Protein AF-A0A077WX31-F1 (afdb_monomer)

Solvent-accessible surface area (backbone atoms only — not comparable to full-atom values): 21100 Å² total; per-residue (Å²): 138,80,80,83,77,76,52,72,57,57,57,50,43,53,51,52,50,52,52,49,58,56,37,27,80,74,65,34,59,70,54,36,53,53,55,64,67,70,58,85,60,74,87,41,58,93,56,40,62,56,47,55,47,45,54,41,49,52,50,31,25,53,42,31,65,75,31,69,64,37,55,70,61,31,34,66,57,42,53,84,69,44,62,65,78,55,30,61,68,57,47,67,78,37,30,63,62,51,43,57,46,52,54,49,43,43,60,60,45,70,73,39,95,78,61,82,59,74,61,52,34,35,59,53,38,36,52,55,40,90,34,32,46,60,53,51,46,34,40,46,70,72,40,59,84,47,43,70,53,56,51,51,43,52,59,63,41,57,86,39,45,80,47,74,68,54,48,52,42,48,45,50,35,58,47,41,54,33,69,80,41,56,87,47,44,61,60,54,39,51,54,28,59,78,66,73,43,64,47,49,51,44,50,51,47,37,68,76,73,45,91,52,54,48,60,54,45,41,52,39,47,57,74,47,42,70,69,43,59,77,61,35,78,86,45,56,70,52,52,53,53,49,51,55,52,39,54,53,45,36,55,50,20,57,76,71,66,35,64,66,60,28,47,45,28,52,44,27,50,36,45,43,34,31,70,70,63,52,81,75,51,76,69,54,49,51,52,51,50,47,49,45,60,70,48,86,45,41,70,50,35,52,47,36,49,34,33,48,48,44,44,19,66,72,42,59,88,43,46,72,61,50,44,53,39,50,54,49,46,60,71,62,67,58,48,68,61,62,54,54,47,45,55,31,48,76,67,71,36,58,69,56,54,51,50,50,35,26,58,72,58,53,31,93,58,57,62,43,64,69,17,51,55,53,50,36,54,45,51,57,52,59,75,79,103

Sequence (385 aa):
MELDDESPVTTTITQRYKEYKNSVSKIGLEEAHNQYGNIAYHDLGHERWKFDLLRECFFIQTVMVRFPTNADLAGRHIRPGIRLLSNETFLHDNAQQVVSTLDWFDELEDQDPLRQGTWNHLLEGFIHLQTRCEIVRCIVQYDPLVIPEVTEQLLQSAGRLSSSRYQIYLCEMVYTIVQEHPIHAADIRYKLIGRQLLPELITRITVVHGKDEIDVLNGIFHGFPSWFMAQTASSVTHFTKIKTRIFAEIERSKNDNSKVKLAMAIRALAGLVGYLGIKLTEGEVAKCLDLCRTSQTERIVKLSLSLMLVVSDQAIRSQRNLGQVLSQLLQSGVSEMPMLMMVYFQTDQFAQIETMARSILDMHVAIPKLGLFEMQKLFASIQNA

pLDDT: mean 90.35, std 8.93, range [32.47, 97.94]

Foldseek 3Di:
DDPPPPDPLNVVLLVVLVVLVVVCVVPNLVVSLVVSVPDDDVSNPPNVVLSNLLSLLVSQLVLCLVCVQPLPSSLVRNEVSDDQLLDLVNCVVCLLVSLVSLVVSQVSLVPDPVRSDRVLSSLLSLLSHPCNLSNLLSNCVNPVVCLVVSLVSLVVSQVSPPDPSSLVSSLSNNVSSCVNPVVCLVVSLVVCLVVLHDLCSNLVSCQPRNPCVLVSLLVCQLPPLPSSLVPCLVVLVSLVSVLVVLVVQCVVCVVVVPPVSNLSSLLSNLSSCQRVVRDDDPVRLVVLLVQCQPDQAQLSVLSSVLSCQSNLVVCLVVLVSNLVSLLNNVVNPNYCLSVVLLVCLVVVVVVVVQVSSCVSSSGNGDGDPVSSVSVSVSSVVSVVD

Structure (mmCIF, N/CA/C/O backbone):
data_AF-A0A077WX31-F1
#
_entry.id   AF-A0A077WX31-F1
#
loop_
_atom_site.group_PDB
_atom_site.id
_atom_site.type_symbol
_atom_site.label_atom_id
_atom_site.label_alt_id
_atom_site.label_comp_id
_atom_site.label_asym_id
_atom_site.label_entity_id
_atom_site.label_seq_id
_atom_site.pdbx_PDB_ins_code
_atom_site.Cartn_x
_atom_site.Cartn_y
_atom_site.Cartn_z
_atom_site.occupancy
_atom_site.B_iso_or_equiv
_atom_site.auth_seq_id
_atom_site.auth_comp_id
_atom_site.auth_asym_id
_atom_site.auth_atom_id
_atom_site.pdbx_PDB_model_num
ATOM 1 N N . MET A 1 1 ? -3.571 -18.605 -42.590 1.00 34.34 1 MET A N 1
ATOM 2 C CA . MET A 1 1 ? -2.116 -18.617 -42.826 1.00 34.34 1 MET A CA 1
ATOM 3 C C . MET A 1 1 ? -1.820 -17.334 -43.577 1.00 34.34 1 MET A C 1
ATOM 5 O O . MET A 1 1 ? -1.712 -17.346 -44.794 1.00 34.34 1 MET A O 1
ATOM 9 N N . GLU A 1 2 ? -1.879 -16.219 -42.856 1.00 32.47 2 GLU A N 1
ATOM 10 C CA . GLU A 1 2 ? -1.468 -14.912 -43.368 1.00 32.47 2 GLU A CA 1
ATOM 11 C C . GLU A 1 2 ? 0.002 -14.775 -42.979 1.00 32.47 2 GLU A C 1
ATOM 13 O O . GLU A 1 2 ? 0.363 -15.013 -41.829 1.00 32.47 2 GLU A O 1
ATOM 18 N N . LEU A 1 3 ? 0.853 -14.575 -43.980 1.00 38.66 3 LEU A N 1
ATOM 19 C CA . LEU A 1 3 ? 2.262 -14.269 -43.792 1.00 38.66 3 LEU A CA 1
ATOM 20 C C . LEU A 1 3 ? 2.316 -12.810 -43.334 1.00 38.66 3 LEU A C 1
ATOM 22 O O . LEU A 1 3 ? 1.949 -11.933 -44.114 1.00 38.66 3 LEU A O 1
ATOM 26 N N . ASP A 1 4 ? 2.711 -12.576 -42.083 1.00 42.91 4 ASP A N 1
ATOM 27 C CA . ASP A 1 4 ? 3.064 -11.244 -41.590 1.00 42.91 4 ASP A CA 1
ATOM 28 C C . ASP A 1 4 ? 4.219 -10.705 -42.441 1.00 42.91 4 ASP A C 1
ATOM 30 O O . ASP A 1 4 ? 5.357 -11.170 -42.352 1.00 42.91 4 ASP A O 1
ATOM 34 N N . ASP A 1 5 ? 3.908 -9.755 -43.317 1.00 44.97 5 ASP A N 1
ATOM 35 C CA . ASP A 1 5 ? 4.897 -9.023 -44.101 1.00 44.97 5 ASP A CA 1
ATOM 36 C C . ASP A 1 5 ? 5.485 -7.944 -43.173 1.00 44.97 5 ASP A C 1
ATOM 38 O O . ASP A 1 5 ? 4.948 -6.840 -43.044 1.00 44.97 5 ASP A O 1
ATOM 42 N N . GLU A 1 6 ? 6.537 -8.296 -42.421 1.00 60.88 6 GLU A N 1
ATOM 43 C CA . GLU A 1 6 ? 7.260 -7.348 -41.566 1.00 60.88 6 GLU A CA 1
ATOM 44 C C . GLU A 1 6 ? 7.715 -6.137 -42.397 1.00 60.88 6 GLU A C 1
ATOM 46 O O . GLU A 1 6 ? 8.394 -6.271 -43.418 1.00 60.88 6 GLU A O 1
ATOM 51 N N . SER A 1 7 ? 7.366 -4.926 -41.947 1.00 77.25 7 SER A N 1
ATOM 52 C CA . SER A 1 7 ? 7.791 -3.688 -42.609 1.00 77.25 7 SER A CA 1
ATOM 53 C C . SER A 1 7 ? 9.324 -3.650 -42.761 1.00 77.25 7 SER A C 1
ATOM 55 O O . SER A 1 7 ? 10.035 -3.884 -41.777 1.00 77.25 7 SER A O 1
ATOM 57 N N . PRO A 1 8 ? 9.869 -3.255 -43.932 1.00 79.31 8 PRO A N 1
ATOM 58 C CA . PRO A 1 8 ? 11.316 -3.143 -44.153 1.00 79.31 8 PRO A CA 1
ATOM 59 C C . PRO A 1 8 ? 12.038 -2.268 -43.114 1.00 79.31 8 PRO A C 1
ATOM 61 O O . PRO A 1 8 ? 13.218 -2.477 -42.810 1.00 79.31 8 PRO A O 1
ATOM 64 N N . VAL A 1 9 ? 11.333 -1.281 -42.551 1.00 84.88 9 VAL A N 1
ATOM 65 C CA . VAL A 1 9 ? 11.863 -0.401 -41.501 1.00 84.88 9 VAL A CA 1
ATOM 66 C C . VAL A 1 9 ? 12.013 -1.157 -40.178 1.00 84.88 9 VAL A C 1
ATOM 68 O O . VAL A 1 9 ? 13.053 -1.035 -39.532 1.00 84.88 9 VAL A O 1
ATOM 71 N N . THR A 1 10 ? 11.047 -2.006 -39.816 1.00 86.81 10 THR A N 1
ATOM 72 C CA . THR A 1 10 ? 11.099 -2.867 -38.622 1.00 86.81 10 THR A CA 1
ATOM 73 C C . THR A 1 10 ? 12.297 -3.812 -38.683 1.00 86.81 10 THR A C 1
ATOM 75 O O . THR A 1 10 ? 13.090 -3.861 -37.742 1.00 86.81 10 THR A O 1
ATOM 78 N N . THR A 1 11 ? 12.513 -4.482 -39.821 1.00 88.06 11 THR A N 1
ATOM 79 C CA . THR A 1 11 ? 13.683 -5.352 -40.030 1.00 88.06 11 THR A CA 1
ATOM 80 C C . THR A 1 11 ? 14.997 -4.577 -39.881 1.00 88.06 11 THR A C 1
ATOM 82 O O . THR A 1 11 ? 15.950 -5.059 -39.262 1.00 88.06 11 THR A O 1
ATOM 85 N N . THR A 1 12 ? 15.047 -3.346 -40.401 1.00 91.69 12 THR A N 1
ATOM 86 C CA . THR A 1 12 ? 16.232 -2.484 -40.295 1.00 91.69 12 THR A CA 1
ATOM 87 C C . THR A 1 12 ? 16.498 -2.077 -38.842 1.00 91.69 12 THR A C 1
ATOM 89 O O . THR A 1 12 ? 17.635 -2.181 -38.382 1.00 91.69 12 THR A O 1
ATOM 92 N N . ILE A 1 13 ? 15.472 -1.679 -38.083 1.00 93.62 13 ILE A N 1
ATOM 93 C CA . ILE A 1 13 ? 15.602 -1.349 -36.654 1.00 93.62 13 ILE A CA 1
ATOM 94 C C . ILE A 1 13 ? 16.100 -2.563 -35.856 1.00 93.62 13 ILE A C 1
ATOM 96 O O . ILE A 1 13 ? 17.041 -2.417 -35.075 1.00 93.62 13 ILE A O 1
ATOM 100 N N . THR A 1 14 ? 15.553 -3.761 -36.093 1.00 92.69 14 THR A N 1
ATOM 101 C CA . THR A 1 14 ? 16.022 -5.006 -35.455 1.00 92.69 14 THR A CA 1
ATOM 102 C C . THR A 1 14 ? 17.506 -5.244 -35.714 1.00 92.69 14 THR A C 1
ATOM 104 O O . THR A 1 14 ? 18.266 -5.574 -34.800 1.00 92.69 14 THR A O 1
ATOM 107 N N . GLN A 1 15 ? 17.947 -5.061 -36.960 1.00 92.50 15 GLN A N 1
ATOM 108 C CA . GLN A 1 15 ? 19.347 -5.234 -37.331 1.00 92.50 15 GLN A CA 1
ATOM 109 C C . GLN A 1 15 ? 20.249 -4.223 -36.605 1.00 92.50 15 GLN A C 1
ATOM 111 O O . GLN A 1 15 ? 21.267 -4.611 -36.026 1.00 92.50 15 GLN A O 1
ATOM 116 N N . ARG A 1 16 ? 19.849 -2.945 -36.550 1.00 93.50 16 ARG A N 1
ATOM 117 C CA . ARG A 1 16 ? 20.575 -1.900 -35.805 1.00 93.50 16 ARG A CA 1
ATOM 118 C C . ARG A 1 16 ? 20.628 -2.178 -34.308 1.00 93.50 16 ARG A C 1
ATOM 120 O O . ARG A 1 16 ? 21.663 -1.963 -33.679 1.00 93.50 16 ARG A O 1
ATOM 127 N N . TYR A 1 17 ? 19.542 -2.685 -33.735 1.00 93.44 17 TYR A N 1
ATOM 128 C CA . TYR A 1 17 ? 19.485 -3.076 -32.331 1.00 93.44 17 TYR A CA 1
ATOM 129 C C . TYR A 1 17 ? 20.480 -4.204 -32.011 1.00 93.44 17 TYR A C 1
ATOM 131 O O . TYR A 1 17 ? 21.260 -4.103 -31.061 1.00 93.44 17 TYR A O 1
ATOM 139 N N . LYS A 1 18 ? 20.549 -5.234 -32.864 1.00 92.06 18 LYS A N 1
ATOM 140 C CA . LYS A 1 18 ? 21.533 -6.324 -32.740 1.00 92.06 18 LYS A CA 1
ATOM 141 C C . LYS A 1 18 ? 22.975 -5.825 -32.895 1.00 92.06 18 LYS A C 1
ATOM 143 O O . LYS A 1 18 ? 23.861 -6.259 -32.157 1.00 92.06 18 LYS A O 1
ATOM 148 N N . GLU A 1 19 ? 23.227 -4.895 -33.817 1.00 93.06 19 GLU A N 1
ATOM 149 C CA . GLU A 1 19 ? 24.533 -4.233 -33.973 1.00 93.06 19 GLU A CA 1
ATOM 150 C C . GLU A 1 19 ? 24.944 -3.485 -32.699 1.00 93.06 19 GLU A C 1
ATOM 152 O O . GLU A 1 19 ? 26.059 -3.676 -32.207 1.00 93.06 19 GLU A O 1
ATOM 157 N N . TYR A 1 20 ? 24.024 -2.710 -32.121 1.00 93.94 20 TYR A N 1
ATOM 158 C CA . TYR A 1 20 ? 24.232 -2.012 -30.856 1.00 93.94 20 TYR A CA 1
ATOM 159 C C . TYR A 1 20 ? 24.591 -2.977 -29.715 1.00 93.94 20 TYR A C 1
ATOM 161 O O . TYR A 1 20 ? 25.622 -2.791 -29.061 1.00 93.94 20 TYR A O 1
ATOM 169 N N . LYS A 1 21 ? 23.813 -4.051 -29.515 1.00 91.50 21 LYS A N 1
ATOM 170 C CA . LYS A 1 21 ? 24.096 -5.069 -28.484 1.00 91.50 21 LYS A CA 1
ATOM 171 C C . LYS A 1 21 ? 25.480 -5.692 -28.655 1.00 91.50 21 LYS A C 1
ATOM 173 O O . LYS A 1 21 ? 26.255 -5.790 -27.702 1.00 91.50 21 LYS A O 1
ATOM 178 N N . ASN A 1 22 ? 25.840 -6.043 -29.888 1.00 91.12 22 ASN A N 1
ATOM 179 C CA . ASN A 1 22 ? 27.166 -6.571 -30.193 1.00 91.12 22 ASN A CA 1
ATOM 180 C C . ASN A 1 22 ? 28.275 -5.555 -29.884 1.00 91.12 22 ASN A C 1
ATOM 182 O O . ASN A 1 22 ? 29.331 -5.937 -29.376 1.00 91.12 22 ASN A O 1
ATOM 186 N N . SER A 1 23 ? 28.054 -4.266 -30.146 1.00 93.00 23 SER A N 1
ATOM 187 C CA . SER A 1 23 ? 28.994 -3.201 -29.787 1.00 93.00 23 SER A CA 1
ATOM 188 C C . SER A 1 23 ? 29.184 -3.067 -28.275 1.00 93.00 23 SER A C 1
ATOM 190 O O . SER A 1 23 ? 30.324 -2.909 -27.844 1.00 93.00 23 SER A O 1
ATOM 192 N N . VAL A 1 24 ? 28.134 -3.212 -27.458 1.00 91.88 24 VAL A N 1
ATOM 193 C CA . VAL A 1 24 ? 28.242 -3.144 -25.985 1.00 91.88 24 VAL A CA 1
ATOM 194 C C . VAL A 1 24 ? 29.282 -4.133 -25.446 1.00 91.88 24 VAL A C 1
ATOM 196 O O . VAL A 1 24 ? 30.074 -3.775 -24.574 1.00 91.88 24 VAL A O 1
ATOM 199 N N . SER A 1 25 ? 29.351 -5.345 -26.008 1.00 87.25 25 SER A N 1
ATOM 200 C CA . SER A 1 25 ? 30.357 -6.349 -25.622 1.00 87.25 25 SER A CA 1
ATOM 201 C C . SER A 1 25 ? 31.801 -5.976 -25.999 1.00 87.25 25 SER A C 1
ATOM 203 O O . SER A 1 25 ? 32.745 -6.465 -25.381 1.00 87.25 25 SER A O 1
ATOM 205 N N . LYS A 1 26 ? 31.985 -5.110 -27.004 1.00 91.56 26 LYS A N 1
ATOM 206 C CA . LYS A 1 26 ? 33.294 -4.757 -27.576 1.00 91.56 26 LYS A CA 1
ATOM 207 C C . LYS A 1 26 ? 33.881 -3.484 -26.977 1.00 91.56 26 LYS A C 1
ATOM 209 O O . LYS A 1 26 ? 35.077 -3.438 -26.717 1.00 91.56 26 LYS A O 1
ATOM 214 N N . ILE A 1 27 ? 33.055 -2.452 -26.811 1.00 93.19 27 ILE A N 1
ATOM 215 C CA . ILE A 1 27 ? 33.501 -1.105 -26.409 1.00 93.19 27 ILE A CA 1
ATOM 216 C C . ILE A 1 27 ? 32.933 -0.655 -25.057 1.00 93.19 27 ILE A C 1
ATOM 218 O O . ILE A 1 27 ? 33.300 0.407 -24.565 1.00 93.19 27 ILE A O 1
ATOM 222 N N . GLY A 1 28 ? 32.079 -1.466 -24.426 1.00 92.50 28 GLY A N 1
ATOM 223 C CA . GLY A 1 28 ? 31.412 -1.131 -23.170 1.00 92.50 28 GLY A CA 1
ATOM 224 C C . GLY A 1 28 ? 30.032 -0.504 -23.375 1.00 92.50 28 GLY A C 1
ATOM 225 O O . GLY A 1 28 ? 29.700 -0.002 -24.449 1.00 92.50 28 GLY A O 1
ATOM 226 N N . LEU A 1 29 ? 29.205 -0.558 -22.327 1.00 93.25 29 LEU A N 1
ATOM 227 C CA . LEU A 1 29 ? 27.797 -0.147 -22.383 1.00 93.25 29 LEU A CA 1
ATOM 228 C C . LEU A 1 29 ? 27.661 1.360 -22.573 1.00 93.25 29 LEU A C 1
ATOM 230 O O . LEU A 1 29 ? 26.929 1.800 -23.450 1.00 93.25 29 LEU A O 1
ATOM 234 N N . GLU A 1 30 ? 28.369 2.133 -21.757 1.00 92.94 30 GLU A N 1
ATOM 235 C CA . GLU A 1 30 ? 28.312 3.589 -21.738 1.00 92.94 30 GLU A CA 1
ATOM 236 C C . GLU A 1 30 ? 28.791 4.182 -23.069 1.00 92.94 30 GLU A C 1
ATOM 238 O O . GLU A 1 30 ? 28.115 5.030 -23.650 1.00 92.94 30 GLU A O 1
ATOM 243 N N . GLU A 1 31 ? 29.910 3.678 -23.595 1.00 93.38 31 GLU A N 1
ATOM 244 C CA . GLU A 1 31 ? 30.472 4.142 -24.865 1.00 93.38 31 GLU A CA 1
ATOM 245 C C . GLU A 1 31 ? 29.571 3.772 -26.047 1.00 93.38 31 GLU A C 1
ATOM 247 O O . GLU A 1 31 ? 29.231 4.634 -26.857 1.00 93.38 31 GLU A O 1
ATOM 252 N N . ALA A 1 32 ? 29.095 2.522 -26.115 1.00 94.00 32 ALA A N 1
ATOM 253 C CA . ALA A 1 32 ? 28.158 2.112 -27.157 1.00 94.00 32 ALA A CA 1
ATOM 254 C C . ALA A 1 32 ? 26.850 2.910 -27.086 1.00 94.00 32 ALA A C 1
ATOM 256 O O . ALA A 1 32 ? 26.323 3.329 -28.116 1.00 94.00 32 ALA A O 1
ATOM 257 N N . HIS A 1 33 ? 26.320 3.146 -25.883 1.00 93.62 33 HIS A N 1
ATOM 258 C CA . HIS A 1 33 ? 25.077 3.890 -25.704 1.00 93.62 33 HIS A CA 1
ATOM 259 C C . HIS A 1 33 ? 25.213 5.334 -26.202 1.00 93.62 33 HIS A C 1
ATOM 261 O O . HIS A 1 33 ? 24.344 5.813 -26.935 1.00 93.62 33 HIS A O 1
ATOM 267 N N . ASN A 1 34 ? 26.333 5.992 -25.890 1.00 91.75 34 ASN A N 1
ATOM 268 C CA . ASN A 1 34 ? 26.642 7.338 -26.368 1.00 91.75 34 ASN A CA 1
ATOM 269 C C . ASN A 1 34 ? 26.875 7.379 -27.882 1.00 91.75 34 ASN A C 1
ATOM 271 O O . ASN A 1 34 ? 26.315 8.236 -28.568 1.00 91.75 34 ASN A O 1
ATOM 275 N N . GLN A 1 35 ? 27.669 6.447 -28.416 1.00 92.25 35 GLN A N 1
ATOM 276 C CA . GLN A 1 35 ? 27.987 6.392 -29.840 1.00 92.25 35 GLN A CA 1
ATOM 277 C C . GLN A 1 35 ? 26.712 6.239 -30.676 1.00 92.25 35 GLN A C 1
ATOM 279 O O . GLN A 1 35 ? 26.451 7.059 -31.553 1.00 92.25 35 GLN A O 1
ATOM 284 N N . TYR A 1 36 ? 25.882 5.241 -30.367 1.00 92.56 36 TYR A N 1
ATOM 285 C CA . TYR A 1 36 ? 24.658 4.961 -31.124 1.00 92.56 36 TYR A CA 1
ATOM 286 C C . TYR A 1 36 ? 23.552 6.001 -30.887 1.00 92.56 36 TYR A C 1
ATOM 288 O O . TYR A 1 36 ? 22.681 6.161 -31.735 1.00 92.56 36 TYR A O 1
ATOM 296 N N . GLY A 1 37 ? 23.609 6.769 -29.794 1.00 85.62 37 GLY A N 1
ATOM 297 C CA . GLY A 1 37 ? 22.685 7.887 -29.562 1.00 85.62 37 GLY A CA 1
ATOM 298 C C . GLY A 1 37 ? 22.929 9.107 -30.439 1.00 85.62 37 GLY A C 1
ATOM 299 O O . GLY A 1 37 ? 21.995 9.840 -30.760 1.00 85.62 37 GLY A O 1
ATOM 300 N N . ASN A 1 38 ? 24.183 9.324 -30.834 1.00 86.12 38 ASN A N 1
ATOM 301 C CA . ASN A 1 38 ? 24.597 10.511 -31.579 1.00 86.12 38 ASN A CA 1
ATOM 302 C C . ASN A 1 38 ? 24.638 10.291 -33.099 1.00 86.12 38 ASN A C 1
ATOM 304 O O . ASN A 1 38 ? 24.748 11.258 -33.852 1.00 86.12 38 ASN A O 1
ATOM 308 N N . ILE A 1 39 ? 24.525 9.045 -33.568 1.00 84.50 39 ILE A N 1
ATOM 309 C CA . ILE A 1 39 ? 24.496 8.730 -35.000 1.00 84.50 39 ILE A CA 1
ATOM 310 C C . ILE A 1 39 ? 23.160 9.178 -35.612 1.00 84.50 39 ILE A C 1
ATOM 312 O O . ILE A 1 39 ? 22.084 8.963 -35.053 1.00 84.50 39 ILE A O 1
ATOM 316 N N . ALA A 1 40 ? 23.224 9.818 -36.781 1.00 78.25 40 ALA A N 1
ATOM 317 C CA . ALA A 1 40 ? 22.050 10.121 -37.588 1.00 78.25 40 ALA A CA 1
ATOM 318 C C . ALA A 1 40 ? 21.710 8.919 -38.482 1.00 78.25 40 ALA A C 1
ATOM 320 O O . ALA A 1 40 ? 22.398 8.649 -39.464 1.00 78.25 40 ALA A O 1
ATOM 321 N N . TYR A 1 41 ? 20.639 8.208 -38.138 1.00 80.44 41 TYR A N 1
ATOM 322 C CA . TYR A 1 41 ? 20.114 7.094 -38.927 1.00 80.44 41 TYR A CA 1
ATOM 323 C C . TYR A 1 41 ? 19.046 7.584 -39.905 1.00 80.44 41 TYR A C 1
ATOM 325 O O . TYR A 1 41 ? 17.861 7.649 -39.577 1.00 80.44 41 TYR A O 1
ATOM 333 N N . HIS A 1 42 ? 19.471 7.987 -41.103 1.00 81.56 42 HIS A N 1
ATOM 334 C CA . HIS A 1 42 ? 18.554 8.448 -42.153 1.00 81.56 42 HIS A CA 1
ATOM 335 C C . HIS A 1 42 ? 17.684 7.314 -42.722 1.00 81.56 42 HIS A C 1
ATOM 337 O O . HIS A 1 42 ? 16.576 7.572 -43.184 1.00 81.56 42 HIS A O 1
ATOM 343 N N . ASP A 1 43 ? 18.167 6.073 -42.643 1.00 81.62 43 ASP A N 1
ATOM 344 C CA . ASP A 1 43 ? 17.485 4.836 -43.038 1.00 81.62 43 ASP A CA 1
ATOM 345 C C . ASP A 1 43 ? 16.255 4.513 -42.174 1.00 81.62 43 ASP A C 1
ATOM 347 O O . ASP A 1 43 ? 15.335 3.858 -42.654 1.00 81.62 43 ASP A O 1
ATOM 351 N N . LEU A 1 44 ? 16.193 5.017 -40.935 1.00 85.06 44 LEU A N 1
ATOM 352 C CA . LEU A 1 44 ? 15.067 4.784 -40.017 1.00 85.06 44 LEU A CA 1
ATOM 353 C C . LEU A 1 44 ? 13.963 5.853 -40.108 1.00 85.06 44 LEU A C 1
ATOM 355 O O . LEU A 1 44 ? 12.901 5.707 -39.502 1.00 85.06 44 LEU A O 1
ATOM 359 N N . GLY A 1 45 ? 14.199 6.942 -40.848 1.00 85.75 45 GLY A N 1
ATOM 360 C CA . GLY A 1 45 ? 13.217 8.004 -41.069 1.00 85.75 45 GLY A CA 1
ATOM 361 C C . GLY A 1 45 ? 12.570 8.533 -39.779 1.00 85.75 45 GLY A C 1
ATOM 362 O O . GLY A 1 45 ? 13.251 8.889 -38.818 1.00 85.75 45 GLY A O 1
ATOM 363 N N . HIS A 1 46 ? 11.235 8.597 -39.771 1.00 84.62 46 HIS A N 1
ATOM 364 C CA . HIS A 1 46 ? 10.435 9.083 -38.639 1.00 84.62 46 HIS A CA 1
ATOM 365 C C . HIS A 1 46 ? 10.283 8.052 -37.507 1.00 84.62 46 HIS A C 1
ATOM 367 O O . HIS A 1 46 ? 9.865 8.419 -36.413 1.00 84.62 46 HIS A O 1
ATOM 373 N N . GLU A 1 47 ? 10.650 6.788 -37.737 1.00 88.44 47 GLU A N 1
ATOM 374 C CA . GLU A 1 47 ? 10.556 5.707 -36.747 1.00 88.44 47 GLU A CA 1
ATOM 375 C C . GLU A 1 47 ? 11.848 5.511 -35.945 1.00 88.44 47 GLU A C 1
ATOM 377 O O . GLU A 1 47 ? 11.913 4.642 -35.078 1.00 88.44 47 GLU A O 1
ATOM 382 N N . ARG A 1 48 ? 12.871 6.348 -36.173 1.00 90.88 48 ARG A N 1
ATOM 383 C CA . ARG A 1 48 ? 14.143 6.317 -35.432 1.00 90.88 48 ARG A CA 1
ATOM 384 C C . ARG A 1 48 ? 13.953 6.242 -33.914 1.00 90.88 48 ARG A C 1
ATOM 386 O O . ARG A 1 48 ? 14.709 5.548 -33.240 1.00 90.88 48 ARG A O 1
ATOM 393 N N . TRP A 1 49 ? 12.960 6.946 -33.375 1.00 93.56 49 TRP A N 1
ATOM 394 C CA . TRP A 1 49 ? 12.716 6.974 -31.935 1.00 93.56 49 TRP A CA 1
ATOM 395 C C . TRP A 1 49 ? 12.442 5.575 -31.357 1.00 93.56 49 TRP A C 1
ATOM 397 O O . TRP A 1 49 ? 12.769 5.342 -30.198 1.00 93.56 49 TRP A O 1
ATOM 407 N N . LYS A 1 50 ? 11.907 4.629 -32.151 1.00 95.19 50 LYS A N 1
ATOM 408 C CA . LYS A 1 50 ? 11.706 3.235 -31.724 1.00 95.19 50 LYS A CA 1
ATOM 409 C C . LYS A 1 50 ? 13.044 2.559 -31.442 1.00 95.19 50 LYS A C 1
ATOM 411 O O . LYS A 1 50 ? 13.209 1.955 -30.390 1.00 95.19 50 LYS A O 1
ATOM 416 N N . PHE A 1 51 ? 14.031 2.728 -32.327 1.00 95.62 51 PHE A N 1
ATOM 417 C CA . PHE A 1 51 ? 15.398 2.253 -32.085 1.00 95.62 51 PHE A CA 1
ATOM 418 C C . PHE A 1 51 ? 16.007 2.903 -30.835 1.00 95.62 51 PHE A C 1
ATOM 420 O O . PHE A 1 51 ? 16.570 2.208 -29.987 1.00 95.62 51 PHE A O 1
ATOM 427 N N . ASP A 1 52 ? 15.868 4.226 -30.698 1.00 94.56 52 ASP A N 1
ATOM 428 C CA . ASP A 1 52 ? 16.388 4.955 -29.538 1.00 94.56 52 ASP A CA 1
ATOM 429 C C . ASP A 1 52 ? 15.757 4.444 -28.226 1.00 94.56 52 ASP A C 1
ATOM 431 O O . ASP A 1 52 ? 16.470 4.311 -27.229 1.00 94.56 52 ASP A O 1
ATOM 435 N N . LEU A 1 53 ? 14.464 4.093 -28.247 1.00 95.50 53 LEU A N 1
ATOM 436 C CA . LEU A 1 53 ? 13.726 3.508 -27.126 1.00 95.50 53 LEU A CA 1
ATOM 437 C C . LEU A 1 53 ? 14.195 2.082 -26.793 1.00 95.50 53 LEU A C 1
ATOM 439 O O . LEU A 1 53 ? 14.486 1.812 -25.630 1.00 95.50 53 LEU A O 1
ATOM 443 N N . LEU A 1 54 ? 14.343 1.193 -27.785 1.00 95.00 54 LEU A N 1
ATOM 444 C CA . LEU A 1 54 ? 14.892 -0.159 -27.575 1.00 95.00 54 LEU A CA 1
ATOM 445 C C . LEU A 1 54 ? 16.284 -0.100 -26.927 1.00 95.00 54 LEU A C 1
ATOM 447 O O . LEU A 1 54 ? 16.586 -0.814 -25.970 1.00 95.00 54 LEU A O 1
ATOM 451 N N . ARG A 1 55 ? 17.134 0.809 -27.416 1.00 94.88 55 ARG A N 1
ATOM 452 C CA . ARG A 1 55 ? 18.481 1.053 -26.886 1.00 94.88 55 ARG A CA 1
ATOM 453 C C . ARG A 1 55 ? 18.446 1.577 -25.443 1.00 94.88 55 ARG A C 1
ATOM 455 O O . ARG A 1 55 ? 19.273 1.165 -24.630 1.00 94.88 55 ARG A O 1
ATOM 462 N N . GLU A 1 56 ? 17.524 2.483 -25.117 1.00 95.69 56 GLU A N 1
ATOM 463 C CA . GLU A 1 56 ? 17.300 2.961 -23.743 1.00 95.69 56 GLU A CA 1
ATOM 464 C C . GLU A 1 56 ? 16.841 1.828 -22.810 1.00 95.69 56 GLU A C 1
ATOM 466 O O . GLU A 1 56 ? 17.379 1.699 -21.709 1.00 95.69 56 GLU A O 1
ATOM 471 N N . CYS A 1 57 ? 15.935 0.955 -23.260 1.00 95.00 57 CYS A N 1
ATOM 472 C CA . CYS A 1 57 ? 15.473 -0.200 -22.484 1.00 95.00 57 CYS A CA 1
ATOM 473 C C . CYS A 1 57 ? 16.615 -1.185 -22.193 1.00 95.00 57 CYS A C 1
ATOM 475 O O . CYS A 1 57 ? 16.839 -1.545 -21.035 1.00 95.00 57 CYS A O 1
ATOM 477 N N . PHE A 1 58 ? 17.413 -1.529 -23.210 1.00 93.69 58 PHE A N 1
ATOM 478 C CA . PHE A 1 58 ? 18.591 -2.386 -23.042 1.00 93.69 58 PHE A CA 1
ATOM 479 C C . PHE A 1 58 ? 19.611 -1.785 -22.066 1.00 93.69 58 PHE A C 1
ATOM 481 O O . PHE A 1 58 ? 20.193 -2.489 -21.235 1.00 93.69 58 PHE A O 1
ATOM 488 N N . PHE A 1 59 ? 19.825 -0.467 -22.140 1.00 94.88 59 PHE A N 1
ATOM 489 C CA . PHE A 1 59 ? 20.718 0.235 -21.225 1.00 94.88 59 PHE A CA 1
ATOM 490 C C . PHE A 1 59 ? 20.238 0.125 -19.778 1.00 94.88 59 PHE A C 1
ATOM 492 O O . PHE A 1 59 ? 21.019 -0.260 -18.907 1.00 94.88 59 PHE A O 1
ATOM 499 N N . ILE A 1 60 ? 18.954 0.397 -19.525 1.00 94.94 60 ILE A N 1
ATOM 500 C CA . ILE A 1 60 ? 18.347 0.274 -18.195 1.00 94.94 60 ILE A CA 1
ATOM 501 C C . ILE A 1 60 ? 18.511 -1.151 -17.658 1.00 94.94 60 ILE A C 1
ATOM 503 O O . ILE A 1 60 ? 19.049 -1.334 -16.564 1.00 94.94 60 ILE A O 1
ATOM 507 N N . GLN A 1 61 ? 18.106 -2.152 -18.441 1.00 92.75 61 GLN A N 1
ATOM 508 C CA . GLN A 1 61 ? 18.192 -3.564 -18.071 1.00 92.75 61 GLN A CA 1
ATOM 509 C C . GLN A 1 61 ? 19.633 -3.958 -17.714 1.00 92.75 61 GLN A C 1
ATOM 511 O O . GLN A 1 61 ? 19.876 -4.525 -16.647 1.00 92.75 61 GLN A O 1
ATOM 516 N N . THR A 1 62 ? 20.607 -3.590 -18.552 1.00 91.75 62 THR A N 1
ATOM 517 C CA . THR A 1 62 ? 22.022 -3.922 -18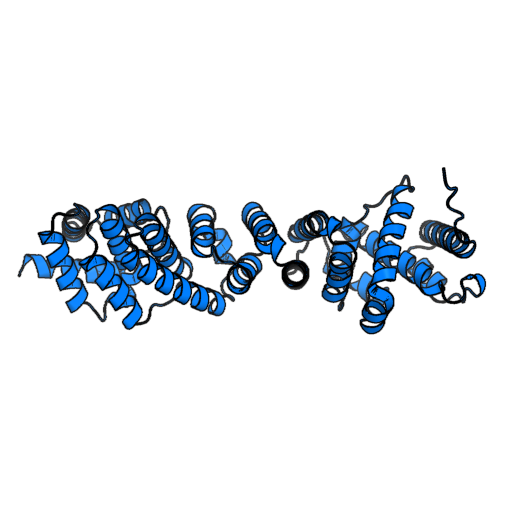.323 1.00 91.75 62 THR A CA 1
ATOM 518 C C . THR A 1 62 ? 22.569 -3.237 -17.066 1.00 91.75 62 THR A C 1
ATOM 520 O O . THR A 1 62 ? 23.327 -3.844 -16.307 1.00 91.75 62 THR A O 1
ATOM 523 N N . VAL A 1 63 ? 22.195 -1.979 -16.802 1.00 93.19 63 VAL A N 1
ATOM 524 C CA . VAL A 1 63 ? 22.605 -1.275 -15.575 1.00 93.19 63 VAL A CA 1
ATOM 525 C C . VAL A 1 63 ? 22.029 -1.960 -14.335 1.00 93.19 63 VAL A C 1
ATOM 527 O O . VAL A 1 63 ? 22.753 -2.151 -13.356 1.00 93.19 63 VAL A O 1
ATOM 530 N N . MET A 1 64 ? 20.765 -2.379 -14.378 1.00 91.06 64 MET A N 1
ATOM 531 C CA . MET A 1 64 ? 20.126 -3.073 -13.257 1.00 91.06 64 MET A CA 1
ATOM 532 C C . MET A 1 64 ? 20.757 -4.438 -12.971 1.00 91.06 64 MET A C 1
ATOM 534 O O . MET A 1 64 ? 20.933 -4.802 -11.811 1.00 91.06 64 MET A O 1
ATOM 538 N N . VAL A 1 65 ? 21.202 -5.147 -14.008 1.00 89.69 65 VAL A N 1
ATOM 539 C CA . VAL A 1 65 ? 21.953 -6.407 -13.873 1.00 89.69 65 VAL A CA 1
ATOM 540 C C . VAL A 1 65 ? 23.339 -6.175 -13.265 1.00 89.69 65 VAL A C 1
ATOM 542 O O . VAL A 1 65 ? 23.807 -6.984 -12.464 1.00 89.69 65 VAL A O 1
ATOM 545 N N . ARG A 1 66 ? 24.003 -5.062 -13.607 1.00 90.56 66 ARG A N 1
ATOM 546 C CA . ARG A 1 66 ? 25.312 -4.685 -13.040 1.00 90.56 66 ARG A CA 1
ATOM 547 C C . ARG A 1 66 ? 25.222 -4.255 -11.576 1.00 90.56 66 ARG A C 1
ATOM 549 O O . ARG A 1 66 ? 26.162 -4.494 -10.819 1.00 90.56 66 ARG A O 1
ATOM 556 N N . PHE A 1 67 ? 24.118 -3.627 -11.174 1.00 89.19 67 PHE A N 1
ATOM 557 C CA . PHE A 1 67 ? 23.942 -3.055 -9.835 1.00 89.19 67 PHE A CA 1
ATOM 558 C C . PHE A 1 67 ? 22.655 -3.535 -9.134 1.00 89.19 67 PHE A C 1
ATOM 560 O O . PHE A 1 67 ? 21.866 -2.708 -8.674 1.00 89.19 67 PHE A O 1
ATOM 567 N N . PRO A 1 68 ? 22.461 -4.855 -8.956 1.00 83.62 68 PRO A N 1
ATOM 568 C CA . PRO A 1 68 ? 21.176 -5.444 -8.555 1.00 83.62 68 PRO A CA 1
ATOM 569 C C . PRO A 1 68 ? 20.748 -5.128 -7.113 1.00 83.62 68 PRO A C 1
ATOM 571 O O . PRO A 1 68 ? 19.612 -5.388 -6.730 1.00 83.62 68 PRO A O 1
ATOM 574 N N . THR A 1 69 ? 21.658 -4.613 -6.283 1.00 83.44 69 THR A N 1
ATOM 575 C CA . THR A 1 69 ? 21.410 -4.276 -4.868 1.00 83.44 69 THR A CA 1
ATOM 576 C C . THR A 1 69 ? 21.836 -2.850 -4.508 1.00 83.44 69 THR A C 1
ATOM 578 O O . THR A 1 69 ? 21.746 -2.441 -3.349 1.00 83.44 69 THR A O 1
ATOM 581 N N . ASN A 1 70 ? 22.305 -2.070 -5.489 1.00 87.12 70 ASN A N 1
ATOM 582 C CA . ASN A 1 70 ? 22.792 -0.709 -5.279 1.00 87.12 70 ASN A CA 1
ATOM 583 C C . ASN A 1 70 ? 21.973 0.287 -6.104 1.00 87.12 70 ASN A C 1
ATOM 585 O O . ASN A 1 70 ? 22.433 0.823 -7.113 1.00 87.12 70 ASN A O 1
ATOM 589 N N . ALA A 1 71 ? 20.754 0.540 -5.627 1.00 86.88 71 ALA A N 1
ATOM 590 C CA . ALA A 1 71 ? 19.786 1.431 -6.258 1.00 86.88 71 ALA A CA 1
ATOM 591 C C . ALA A 1 71 ? 20.333 2.857 -6.488 1.00 86.88 71 ALA A C 1
ATOM 593 O O . ALA A 1 71 ? 20.012 3.499 -7.487 1.00 86.88 71 ALA A O 1
ATOM 594 N N . ASP A 1 72 ? 21.189 3.368 -5.598 1.00 88.94 72 ASP A N 1
ATOM 595 C CA . ASP A 1 72 ? 21.799 4.690 -5.780 1.00 88.94 72 ASP A CA 1
ATOM 596 C C . ASP A 1 72 ? 22.804 4.712 -6.932 1.00 88.94 72 ASP A C 1
ATOM 598 O O . ASP A 1 72 ? 22.816 5.664 -7.716 1.00 88.94 72 ASP A O 1
ATOM 602 N N . LEU A 1 73 ? 23.634 3.674 -7.056 1.00 90.31 73 LEU A N 1
ATOM 603 C CA . LEU A 1 73 ? 24.578 3.566 -8.161 1.00 90.31 73 LEU A CA 1
ATOM 604 C C . LEU A 1 73 ? 23.842 3.320 -9.482 1.00 90.31 73 LEU A C 1
ATOM 606 O O . LEU A 1 73 ? 24.093 4.049 -10.438 1.00 90.31 73 LEU A O 1
ATOM 610 N N . ALA A 1 74 ? 22.866 2.408 -9.511 1.00 91.69 74 ALA A N 1
ATOM 611 C CA . ALA A 1 74 ? 22.012 2.184 -10.679 1.00 91.69 74 ALA A CA 1
ATOM 612 C C . ALA A 1 74 ? 21.365 3.493 -11.165 1.00 91.69 74 ALA A C 1
ATOM 614 O O . ALA A 1 74 ? 21.498 3.871 -12.330 1.00 91.69 74 ALA A O 1
ATOM 615 N N . GLY A 1 75 ? 20.773 4.264 -10.245 1.00 91.38 75 GLY A N 1
ATOM 616 C CA . GLY A 1 75 ? 20.158 5.552 -10.556 1.00 91.38 75 GLY A CA 1
ATOM 617 C C . GLY A 1 75 ? 21.130 6.603 -11.109 1.00 91.38 75 GLY A C 1
ATOM 618 O O . GLY A 1 75 ? 20.730 7.404 -11.955 1.00 91.38 75 GLY A O 1
ATOM 619 N N . ARG A 1 76 ? 22.405 6.604 -10.686 1.00 92.88 76 ARG A N 1
ATOM 620 C CA . ARG A 1 76 ? 23.437 7.513 -11.231 1.00 92.88 76 ARG A CA 1
ATOM 621 C C . ARG A 1 76 ? 23.790 7.210 -12.684 1.00 92.88 76 ARG A C 1
ATOM 623 O O . ARG A 1 76 ? 24.129 8.142 -13.402 1.00 92.88 76 ARG A O 1
ATOM 630 N N . HIS A 1 77 ? 23.711 5.948 -13.099 1.00 94.06 77 HIS A N 1
ATOM 631 C CA . HIS A 1 77 ? 23.959 5.545 -14.483 1.00 94.06 77 HIS A CA 1
ATOM 632 C C . HIS A 1 77 ? 22.709 5.716 -15.356 1.00 94.06 77 HIS A C 1
ATOM 634 O O . HIS A 1 77 ? 22.807 6.267 -16.448 1.00 94.06 77 HIS A O 1
ATOM 640 N N . ILE A 1 78 ? 21.532 5.311 -14.861 1.00 94.69 78 ILE A N 1
ATOM 641 C CA . ILE A 1 78 ? 20.269 5.366 -15.617 1.00 94.69 78 ILE A CA 1
ATOM 642 C C . ILE A 1 78 ? 19.883 6.809 -15.951 1.00 94.69 78 ILE A C 1
ATOM 644 O O . ILE A 1 78 ? 19.697 7.147 -17.113 1.00 94.69 78 ILE A O 1
ATOM 648 N N . ARG A 1 79 ? 19.797 7.700 -14.960 1.00 93.06 79 ARG A N 1
ATOM 649 C CA . ARG A 1 79 ? 19.242 9.051 -15.166 1.00 93.06 79 ARG A CA 1
ATOM 650 C C . ARG A 1 79 ? 19.893 9.868 -16.294 1.00 93.06 79 ARG A C 1
ATOM 652 O O . ARG A 1 79 ? 19.140 10.450 -17.066 1.00 93.06 79 ARG A O 1
ATOM 659 N N . PRO A 1 80 ? 21.232 9.957 -16.414 1.00 92.25 80 PRO A N 1
ATOM 660 C CA . PRO A 1 80 ? 21.851 10.717 -17.500 1.00 92.25 80 PRO A CA 1
ATOM 661 C C . PRO A 1 80 ? 21.798 10.003 -18.858 1.00 92.25 80 PRO A C 1
ATOM 663 O O . PRO A 1 80 ? 21.921 10.673 -19.879 1.00 92.25 80 PRO A O 1
ATOM 666 N N . GLY A 1 81 ? 21.636 8.675 -18.884 1.00 88.25 81 GLY A N 1
ATOM 667 C CA . GLY A 1 81 ? 21.594 7.890 -20.122 1.00 88.25 81 GLY A CA 1
ATOM 668 C C . GLY A 1 81 ? 20.233 7.897 -20.822 1.00 88.25 81 GLY A C 1
ATOM 669 O O . GLY A 1 81 ? 20.154 7.591 -22.003 1.00 88.25 81 GLY A O 1
ATOM 670 N N . ILE A 1 82 ? 19.154 8.264 -20.126 1.00 95.62 82 ILE A N 1
ATOM 671 C CA . ILE A 1 82 ? 17.782 8.073 -20.615 1.00 95.62 82 ILE A CA 1
ATOM 672 C C . ILE A 1 82 ? 17.126 9.404 -20.981 1.00 95.62 82 ILE A C 1
ATOM 674 O O . ILE A 1 82 ? 16.915 10.263 -20.120 1.00 95.62 82 ILE A O 1
ATOM 678 N N . ARG A 1 83 ? 16.759 9.565 -22.259 1.00 94.00 83 ARG A N 1
ATOM 679 C CA . ARG A 1 83 ? 16.190 10.796 -22.824 1.00 94.00 83 ARG A CA 1
ATOM 680 C C . ARG A 1 83 ? 14.712 10.655 -23.171 1.00 94.00 83 ARG A C 1
ATOM 682 O O . ARG A 1 83 ? 13.939 11.521 -22.767 1.00 94.00 83 ARG A O 1
ATOM 689 N N . LEU A 1 84 ? 14.326 9.633 -23.936 1.00 94.69 84 LEU A N 1
ATOM 690 C CA . LEU A 1 84 ? 12.946 9.477 -24.410 1.00 94.69 84 LEU A CA 1
ATOM 691 C C . LEU A 1 84 ? 12.015 9.121 -23.261 1.00 94.69 84 LEU A C 1
ATOM 693 O O . LEU A 1 84 ? 11.037 9.826 -23.028 1.00 94.69 84 LEU A O 1
ATOM 697 N N . LEU A 1 85 ? 12.365 8.093 -22.485 1.00 96.00 85 LEU A N 1
ATOM 698 C CA . LEU A 1 85 ? 11.544 7.680 -21.346 1.00 96.00 85 LEU A CA 1
ATOM 699 C C . LEU A 1 85 ? 11.495 8.746 -20.245 1.00 96.00 85 LEU A C 1
ATOM 701 O O . LEU A 1 85 ? 10.541 8.772 -19.482 1.00 96.00 85 LEU A O 1
ATOM 705 N N . SER A 1 86 ? 12.470 9.658 -20.178 1.00 95.88 86 SER A N 1
ATOM 706 C CA . SER A 1 86 ? 12.478 10.799 -19.245 1.00 95.88 86 SER A CA 1
ATOM 707 C C . SER A 1 86 ? 11.636 11.996 -19.718 1.00 95.88 86 SER A C 1
ATOM 709 O O . SER A 1 86 ? 11.517 12.974 -18.973 1.00 95.88 86 SER A O 1
ATOM 711 N N . ASN A 1 87 ? 11.085 11.954 -20.937 1.00 96.06 87 ASN A N 1
ATOM 712 C CA . ASN A 1 87 ? 10.313 13.032 -21.551 1.00 96.06 87 ASN A CA 1
ATOM 713 C C . ASN A 1 87 ? 8.807 12.735 -21.476 1.00 96.06 87 ASN A C 1
ATOM 715 O O . ASN A 1 87 ? 8.275 11.921 -22.226 1.00 96.06 87 ASN A O 1
ATOM 719 N N . GLU A 1 88 ? 8.115 13.449 -20.591 1.00 94.69 88 GLU A N 1
ATOM 720 C CA . GLU A 1 88 ? 6.677 13.289 -20.359 1.00 94.69 88 GLU A CA 1
ATOM 721 C C . GLU A 1 88 ? 5.823 13.578 -21.603 1.00 94.69 88 GLU A C 1
ATOM 723 O O . GLU A 1 88 ? 4.917 12.807 -21.906 1.00 94.69 88 GLU A O 1
ATOM 728 N N . THR A 1 89 ? 6.138 14.627 -22.372 1.00 95.62 89 THR A N 1
ATOM 729 C CA . THR A 1 89 ? 5.411 14.949 -23.613 1.00 95.62 89 THR A CA 1
ATOM 730 C C . THR A 1 89 ? 5.534 13.820 -24.630 1.00 95.62 89 THR A C 1
ATOM 732 O O . THR A 1 89 ? 4.551 13.431 -25.249 1.00 95.62 89 THR A O 1
ATOM 735 N N . PHE A 1 90 ? 6.731 13.242 -24.763 1.00 96.25 90 PHE A N 1
ATOM 736 C CA . PHE A 1 90 ? 6.941 12.108 -25.659 1.00 96.25 90 PHE A CA 1
ATOM 737 C C . PHE A 1 90 ? 6.114 10.885 -25.239 1.00 96.25 90 PHE A C 1
ATOM 739 O O . PHE A 1 90 ? 5.459 10.288 -26.094 1.00 96.25 90 PHE A O 1
ATOM 746 N N . LEU A 1 91 ? 6.119 10.542 -23.943 1.00 96.06 91 LEU A N 1
ATOM 747 C CA . LEU A 1 91 ? 5.331 9.429 -23.406 1.00 96.06 91 LEU A CA 1
ATOM 748 C C . LEU A 1 91 ? 3.834 9.637 -23.630 1.00 96.06 91 LEU A C 1
ATOM 750 O O . LEU A 1 91 ? 3.151 8.703 -24.029 1.00 96.06 91 LEU A O 1
ATOM 754 N N . HIS A 1 92 ? 3.336 10.853 -23.413 1.00 93.50 92 HIS A N 1
ATOM 755 C CA . HIS A 1 92 ? 1.932 11.183 -23.624 1.00 93.50 92 HIS A CA 1
ATOM 756 C C . HIS A 1 92 ? 1.531 11.063 -25.103 1.00 93.50 92 HIS A C 1
ATOM 758 O O . HIS A 1 92 ? 0.541 10.408 -25.428 1.00 93.50 92 HIS A O 1
ATOM 764 N N . ASP A 1 93 ? 2.318 11.651 -26.005 1.00 94.50 93 ASP A N 1
ATOM 765 C CA . ASP A 1 93 ? 1.969 11.741 -27.426 1.00 94.50 93 ASP A CA 1
ATOM 766 C C . ASP A 1 93 ? 2.135 10.409 -28.177 1.00 94.50 93 ASP A C 1
ATOM 768 O O . ASP A 1 93 ? 1.535 10.225 -29.234 1.00 94.50 93 ASP A O 1
ATOM 772 N N . ASN A 1 94 ? 2.931 9.475 -27.641 1.00 95.19 94 ASN A N 1
ATOM 773 C CA . ASN A 1 94 ? 3.262 8.198 -28.288 1.00 95.19 94 ASN A CA 1
ATOM 774 C C . ASN A 1 94 ? 2.925 6.979 -27.413 1.00 95.19 94 ASN A C 1
ATOM 776 O O . ASN A 1 94 ? 3.488 5.906 -27.619 1.00 95.19 94 ASN A O 1
ATOM 780 N N . ALA A 1 95 ? 2.042 7.127 -26.421 1.00 93.81 95 ALA A N 1
ATOM 781 C CA . ALA A 1 95 ? 1.846 6.144 -25.352 1.00 93.81 95 ALA A CA 1
ATOM 782 C C . ALA A 1 95 ? 1.593 4.710 -25.854 1.00 93.81 95 ALA A C 1
ATOM 784 O O . ALA A 1 95 ? 2.264 3.777 -25.416 1.00 93.81 95 ALA A O 1
ATOM 785 N N . GLN A 1 96 ? 0.678 4.535 -26.814 1.00 95.62 96 GLN A N 1
ATOM 786 C CA . GLN A 1 96 ? 0.363 3.218 -27.375 1.00 95.62 96 GLN A CA 1
ATOM 787 C C . GLN A 1 96 ? 1.576 2.602 -28.080 1.00 95.62 96 GLN A C 1
ATOM 789 O O . GLN A 1 96 ? 1.890 1.433 -27.883 1.00 95.62 96 GLN A O 1
ATOM 794 N N . GLN A 1 97 ? 2.279 3.393 -28.891 1.00 94.94 97 GLN A N 1
ATOM 795 C CA . GLN A 1 97 ? 3.424 2.918 -29.658 1.00 94.94 97 GLN A CA 1
ATOM 796 C C . GLN A 1 97 ? 4.637 2.661 -28.758 1.00 94.94 97 GLN A C 1
ATOM 798 O O . GLN A 1 97 ? 5.433 1.777 -29.067 1.00 94.94 97 GLN A O 1
ATOM 803 N N . VAL A 1 98 ? 4.778 3.396 -27.649 1.00 95.62 98 VAL A N 1
ATOM 804 C CA . VAL A 1 98 ? 5.768 3.106 -26.604 1.00 95.62 98 VAL A CA 1
ATOM 805 C C . VAL A 1 98 ? 5.504 1.721 -26.026 1.00 95.62 98 VAL A C 1
ATOM 807 O O . VAL A 1 98 ? 6.432 0.922 -26.008 1.00 95.62 98 VAL A O 1
ATOM 810 N N . VAL A 1 99 ? 4.262 1.403 -25.642 1.00 95.12 99 VAL A N 1
ATOM 811 C CA . VAL A 1 99 ? 3.912 0.071 -25.112 1.00 95.12 99 VAL A CA 1
ATOM 812 C C . VAL A 1 99 ? 4.188 -1.024 -26.139 1.00 95.12 99 VAL A C 1
ATOM 814 O O . VAL A 1 99 ? 4.968 -1.919 -25.845 1.00 95.12 99 VAL A O 1
ATOM 817 N N . SER A 1 100 ? 3.724 -0.879 -27.385 1.00 94.25 100 SER A N 1
ATOM 818 C CA . SER A 1 100 ? 4.035 -1.860 -28.439 1.00 94.25 100 SER A CA 1
ATOM 819 C C . SER A 1 100 ? 5.541 -2.021 -28.700 1.00 94.25 100 SER A C 1
ATOM 821 O O . SER A 1 100 ? 5.990 -3.083 -29.117 1.00 94.25 100 SER A O 1
ATOM 823 N N . THR A 1 101 ? 6.344 -0.977 -28.469 1.00 94.31 101 THR A N 1
ATOM 824 C CA . THR A 1 101 ? 7.809 -1.065 -28.592 1.00 94.31 101 THR A CA 1
ATOM 825 C C . THR A 1 101 ? 8.446 -1.755 -27.380 1.00 94.31 101 THR A C 1
ATOM 827 O O . THR A 1 101 ? 9.483 -2.391 -27.539 1.00 94.31 101 THR A O 1
ATOM 830 N N . LEU A 1 102 ? 7.852 -1.651 -26.185 1.00 93.44 102 LEU A N 1
ATOM 831 C CA . LEU A 1 102 ? 8.274 -2.410 -25.002 1.00 93.44 102 LEU A CA 1
ATOM 832 C C . LEU A 1 102 ? 7.962 -3.904 -25.159 1.00 93.44 102 LEU A C 1
ATOM 834 O O . LEU A 1 102 ? 8.801 -4.728 -24.810 1.00 93.44 102 LEU A O 1
ATOM 838 N N . ASP A 1 103 ? 6.816 -4.247 -25.744 1.00 90.94 103 ASP A N 1
ATOM 839 C CA . ASP A 1 103 ? 6.473 -5.641 -26.055 1.00 90.94 103 ASP A CA 1
ATOM 840 C C . ASP A 1 103 ? 7.452 -6.211 -27.088 1.00 90.94 103 ASP A C 1
ATOM 842 O O . ASP A 1 103 ? 8.037 -7.275 -26.900 1.00 90.94 103 ASP A O 1
ATOM 846 N N . TRP A 1 104 ? 7.738 -5.434 -28.136 1.00 92.00 104 TRP A N 1
ATOM 847 C CA . TRP A 1 104 ? 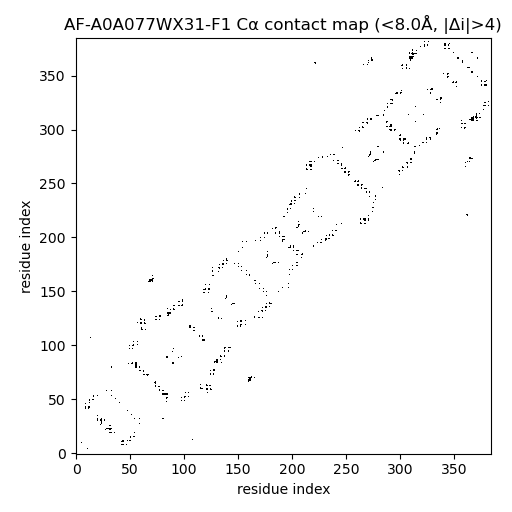8.730 -5.810 -29.137 1.00 92.00 104 TRP A CA 1
ATOM 848 C C . TRP A 1 104 ? 10.147 -5.943 -28.560 1.00 92.00 104 TRP A C 1
ATOM 850 O O . TRP A 1 104 ? 10.908 -6.824 -28.957 1.00 92.00 104 TRP A O 1
ATOM 860 N N . PHE A 1 105 ? 10.521 -5.087 -27.605 1.00 92.50 105 PHE A N 1
ATOM 861 C CA . PHE A 1 105 ? 11.778 -5.232 -26.874 1.00 92.50 105 PHE A CA 1
ATOM 862 C C . PHE A 1 105 ? 11.853 -6.585 -26.160 1.00 92.50 105 PHE A C 1
ATOM 864 O O . PHE A 1 105 ? 12.882 -7.255 -26.246 1.00 92.50 105 PHE A O 1
ATOM 871 N N . ASP A 1 106 ? 10.770 -6.995 -25.500 1.00 88.75 106 ASP A N 1
ATOM 872 C CA . ASP A 1 106 ? 10.699 -8.275 -24.800 1.00 88.75 106 ASP A CA 1
ATOM 873 C C . ASP A 1 106 ? 10.874 -9.456 -25.763 1.00 88.75 106 ASP A C 1
ATOM 875 O O . ASP A 1 106 ? 11.717 -10.321 -25.532 1.00 88.75 106 ASP A O 1
ATOM 879 N N . GLU A 1 107 ? 10.184 -9.435 -26.908 1.00 89.38 107 GLU A N 1
ATOM 880 C CA . GLU A 1 107 ? 10.319 -10.449 -27.964 1.00 89.38 107 GLU A CA 1
ATOM 881 C C . GLU A 1 107 ? 11.752 -10.551 -28.511 1.00 89.38 107 GLU A C 1
ATOM 883 O O . GLU A 1 107 ? 12.258 -11.648 -28.772 1.00 89.38 107 GLU A O 1
ATOM 888 N N . LEU A 1 108 ? 12.426 -9.410 -28.690 1.00 89.31 108 LEU A N 1
ATOM 889 C CA . LEU A 1 108 ? 13.809 -9.364 -29.164 1.00 89.31 108 LEU A CA 1
ATOM 890 C C . LEU A 1 108 ? 14.796 -9.912 -28.124 1.00 89.31 108 LEU A C 1
ATOM 892 O O . LEU A 1 108 ? 15.775 -10.562 -28.503 1.00 89.31 108 LEU A O 1
ATOM 896 N N . GLU A 1 109 ? 14.564 -9.655 -26.836 1.00 87.31 109 GLU A N 1
ATOM 897 C CA . GLU A 1 109 ? 15.396 -10.177 -25.747 1.00 87.31 109 GLU A CA 1
ATOM 898 C C . GLU A 1 109 ? 15.119 -11.653 -25.439 1.00 87.31 109 GLU A C 1
ATOM 900 O O . GLU A 1 109 ? 16.043 -12.375 -25.058 1.00 87.31 109 GLU A O 1
ATOM 905 N N . ASP A 1 110 ? 13.896 -12.137 -25.653 1.00 82.38 110 ASP A N 1
ATOM 906 C CA . ASP A 1 110 ? 13.533 -13.548 -25.474 1.00 82.38 110 ASP A CA 1
ATOM 907 C C . ASP A 1 110 ? 14.245 -14.474 -26.469 1.00 82.38 110 ASP A C 1
ATOM 909 O O . ASP A 1 110 ? 14.523 -15.637 -26.165 1.00 82.38 110 ASP A O 1
ATOM 913 N N . GLN A 1 111 ? 14.608 -13.951 -27.640 1.00 78.56 111 GLN A N 1
ATOM 914 C CA . GLN A 1 111 ? 15.403 -14.665 -28.640 1.00 78.56 111 GLN A CA 1
ATOM 915 C C . GLN A 1 111 ? 16.902 -14.735 -28.286 1.00 78.56 111 GLN A C 1
ATOM 917 O O . GLN A 1 111 ? 17.653 -15.435 -28.973 1.00 78.56 111 GLN A O 1
ATOM 922 N N . ASP A 1 112 ? 17.366 -14.022 -27.250 1.00 73.50 112 ASP A N 1
ATOM 923 C CA . ASP A 1 112 ? 18.779 -13.976 -26.874 1.00 73.50 112 ASP A CA 1
ATOM 924 C C . ASP A 1 112 ? 19.152 -15.102 -25.881 1.00 73.50 112 ASP A C 1
ATOM 926 O O . ASP A 1 112 ? 18.666 -15.129 -24.745 1.00 73.50 112 ASP A O 1
ATOM 930 N N . PRO A 1 113 ? 20.077 -16.015 -26.240 1.00 64.06 113 PRO A N 1
ATOM 931 C CA . PRO A 1 113 ? 20.538 -17.074 -25.341 1.00 64.06 113 PRO A CA 1
ATOM 932 C C . PRO A 1 113 ? 21.267 -16.565 -24.081 1.00 64.06 113 PRO A C 1
ATOM 934 O O . PRO A 1 113 ? 21.457 -17.337 -23.142 1.00 64.06 113 PRO A O 1
ATOM 937 N N . LEU A 1 114 ? 21.682 -15.293 -24.037 1.00 62.81 114 LEU A N 1
ATOM 938 C CA . LEU A 1 114 ? 22.338 -14.645 -22.893 1.00 62.81 114 LEU A CA 1
ATOM 939 C C . LEU A 1 114 ? 21.386 -13.764 -22.065 1.00 62.81 114 LEU A C 1
ATOM 941 O O . LEU A 1 114 ? 21.859 -12.896 -21.326 1.00 62.81 114 LEU A O 1
ATOM 945 N N . ARG A 1 115 ? 20.066 -13.980 -22.187 1.00 66.38 115 ARG A N 1
ATOM 946 C CA . ARG A 1 115 ? 18.986 -13.252 -21.496 1.00 66.38 115 ARG A CA 1
ATOM 947 C C . ARG A 1 115 ? 19.392 -12.765 -20.104 1.00 66.38 115 ARG A C 1
ATOM 949 O O . ARG A 1 115 ? 19.621 -13.552 -19.187 1.00 66.38 115 ARG A O 1
ATOM 956 N N . GLN A 1 116 ? 19.403 -11.446 -19.929 1.00 58.34 116 GLN A N 1
ATOM 957 C CA . GLN A 1 116 ? 19.779 -10.813 -18.661 1.00 58.34 116 GLN A CA 1
ATOM 958 C C . GLN A 1 116 ? 18.567 -10.534 -17.747 1.00 58.34 116 GLN A C 1
ATOM 960 O O . GLN A 1 116 ? 18.722 -9.942 -16.686 1.00 58.34 116 GLN A O 1
ATOM 965 N N . GLY A 1 117 ? 17.367 -10.999 -18.121 1.00 58.09 117 GLY A N 1
ATOM 966 C CA . GLY A 1 117 ? 16.097 -10.844 -17.392 1.00 58.09 117 GLY A CA 1
ATOM 967 C C . GLY A 1 117 ? 15.174 -9.838 -18.081 1.00 58.09 117 GLY A C 1
ATOM 968 O O . GLY A 1 117 ? 15.622 -8.746 -18.388 1.00 58.09 117 GLY A O 1
ATOM 969 N N . THR A 1 118 ? 13.922 -10.207 -18.351 1.00 67.19 118 THR A N 1
ATOM 970 C CA . THR A 1 118 ? 13.057 -9.549 -19.352 1.00 67.19 118 THR A CA 1
ATOM 971 C C . THR A 1 118 ? 12.420 -8.249 -18.876 1.00 67.19 118 THR A C 1
ATOM 973 O O . THR A 1 118 ? 12.943 -7.172 -19.135 1.00 67.19 118 THR A O 1
ATOM 976 N N . TRP A 1 119 ? 11.354 -8.330 -18.087 1.00 78.19 119 TRP A N 1
ATOM 977 C CA . TRP A 1 119 ? 10.598 -7.156 -17.646 1.00 78.19 119 TRP A CA 1
ATOM 978 C C . TRP A 1 119 ? 10.983 -6.684 -16.237 1.00 78.19 119 TRP A C 1
ATOM 980 O O . TRP A 1 119 ? 10.969 -5.487 -15.947 1.00 78.19 119 TRP A O 1
ATOM 990 N N . ASN A 1 120 ? 11.446 -7.605 -15.384 1.00 82.75 120 ASN A N 1
ATOM 991 C CA . ASN A 1 120 ? 11.782 -7.330 -13.983 1.00 82.75 120 ASN A CA 1
ATOM 992 C C . ASN A 1 120 ? 12.816 -6.210 -13.824 1.00 82.75 120 ASN A C 1
ATOM 994 O O . ASN A 1 120 ? 12.612 -5.260 -13.070 1.00 82.75 120 ASN A O 1
ATOM 998 N N . HIS A 1 121 ? 13.943 -6.331 -14.530 1.00 88.50 121 HIS A N 1
ATOM 999 C CA . HIS A 1 121 ? 15.027 -5.352 -14.462 1.00 88.50 121 HIS A CA 1
ATOM 1000 C C . HIS A 1 121 ? 14.644 -4.035 -15.127 1.00 88.50 121 HIS A C 1
ATOM 1002 O O . HIS A 1 121 ? 15.084 -2.978 -14.685 1.00 88.50 121 HIS A O 1
ATOM 1008 N N . LEU A 1 122 ? 13.803 -4.082 -16.158 1.00 91.50 122 LEU A N 1
ATOM 1009 C CA . LEU A 1 122 ? 13.347 -2.885 -16.840 1.00 91.50 122 LEU A CA 1
ATOM 1010 C C . LEU A 1 122 ? 12.401 -2.063 -15.948 1.00 91.50 122 LEU A C 1
ATOM 1012 O O . LEU A 1 122 ? 12.655 -0.880 -15.721 1.00 91.50 122 LEU A O 1
ATOM 1016 N N . LEU A 1 123 ? 11.385 -2.700 -15.352 1.00 92.25 123 LEU A N 1
ATOM 1017 C CA . LEU A 1 123 ? 10.454 -2.058 -14.414 1.00 92.25 123 LEU A CA 1
ATOM 1018 C C . LEU A 1 123 ? 11.154 -1.523 -13.169 1.00 92.25 123 LEU A C 1
ATOM 1020 O O . LEU A 1 123 ? 10.867 -0.411 -12.729 1.00 92.25 123 LEU A O 1
ATOM 1024 N N . GLU A 1 124 ? 12.086 -2.293 -12.607 1.00 90.94 124 GLU A N 1
ATOM 1025 C CA . GLU A 1 124 ? 12.906 -1.837 -11.485 1.00 90.94 124 GLU A CA 1
ATOM 1026 C C . GLU A 1 124 ? 13.754 -0.625 -11.881 1.00 90.94 124 GLU A C 1
ATOM 1028 O O . GLU A 1 124 ? 13.839 0.359 -11.148 1.00 90.94 124 GLU A O 1
ATOM 1033 N N . GLY A 1 125 ? 14.304 -0.648 -13.092 1.00 93.12 125 GLY A N 1
ATOM 1034 C CA . GLY A 1 125 ? 15.028 0.466 -13.674 1.00 93.12 125 GLY A CA 1
ATOM 1035 C C . GLY A 1 125 ? 14.188 1.738 -13.836 1.00 93.12 125 GLY A C 1
ATOM 1036 O O . GLY A 1 125 ? 14.670 2.841 -13.555 1.00 93.12 125 GLY A O 1
ATOM 1037 N N . PHE A 1 126 ? 12.912 1.605 -14.215 1.00 95.81 126 PHE A N 1
ATOM 1038 C CA . PHE A 1 126 ? 11.988 2.736 -14.339 1.00 95.81 126 PHE A CA 1
ATOM 1039 C C . PHE A 1 126 ? 11.769 3.479 -13.020 1.00 95.81 126 PHE A C 1
ATOM 1041 O O . PHE A 1 126 ? 11.556 4.690 -13.053 1.00 95.81 126 PHE A O 1
ATOM 1048 N N . ILE A 1 127 ? 11.919 2.824 -11.861 1.00 94.94 127 ILE A N 1
ATOM 1049 C CA . ILE A 1 127 ? 11.831 3.468 -10.534 1.00 94.94 127 ILE A CA 1
ATOM 1050 C C . ILE A 1 127 ? 12.816 4.646 -10.422 1.00 94.94 127 ILE A C 1
ATOM 1052 O O . ILE A 1 127 ? 12.557 5.625 -9.716 1.00 94.94 127 ILE A O 1
ATOM 1056 N N . HIS A 1 128 ? 13.947 4.593 -11.134 1.00 93.62 128 HIS A N 1
ATOM 1057 C CA . HIS A 1 128 ? 14.962 5.644 -11.106 1.00 93.62 128 HIS A CA 1
ATOM 1058 C C . HIS A 1 128 ? 14.615 6.878 -11.948 1.00 93.62 128 HIS A C 1
ATOM 1060 O O . HIS A 1 128 ? 15.276 7.912 -11.773 1.00 93.62 128 HIS A O 1
ATOM 1066 N N . LEU A 1 129 ? 13.607 6.785 -12.821 1.00 95.81 129 LEU A N 1
ATOM 1067 C CA . LEU A 1 129 ? 13.179 7.843 -13.730 1.00 95.81 129 LEU A CA 1
ATOM 1068 C C . LEU A 1 129 ? 12.182 8.799 -13.063 1.00 95.81 129 LEU A C 1
ATOM 1070 O O . LEU A 1 129 ? 11.422 8.451 -12.154 1.00 95.81 129 LEU A O 1
ATOM 1074 N N . GLN A 1 130 ? 12.183 10.048 -13.523 1.00 94.75 130 GLN A N 1
ATOM 1075 C CA . GLN A 1 130 ? 11.260 11.069 -13.021 1.00 94.75 130 GLN A CA 1
ATOM 1076 C C . GLN A 1 130 ? 9.810 10.811 -13.464 1.00 94.75 130 GLN A C 1
ATOM 1078 O O . GLN A 1 130 ? 8.899 11.014 -12.672 1.00 94.75 130 GLN A O 1
ATOM 1083 N N . THR A 1 131 ? 9.644 10.272 -14.671 1.00 96.88 131 THR A N 1
ATOM 1084 C CA . THR A 1 131 ? 8.405 9.915 -15.390 1.00 96.88 131 THR A CA 1
ATOM 1085 C C . THR A 1 131 ? 7.889 8.507 -15.068 1.00 96.88 131 THR A C 1
ATOM 1087 O O . THR A 1 131 ? 7.046 7.960 -15.772 1.00 96.88 131 THR A O 1
ATOM 1090 N N . ARG A 1 132 ? 8.415 7.866 -14.019 1.00 96.44 132 ARG A N 1
ATOM 1091 C CA . ARG A 1 132 ? 8.109 6.472 -13.649 1.00 96.44 132 ARG A CA 1
ATOM 1092 C C . ARG A 1 132 ? 6.610 6.158 -13.559 1.00 96.44 132 ARG A C 1
ATOM 1094 O O . ARG A 1 132 ? 6.189 5.071 -13.943 1.00 96.44 132 ARG A O 1
ATOM 1101 N N . CYS A 1 133 ? 5.808 7.102 -13.065 1.00 97.44 133 CYS A N 1
ATOM 1102 C CA . CYS A 1 133 ? 4.363 6.934 -12.939 1.00 97.44 133 CYS A CA 1
ATOM 1103 C C . CYS A 1 133 ? 3.680 7.019 -14.305 1.00 97.44 133 CYS A C 1
ATOM 1105 O O . CYS A 1 133 ? 2.797 6.219 -14.586 1.00 97.44 133 CYS A O 1
ATOM 1107 N N . GLU A 1 134 ? 4.116 7.932 -15.171 1.00 97.31 134 GLU A N 1
ATOM 1108 C CA . GLU A 1 134 ? 3.632 8.080 -16.545 1.00 97.31 134 GLU A CA 1
ATOM 1109 C C . GLU A 1 134 ? 3.938 6.829 -17.371 1.00 97.31 134 GLU A C 1
ATOM 1111 O O . GLU A 1 134 ? 3.064 6.358 -18.092 1.00 97.31 134 GLU A O 1
ATOM 1116 N N . ILE A 1 135 ? 5.130 6.243 -17.217 1.00 96.94 135 ILE A N 1
ATOM 1117 C CA . ILE A 1 135 ? 5.502 4.992 -17.895 1.00 96.94 135 ILE A CA 1
ATOM 1118 C C . ILE A 1 135 ? 4.567 3.857 -17.465 1.00 96.94 135 ILE A C 1
ATOM 1120 O O . ILE A 1 135 ? 3.967 3.196 -18.310 1.00 96.94 135 ILE A O 1
ATOM 1124 N N . VAL A 1 136 ? 4.390 3.658 -16.153 1.00 96.88 136 VAL A N 1
ATOM 1125 C CA . VAL A 1 136 ? 3.487 2.621 -15.628 1.00 96.88 136 VAL A CA 1
ATOM 1126 C C . VAL A 1 136 ? 2.046 2.870 -16.056 1.00 96.88 136 VAL A C 1
ATOM 1128 O O . VAL A 1 136 ? 1.368 1.923 -16.437 1.00 96.88 136 VAL A O 1
ATOM 1131 N N . ARG A 1 137 ? 1.593 4.130 -16.049 1.00 96.44 137 ARG A N 1
ATOM 1132 C CA . ARG A 1 137 ? 0.271 4.525 -16.545 1.00 96.44 137 ARG A CA 1
ATOM 1133 C C . ARG A 1 137 ? 0.087 4.118 -18.003 1.00 96.44 137 ARG A C 1
ATOM 1135 O O . ARG A 1 137 ? -0.924 3.502 -18.314 1.00 96.44 137 ARG A O 1
ATOM 1142 N N . CYS A 1 138 ? 1.063 4.402 -18.868 1.00 95.56 138 CYS A N 1
ATOM 1143 C CA . CYS A 1 138 ? 1.014 3.999 -20.274 1.00 95.56 138 CYS A CA 1
ATOM 1144 C C . CYS A 1 138 ? 0.885 2.477 -20.403 1.00 95.56 138 CYS A C 1
ATOM 1146 O O . CYS A 1 138 ? -0.036 2.010 -21.066 1.00 95.56 138 CYS A O 1
ATOM 1148 N N . ILE A 1 139 ? 1.749 1.716 -19.718 1.00 95.56 139 ILE A N 1
ATOM 1149 C CA . ILE A 1 139 ? 1.742 0.245 -19.763 1.00 95.56 139 ILE A CA 1
ATOM 1150 C C . ILE A 1 139 ? 0.361 -0.293 -19.390 1.00 95.56 139 ILE A C 1
ATOM 1152 O O . ILE A 1 139 ? -0.262 -0.982 -20.186 1.00 95.56 139 ILE A O 1
ATOM 1156 N N . VAL A 1 140 ? -0.171 0.079 -18.223 1.00 95.94 140 VAL A N 1
ATOM 1157 C CA . VAL A 1 140 ? -1.446 -0.489 -17.760 1.00 95.94 140 VAL A CA 1
ATOM 1158 C C . VAL A 1 140 ? -2.656 0.029 -18.535 1.00 95.94 140 VAL A C 1
ATOM 1160 O O . VAL A 1 140 ? -3.700 -0.617 -18.530 1.00 95.94 140 VAL A O 1
ATOM 1163 N N . GLN A 1 141 ? -2.562 1.197 -19.175 1.00 95.19 141 GLN A N 1
ATOM 1164 C CA . GLN A 1 141 ? -3.645 1.749 -19.988 1.00 95.19 141 GLN A CA 1
ATOM 1165 C C . GLN A 1 141 ? -3.772 1.030 -21.335 1.00 95.19 141 GLN A C 1
ATOM 1167 O O . GLN A 1 141 ? -4.893 0.760 -21.767 1.00 95.19 141 GLN A O 1
ATOM 1172 N N . TYR A 1 142 ? -2.647 0.743 -21.995 1.00 94.69 142 TYR A N 1
ATOM 1173 C CA . TYR A 1 142 ? -2.632 0.162 -23.341 1.00 94.69 142 TYR A CA 1
ATOM 1174 C C . TYR A 1 142 ? -2.427 -1.355 -23.354 1.00 94.69 142 TYR A C 1
ATOM 1176 O O . TYR A 1 142 ? -2.814 -1.988 -24.332 1.00 94.69 142 TYR A O 1
ATOM 1184 N N . ASP A 1 143 ? -1.941 -1.936 -22.256 1.00 92.00 143 ASP A N 1
ATOM 1185 C CA . ASP A 1 143 ? -1.970 -3.374 -22.004 1.00 92.00 143 ASP A CA 1
ATOM 1186 C C . ASP A 1 143 ? -2.442 -3.687 -20.565 1.00 92.00 143 ASP A C 1
ATOM 1188 O O . ASP A 1 143 ? -1.659 -3.857 -19.627 1.00 92.00 143 ASP A O 1
ATOM 1192 N N . PRO A 1 144 ? -3.764 -3.772 -20.335 1.00 92.44 144 PRO A N 1
ATOM 1193 C CA . PRO A 1 144 ? -4.293 -4.128 -19.022 1.00 92.44 144 PRO A CA 1
ATOM 1194 C C . PRO A 1 144 ? -4.032 -5.590 -18.620 1.00 92.44 144 PRO A C 1
ATOM 1196 O O . PRO A 1 144 ? -4.146 -5.926 -17.439 1.00 92.44 144 PRO A O 1
ATOM 1199 N N . LEU A 1 145 ? -3.717 -6.481 -19.570 1.00 92.19 145 LEU A N 1
ATOM 1200 C CA . LEU A 1 145 ? -3.542 -7.908 -19.284 1.00 92.19 145 LEU A CA 1
ATOM 1201 C C . LEU A 1 145 ? -2.250 -8.174 -18.504 1.00 92.19 145 LEU A C 1
ATOM 1203 O O . LEU A 1 145 ? -2.211 -9.117 -17.712 1.00 92.19 145 LEU A O 1
ATOM 1207 N N . VAL A 1 146 ? -1.244 -7.302 -18.638 1.00 91.56 146 VAL A N 1
ATOM 1208 C CA . VAL A 1 146 ? 0.029 -7.405 -17.906 1.00 91.56 146 VAL A CA 1
ATOM 1209 C C . VAL A 1 146 ? -0.026 -6.855 -16.481 1.00 91.56 146 VAL A C 1
ATOM 1211 O O . VAL A 1 146 ? 0.929 -7.028 -15.728 1.00 91.56 146 VAL A O 1
ATOM 1214 N N . ILE A 1 147 ? -1.129 -6.235 -16.039 1.00 94.81 147 ILE A N 1
ATOM 1215 C CA . ILE A 1 147 ? -1.237 -5.646 -14.688 1.00 94.81 147 ILE A CA 1
ATOM 1216 C C . ILE A 1 147 ? -0.833 -6.622 -13.565 1.00 94.81 147 ILE A C 1
ATOM 1218 O O . ILE A 1 147 ? -0.067 -6.210 -12.680 1.00 94.81 147 ILE A O 1
ATOM 1222 N N . PRO A 1 148 ? -1.304 -7.890 -13.539 1.00 93.69 148 PRO A N 1
ATOM 1223 C CA . PRO A 1 148 ? -0.920 -8.834 -12.493 1.00 93.69 1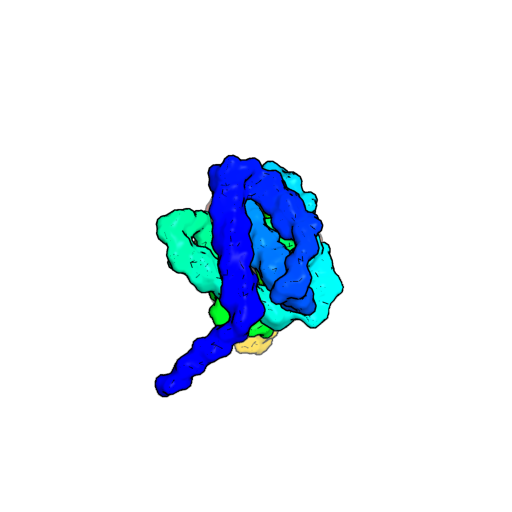48 PRO A CA 1
ATOM 1224 C C . PRO A 1 148 ? 0.586 -9.098 -12.468 1.00 93.69 148 PRO A C 1
ATOM 1226 O O . PRO A 1 148 ? 1.160 -9.185 -11.380 1.00 93.69 148 PRO A O 1
ATOM 1229 N N . GLU A 1 149 ? 1.204 -9.192 -13.645 1.00 91.44 149 GLU A N 1
ATOM 1230 C CA . GLU A 1 149 ? 2.634 -9.413 -13.816 1.00 91.44 149 GLU A CA 1
ATOM 1231 C C . GLU A 1 149 ? 3.431 -8.169 -13.425 1.00 91.44 149 GLU A C 1
ATOM 1233 O O . GLU A 1 149 ? 4.227 -8.239 -12.496 1.00 91.44 149 GLU A O 1
ATOM 1238 N N . VAL A 1 150 ? 3.156 -7.006 -14.020 1.00 93.31 150 VAL A N 1
ATOM 1239 C CA . VAL A 1 150 ? 3.828 -5.733 -13.703 1.00 93.31 150 VAL A CA 1
ATOM 1240 C C . VAL A 1 150 ? 3.791 -5.449 -12.202 1.00 93.31 150 VAL A C 1
ATOM 1242 O O . VAL A 1 150 ? 4.805 -5.091 -11.602 1.00 93.31 150 VAL A O 1
ATOM 1245 N N . THR A 1 151 ? 2.637 -5.661 -11.562 1.00 94.62 151 THR A N 1
ATOM 1246 C CA . THR A 1 151 ? 2.506 -5.532 -10.105 1.00 94.62 151 THR A CA 1
ATOM 1247 C C . THR A 1 151 ? 3.451 -6.489 -9.384 1.00 94.62 151 THR A C 1
ATOM 1249 O O . THR A 1 151 ? 4.185 -6.075 -8.491 1.00 94.62 151 THR A O 1
ATOM 1252 N N . GLU A 1 152 ? 3.423 -7.772 -9.738 1.00 92.44 152 GLU A N 1
ATOM 1253 C CA . GLU A 1 152 ? 4.240 -8.806 -9.108 1.00 92.44 152 GLU A CA 1
ATOM 1254 C C . GLU A 1 152 ? 5.736 -8.477 -9.199 1.00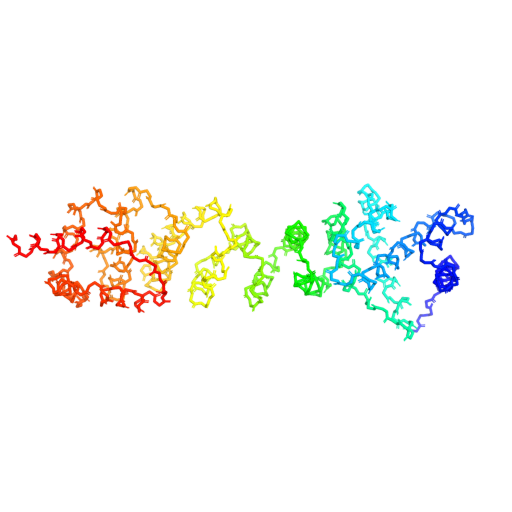 92.44 152 GLU A C 1
ATOM 1256 O O . GLU A 1 152 ? 6.441 -8.492 -8.187 1.00 92.44 152 GLU A O 1
ATOM 1261 N N . GLN A 1 153 ? 6.190 -8.096 -10.387 1.00 90.31 153 GLN A N 1
ATOM 1262 C CA . GLN A 1 153 ? 7.572 -7.732 -10.670 1.00 90.31 153 GLN A CA 1
ATOM 1263 C C . GLN A 1 153 ? 8.015 -6.477 -9.896 1.00 90.31 153 GLN A C 1
ATOM 1265 O O . GLN A 1 153 ? 9.073 -6.465 -9.256 1.00 90.31 153 GLN A O 1
ATOM 1270 N N . LEU A 1 154 ? 7.170 -5.440 -9.850 1.00 92.94 154 LEU A N 1
ATOM 1271 C CA . LEU A 1 154 ? 7.421 -4.246 -9.041 1.00 92.94 154 LEU A CA 1
ATOM 1272 C C . LEU A 1 154 ? 7.523 -4.597 -7.551 1.00 92.94 154 LEU A C 1
ATOM 1274 O O . LEU A 1 154 ? 8.454 -4.161 -6.874 1.00 92.94 154 LEU A O 1
ATOM 1278 N N . LEU A 1 155 ? 6.634 -5.437 -7.018 1.00 92.75 155 LEU A N 1
ATOM 1279 C CA . LEU A 1 155 ? 6.696 -5.848 -5.611 1.00 92.75 155 LEU A CA 1
ATOM 1280 C C . LEU A 1 155 ? 7.948 -6.676 -5.284 1.00 92.75 155 LEU A C 1
ATOM 1282 O O . LEU A 1 155 ? 8.467 -6.564 -4.173 1.00 92.75 155 LEU A O 1
ATOM 1286 N N . GLN A 1 156 ? 8.472 -7.461 -6.228 1.00 89.56 156 GLN A N 1
ATOM 1287 C CA . GLN A 1 156 ? 9.744 -8.177 -6.058 1.00 89.56 156 GLN A CA 1
ATOM 1288 C C . GLN A 1 156 ? 10.949 -7.232 -5.947 1.00 89.56 156 GLN A C 1
ATOM 1290 O O . GLN A 1 156 ? 11.952 -7.579 -5.318 1.00 89.56 156 GLN A O 1
ATOM 1295 N N . SER A 1 157 ? 10.871 -6.021 -6.508 1.00 87.31 157 SER A N 1
ATOM 1296 C CA . SER A 1 157 ? 11.935 -5.021 -6.346 1.00 87.31 157 SER A CA 1
ATOM 1297 C C . SER A 1 157 ? 12.004 -4.439 -4.929 1.00 87.31 157 SER A C 1
ATOM 1299 O O . SER A 1 157 ? 13.087 -4.073 -4.483 1.00 87.31 157 SER A O 1
ATOM 1301 N N . ALA A 1 158 ? 10.902 -4.432 -4.163 1.00 86.38 158 ALA A N 1
ATOM 1302 C CA . ALA A 1 158 ? 10.834 -3.795 -2.842 1.00 86.38 158 ALA A CA 1
ATOM 1303 C C . ALA A 1 158 ? 11.948 -4.245 -1.878 1.00 86.38 158 ALA A C 1
ATOM 1305 O O . ALA A 1 158 ? 12.532 -3.417 -1.183 1.00 86.38 158 ALA A O 1
ATOM 1306 N N . GLY A 1 159 ? 12.274 -5.544 -1.863 1.00 76.50 159 GLY A N 1
ATOM 1307 C CA . GLY A 1 159 ? 13.325 -6.103 -1.003 1.00 76.50 159 GLY A CA 1
ATOM 1308 C C . GLY A 1 159 ? 14.754 -5.731 -1.418 1.00 76.50 159 GLY A C 1
ATOM 1309 O O . GLY A 1 159 ? 15.675 -5.868 -0.616 1.00 76.50 159 GLY A O 1
ATOM 1310 N N . ARG A 1 160 ? 14.949 -5.254 -2.653 1.00 76.44 160 ARG A N 1
ATOM 1311 C CA . ARG A 1 160 ? 16.251 -4.864 -3.223 1.00 76.44 160 ARG A CA 1
ATOM 1312 C C . ARG A 1 160 ? 16.520 -3.360 -3.121 1.00 76.44 160 ARG A C 1
ATOM 1314 O O . ARG A 1 160 ? 17.667 -2.924 -3.213 1.00 76.44 160 ARG A O 1
ATOM 1321 N N . LEU A 1 161 ? 15.483 -2.565 -2.853 1.00 79.00 161 LEU A N 1
ATOM 1322 C CA . LEU A 1 161 ? 15.584 -1.120 -2.663 1.00 79.00 161 LEU A CA 1
ATOM 1323 C C . LEU A 1 161 ? 16.062 -0.794 -1.241 1.00 79.00 161 LEU A C 1
ATOM 1325 O O . LEU A 1 161 ? 15.273 -0.682 -0.302 1.00 79.00 161 LEU A O 1
ATOM 1329 N N . SER A 1 162 ? 17.376 -0.609 -1.097 1.00 68.50 162 SER A N 1
ATOM 1330 C CA . SER A 1 162 ? 18.044 -0.289 0.174 1.00 68.50 162 SER A CA 1
ATOM 1331 C C . SER A 1 162 ? 17.782 1.134 0.692 1.00 68.50 162 SER A C 1
ATOM 1333 O O . SER A 1 162 ? 17.942 1.393 1.883 1.00 68.50 162 SER A O 1
ATOM 1335 N N . SER A 1 163 ? 17.362 2.060 -0.177 1.00 74.75 163 SER A N 1
ATOM 1336 C CA . SER A 1 163 ? 17.109 3.466 0.166 1.00 74.75 163 SER A CA 1
ATOM 1337 C C . SER A 1 163 ? 15.614 3.766 0.270 1.00 74.75 163 SER A C 1
ATOM 1339 O O . SER A 1 163 ? 14.836 3.452 -0.636 1.00 74.75 163 SER A O 1
ATOM 1341 N N . SER A 1 164 ? 15.222 4.456 1.347 1.00 78.06 164 SER A N 1
ATOM 1342 C CA . SER A 1 164 ? 13.834 4.865 1.614 1.00 78.06 164 SER A CA 1
ATOM 1343 C C . SER A 1 164 ? 13.226 5.702 0.484 1.00 78.06 164 SER A C 1
ATOM 1345 O O . SER A 1 164 ? 12.025 5.637 0.241 1.00 78.06 164 SER A O 1
ATOM 1347 N N . ARG A 1 165 ? 14.051 6.440 -0.270 1.00 88.38 165 ARG A N 1
ATOM 1348 C CA . ARG A 1 165 ? 13.601 7.223 -1.429 1.00 88.38 165 ARG A CA 1
ATOM 1349 C C . ARG A 1 165 ? 13.010 6.344 -2.532 1.00 88.38 165 ARG A C 1
ATOM 1351 O O . ARG A 1 165 ? 11.953 6.671 -3.057 1.00 88.38 165 ARG A O 1
ATOM 1358 N N . TYR A 1 166 ? 13.680 5.253 -2.900 1.00 88.12 166 TYR A N 1
ATOM 1359 C CA . TYR A 1 166 ? 13.204 4.403 -3.994 1.00 88.12 166 TYR A CA 1
ATOM 1360 C C . TYR A 1 166 ? 12.002 3.558 -3.575 1.00 88.12 166 TYR A C 1
ATOM 1362 O O . TYR A 1 166 ? 11.151 3.268 -4.408 1.00 88.12 166 TYR A O 1
ATOM 1370 N N . GLN A 1 167 ? 11.866 3.247 -2.283 1.00 89.06 167 GLN A N 1
ATOM 1371 C CA . GLN A 1 167 ? 10.638 2.643 -1.759 1.00 89.06 167 GLN A CA 1
ATOM 1372 C C . GLN A 1 167 ? 9.429 3.578 -1.917 1.00 89.06 167 GLN A C 1
ATOM 1374 O O . GLN A 1 167 ? 8.356 3.116 -2.292 1.00 89.06 167 GLN A O 1
ATOM 1379 N N . ILE A 1 168 ? 9.600 4.893 -1.722 1.00 91.12 168 ILE A N 1
ATOM 1380 C CA . ILE A 1 168 ? 8.543 5.884 -1.999 1.00 91.12 168 ILE A CA 1
ATOM 1381 C C . ILE A 1 168 ? 8.178 5.882 -3.489 1.00 91.12 168 ILE A C 1
ATOM 1383 O O . ILE A 1 168 ? 7.000 5.864 -3.834 1.00 91.12 168 ILE A O 1
ATOM 1387 N N . TYR A 1 169 ? 9.169 5.847 -4.378 1.00 94.06 169 TYR A N 1
ATOM 1388 C CA . TYR A 1 169 ? 8.930 5.805 -5.824 1.00 94.06 169 TYR A CA 1
ATOM 1389 C C . TYR A 1 169 ? 8.203 4.530 -6.261 1.00 94.06 169 TYR A C 1
ATOM 1391 O O . TYR A 1 169 ? 7.270 4.600 -7.060 1.00 94.06 169 TYR A O 1
ATOM 1399 N N . LEU A 1 170 ? 8.564 3.385 -5.680 1.00 94.75 170 LEU A N 1
ATOM 1400 C CA . LEU A 1 170 ? 7.843 2.134 -5.874 1.00 94.75 170 LEU A CA 1
ATOM 1401 C C . LEU A 1 170 ? 6.391 2.238 -5.377 1.00 94.75 170 LEU A C 1
ATOM 1403 O O . LEU A 1 170 ? 5.473 1.822 -6.084 1.00 94.75 170 LEU A O 1
ATOM 1407 N N . CYS A 1 171 ? 6.162 2.835 -4.199 1.00 94.31 171 CYS A N 1
ATOM 1408 C CA . CYS A 1 171 ? 4.812 3.090 -3.691 1.00 94.31 171 CYS A CA 1
ATOM 1409 C C . CYS A 1 171 ? 3.971 3.905 -4.680 1.00 94.31 171 CYS A C 1
ATOM 1411 O O . CYS A 1 171 ? 2.803 3.589 -4.889 1.00 94.31 171 CYS A O 1
ATOM 1413 N N . GLU A 1 172 ? 4.543 4.952 -5.276 1.00 95.88 172 GLU A N 1
ATOM 1414 C CA . GLU A 1 172 ? 3.855 5.808 -6.248 1.00 95.88 172 GLU A CA 1
ATOM 1415 C C . GLU A 1 172 ? 3.506 5.056 -7.536 1.00 95.88 172 GLU A C 1
ATOM 1417 O O . GLU A 1 172 ? 2.384 5.181 -8.025 1.00 95.88 172 GLU A O 1
ATOM 1422 N N . MET A 1 173 ? 4.423 4.232 -8.050 1.00 97.38 173 MET A N 1
ATOM 1423 C CA . MET A 1 173 ? 4.180 3.410 -9.239 1.00 97.38 173 MET A CA 1
ATOM 1424 C C . MET A 1 173 ? 3.060 2.395 -9.001 1.00 97.38 173 MET A C 1
ATOM 1426 O O . MET A 1 173 ? 2.092 2.365 -9.757 1.00 97.38 173 MET A O 1
ATOM 1430 N N . VAL A 1 174 ? 3.128 1.617 -7.914 1.00 97.69 174 VAL A N 1
ATOM 1431 C CA . VAL A 1 174 ? 2.081 0.632 -7.587 1.00 97.69 174 VAL A CA 1
ATOM 1432 C C . VAL A 1 174 ? 0.745 1.325 -7.303 1.00 97.69 174 VAL A C 1
ATOM 1434 O O . VAL A 1 174 ? -0.308 0.839 -7.711 1.00 97.69 174 VAL A O 1
ATOM 1437 N N . TYR A 1 175 ? 0.760 2.487 -6.644 1.00 97.69 175 TYR A N 1
ATOM 1438 C CA . TYR A 1 175 ? -0.457 3.271 -6.451 1.00 97.69 175 TYR A CA 1
ATOM 1439 C C . TYR A 1 175 ? -1.040 3.770 -7.778 1.00 97.69 175 TYR A C 1
ATOM 1441 O O . TYR A 1 175 ? -2.256 3.753 -7.932 1.00 97.69 175 TYR A O 1
ATOM 1449 N N . THR A 1 176 ? -0.200 4.152 -8.744 1.00 97.94 176 THR A N 1
ATOM 1450 C CA . THR A 1 176 ? -0.645 4.576 -10.082 1.00 97.94 176 THR A CA 1
ATOM 1451 C C . THR A 1 176 ? -1.420 3.458 -10.780 1.00 97.94 176 THR A C 1
ATOM 1453 O O . THR A 1 176 ? -2.506 3.714 -11.286 1.00 97.94 176 THR A O 1
ATOM 1456 N N . ILE A 1 177 ? -0.955 2.204 -10.698 1.00 97.81 177 ILE A N 1
ATOM 1457 C CA . ILE A 1 177 ? -1.694 1.034 -11.218 1.00 97.81 177 ILE A CA 1
ATOM 1458 C C . ILE A 1 177 ? -3.107 0.969 -10.622 1.00 97.81 177 ILE A C 1
ATOM 1460 O O . ILE A 1 177 ? -4.085 0.784 -11.341 1.00 97.81 177 ILE A O 1
ATOM 1464 N N . VAL A 1 178 ? -3.228 1.160 -9.305 1.00 97.75 178 VAL A N 1
ATOM 1465 C CA . VAL A 1 178 ? -4.522 1.143 -8.603 1.00 97.75 178 VAL A CA 1
ATOM 1466 C C . VAL A 1 178 ? -5.406 2.333 -8.989 1.00 97.75 178 VAL A C 1
ATOM 1468 O O . VAL A 1 178 ? -6.627 2.190 -9.028 1.00 97.75 178 VAL A O 1
ATOM 1471 N N . GLN A 1 179 ? -4.823 3.503 -9.256 1.00 96.81 179 GLN A N 1
ATOM 1472 C CA . GLN A 1 179 ? -5.582 4.680 -9.684 1.00 96.81 179 GLN A CA 1
ATOM 1473 C C . GLN A 1 179 ? -6.198 4.486 -11.068 1.00 96.81 179 GLN A C 1
ATOM 1475 O O . GLN A 1 179 ? -7.371 4.812 -11.239 1.00 96.81 179 GLN A O 1
ATOM 1480 N N . GLU A 1 180 ? -5.428 3.943 -12.011 1.00 96.12 180 GLU A N 1
ATOM 1481 C CA . GLU A 1 180 ? -5.901 3.672 -13.372 1.00 96.12 180 GLU A CA 1
ATOM 1482 C C . GLU A 1 180 ? -6.879 2.491 -13.401 1.00 96.12 180 GLU A C 1
ATOM 1484 O O . GLU A 1 180 ? -7.908 2.551 -14.070 1.00 96.12 180 GLU A O 1
ATOM 1489 N N . HIS A 1 181 ? -6.620 1.447 -12.601 1.00 96.31 181 HIS A N 1
ATOM 1490 C CA . HIS A 1 181 ? -7.459 0.247 -12.543 1.00 96.31 181 HIS A CA 1
ATOM 1491 C C . HIS A 1 181 ? -7.867 -0.133 -11.110 1.00 96.31 181 HIS A C 1
ATOM 1493 O O . HIS A 1 181 ? -7.371 -1.117 -10.544 1.00 96.31 181 HIS A O 1
ATOM 1499 N N . PRO A 1 182 ? -8.848 0.576 -10.513 1.00 95.62 182 PRO A N 1
ATOM 1500 C CA . PRO A 1 182 ? -9.279 0.348 -9.131 1.00 95.62 182 PRO A CA 1
ATOM 1501 C C . PRO A 1 182 ? -9.794 -1.065 -8.836 1.00 95.62 182 PRO A C 1
ATOM 1503 O O . PRO A 1 182 ? -9.816 -1.476 -7.676 1.00 95.62 182 PRO A O 1
ATOM 1506 N N . ILE A 1 183 ? -10.192 -1.828 -9.860 1.00 94.56 183 ILE A N 1
ATOM 1507 C CA . ILE A 1 183 ? -10.631 -3.222 -9.711 1.00 94.56 183 ILE A CA 1
ATOM 1508 C C . ILE A 1 183 ? -9.535 -4.122 -9.112 1.00 94.56 183 ILE A C 1
ATOM 1510 O O . ILE A 1 183 ? -9.847 -5.070 -8.394 1.00 94.56 183 ILE A O 1
ATOM 1514 N N . HIS A 1 184 ? -8.256 -3.781 -9.312 1.00 95.62 184 HIS A N 1
ATOM 1515 C CA . HIS A 1 184 ? -7.117 -4.520 -8.759 1.00 95.62 184 HIS A CA 1
ATOM 1516 C C . HIS A 1 184 ? -6.729 -4.091 -7.336 1.00 95.62 184 HIS A C 1
ATOM 1518 O O . HIS A 1 184 ? -5.869 -4.722 -6.722 1.00 95.62 184 HIS A O 1
ATOM 1524 N N . ALA A 1 185 ? -7.368 -3.062 -6.762 1.00 96.50 185 ALA A N 1
ATOM 1525 C CA . ALA A 1 185 ? -7.024 -2.532 -5.439 1.00 96.50 185 ALA A CA 1
ATOM 1526 C C . ALA A 1 185 ? -7.030 -3.605 -4.335 1.00 96.50 185 ALA A C 1
ATOM 1528 O O . ALA A 1 185 ? -6.179 -3.594 -3.444 1.00 96.50 185 ALA A O 1
ATOM 1529 N N . ALA A 1 186 ? -7.990 -4.533 -4.375 1.00 95.50 186 ALA A N 1
ATOM 1530 C CA . ALA A 1 186 ? -8.082 -5.612 -3.397 1.00 95.50 186 ALA A CA 1
ATOM 1531 C C . ALA A 1 186 ? -6.921 -6.608 -3.539 1.00 95.50 186 ALA A C 1
ATOM 1533 O O . ALA A 1 186 ? -6.212 -6.838 -2.562 1.00 95.50 186 ALA A O 1
ATOM 1534 N N . ASP A 1 187 ? -6.685 -7.133 -4.745 1.00 95.69 187 ASP A N 1
ATOM 1535 C CA . ASP A 1 187 ? -5.602 -8.088 -5.027 1.00 95.69 187 ASP A CA 1
ATOM 1536 C C . ASP A 1 187 ? -4.225 -7.513 -4.662 1.00 95.69 187 ASP A C 1
ATOM 1538 O O . ASP A 1 187 ? -3.456 -8.128 -3.923 1.00 95.69 187 ASP A O 1
ATOM 1542 N N . ILE A 1 188 ? -3.952 -6.275 -5.087 1.00 97.06 188 ILE A N 1
ATOM 1543 C CA . ILE A 1 188 ? -2.689 -5.587 -4.802 1.00 97.06 188 ILE A CA 1
ATOM 1544 C C . ILE A 1 188 ? -2.489 -5.423 -3.289 1.00 97.06 188 ILE A C 1
ATOM 1546 O O . ILE A 1 188 ? -1.410 -5.723 -2.776 1.00 97.06 188 ILE A O 1
ATOM 1550 N N . ARG A 1 189 ? -3.525 -5.016 -2.538 1.00 95.88 189 ARG A N 1
ATOM 1551 C CA . ARG A 1 189 ? -3.440 -4.948 -1.068 1.00 95.88 189 ARG A CA 1
ATOM 1552 C C . ARG A 1 189 ? -3.165 -6.310 -0.442 1.00 95.88 189 ARG A C 1
ATOM 1554 O O . ARG A 1 189 ? -2.332 -6.380 0.456 1.00 95.88 189 ARG A O 1
ATOM 1561 N N . TYR A 1 190 ? -3.825 -7.377 -0.891 1.00 94.50 190 TYR A N 1
ATOM 1562 C CA . TYR A 1 190 ? -3.584 -8.715 -0.346 1.00 94.50 190 TYR A CA 1
ATOM 1563 C C . TYR A 1 190 ? -2.151 -9.186 -0.603 1.00 94.50 190 TYR A C 1
ATOM 1565 O O . TYR A 1 190 ? -1.523 -9.716 0.314 1.00 94.50 190 TYR A O 1
ATOM 1573 N N . LYS A 1 191 ? -1.593 -8.922 -1.791 1.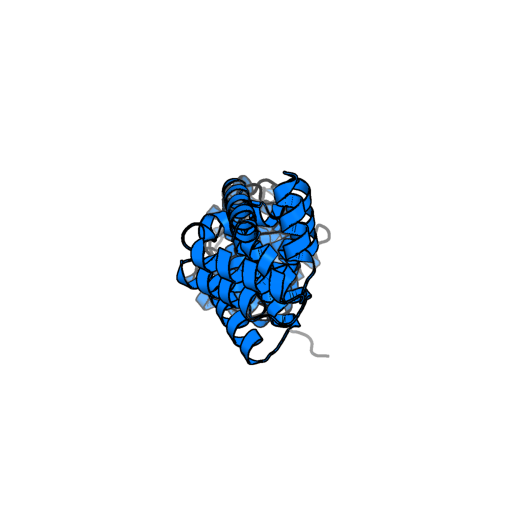00 95.56 191 LYS A N 1
ATOM 1574 C CA . LYS A 1 191 ? -0.181 -9.201 -2.098 1.00 95.56 191 LYS A CA 1
ATOM 1575 C C . LYS A 1 191 ? 0.767 -8.418 -1.188 1.00 95.56 191 LYS A C 1
ATOM 1577 O O . LYS A 1 191 ? 1.702 -9.000 -0.639 1.00 95.56 191 LYS A O 1
ATOM 1582 N N . LEU A 1 192 ? 0.506 -7.125 -0.981 1.00 95.56 192 LEU A N 1
ATOM 1583 C CA . LEU A 1 192 ? 1.292 -6.277 -0.078 1.00 95.56 192 LEU A CA 1
ATOM 1584 C C . LEU A 1 192 ? 1.250 -6.786 1.371 1.00 95.56 192 LEU A C 1
ATOM 1586 O O . LEU A 1 192 ? 2.295 -6.895 2.010 1.00 95.56 192 LEU A O 1
ATOM 1590 N N . ILE A 1 193 ? 0.066 -7.144 1.879 1.00 95.12 193 ILE A N 1
ATOM 1591 C CA . ILE A 1 193 ? -0.112 -7.661 3.245 1.00 95.12 193 ILE A CA 1
ATOM 1592 C C . ILE A 1 193 ? 0.576 -9.019 3.397 1.00 95.12 193 ILE A C 1
ATOM 1594 O O . ILE A 1 193 ? 1.345 -9.210 4.336 1.00 95.12 193 ILE A O 1
ATOM 1598 N N . GLY A 1 194 ? 0.343 -9.947 2.464 1.00 93.38 194 GLY A N 1
ATOM 1599 C CA . GLY A 1 194 ? 0.917 -11.293 2.507 1.00 93.38 194 GLY A CA 1
ATOM 1600 C C . GLY A 1 194 ? 2.446 -11.297 2.470 1.00 93.38 194 GLY A C 1
ATOM 1601 O O . GLY A 1 194 ? 3.072 -12.162 3.076 1.00 93.38 194 GLY A O 1
ATOM 1602 N N . ARG A 1 195 ? 3.050 -10.301 1.811 1.00 92.62 195 ARG A N 1
ATOM 1603 C CA . ARG A 1 195 ? 4.509 -10.111 1.752 1.00 92.62 195 ARG A CA 1
ATOM 1604 C C . ARG A 1 195 ? 5.060 -9.176 2.822 1.00 92.62 195 ARG A C 1
ATOM 1606 O O . ARG A 1 195 ? 6.272 -9.003 2.880 1.00 92.62 195 ARG A O 1
ATOM 1613 N N . GLN A 1 196 ? 4.199 -8.568 3.638 1.00 93.31 196 GLN A N 1
ATOM 1614 C CA . GLN A 1 196 ? 4.587 -7.552 4.614 1.00 93.31 196 GLN A CA 1
ATOM 1615 C C . GLN A 1 196 ? 5.402 -6.413 3.961 1.00 93.31 196 GLN A C 1
ATOM 1617 O O . GLN A 1 196 ? 6.481 -6.029 4.417 1.00 93.31 196 GLN A O 1
ATOM 1622 N N . LEU A 1 197 ? 4.869 -5.848 2.872 1.00 92.25 197 LEU A N 1
ATOM 1623 C CA . LEU A 1 197 ? 5.473 -4.745 2.121 1.00 92.25 197 LEU A CA 1
ATOM 1624 C C . LEU A 1 197 ? 4.620 -3.472 2.184 1.00 92.25 197 LEU A C 1
ATOM 1626 O O . LEU A 1 197 ? 3.394 -3.533 2.152 1.00 92.25 197 LEU A O 1
ATOM 1630 N N . LEU A 1 198 ? 5.290 -2.316 2.220 1.00 91.50 198 LEU A N 1
ATOM 1631 C CA . LEU A 1 198 ? 4.718 -0.980 1.982 1.00 91.50 198 LEU A CA 1
ATOM 1632 C C . LEU A 1 198 ? 3.384 -0.712 2.729 1.00 91.50 198 LEU A C 1
ATOM 1634 O O . LEU A 1 198 ? 2.349 -0.454 2.107 1.00 91.50 198 LEU A O 1
ATOM 1638 N N . PRO A 1 199 ? 3.362 -0.743 4.071 1.00 93.06 199 PRO A N 1
ATOM 1639 C CA . PRO A 1 199 ? 2.123 -0.606 4.843 1.00 93.06 199 PRO A CA 1
ATOM 1640 C C . PRO A 1 199 ? 1.458 0.777 4.723 1.00 93.06 199 PRO A C 1
ATOM 1642 O O . PRO A 1 199 ? 0.231 0.886 4.829 1.00 93.06 199 PRO A O 1
ATOM 1645 N N . GLU A 1 200 ? 2.214 1.834 4.407 1.00 92.00 200 GLU A N 1
ATOM 1646 C CA . GLU A 1 200 ? 1.638 3.140 4.047 1.00 92.00 200 GLU A CA 1
ATOM 1647 C C . GLU A 1 200 ? 0.783 3.053 2.775 1.00 92.00 200 GLU A C 1
ATOM 1649 O O . GLU A 1 200 ? -0.316 3.612 2.722 1.00 92.00 200 GLU A O 1
ATOM 1654 N N . LEU A 1 201 ? 1.241 2.299 1.769 1.00 94.75 201 LEU A N 1
ATOM 1655 C CA . LEU A 1 201 ? 0.501 2.080 0.530 1.00 94.75 201 LEU A CA 1
ATOM 1656 C C . LEU A 1 201 ? -0.776 1.273 0.789 1.00 94.75 201 LEU A C 1
ATOM 1658 O O . LEU A 1 201 ? -1.840 1.655 0.303 1.00 94.75 201 LEU A O 1
ATOM 1662 N N . ILE A 1 202 ? -0.709 0.223 1.616 1.00 95.88 202 ILE A N 1
ATOM 1663 C CA . ILE A 1 202 ? -1.900 -0.534 2.048 1.00 95.88 202 ILE A CA 1
ATOM 1664 C C . ILE A 1 202 ? -2.926 0.404 2.686 1.00 95.88 202 ILE A C 1
ATOM 1666 O O . ILE A 1 202 ? -4.115 0.345 2.358 1.00 95.88 202 ILE A O 1
ATOM 1670 N N . THR A 1 203 ? -2.467 1.298 3.566 1.00 95.19 203 THR A N 1
ATOM 1671 C CA . THR A 1 203 ? -3.328 2.273 4.242 1.00 95.19 203 THR A CA 1
ATOM 1672 C C . THR A 1 203 ? -3.966 3.228 3.235 1.00 95.19 203 THR A C 1
ATOM 1674 O O . THR A 1 203 ? -5.184 3.415 3.248 1.00 95.19 203 THR A O 1
ATOM 1677 N N . ARG A 1 204 ? -3.174 3.789 2.313 1.00 95.19 204 ARG A N 1
ATOM 1678 C CA . ARG A 1 204 ? -3.659 4.703 1.271 1.00 95.19 204 ARG A CA 1
ATOM 1679 C C . ARG A 1 204 ? -4.700 4.037 0.369 1.00 95.19 204 ARG A C 1
ATOM 1681 O O . ARG A 1 204 ? -5.779 4.599 0.191 1.00 95.19 204 ARG A O 1
ATOM 1688 N N . ILE A 1 205 ? -4.422 2.835 -0.144 1.00 97.00 205 ILE A N 1
ATOM 1689 C CA . ILE A 1 205 ? -5.368 2.097 -0.997 1.00 97.00 205 ILE A CA 1
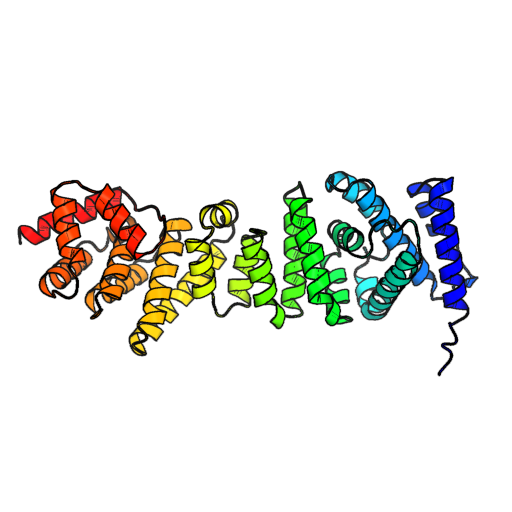ATOM 1690 C C . ILE A 1 205 ? -6.655 1.796 -0.223 1.00 97.00 205 ILE A C 1
ATOM 1692 O O . ILE A 1 205 ? -7.747 2.003 -0.744 1.00 97.00 205 ILE A O 1
ATOM 1696 N N . THR A 1 206 ? -6.543 1.378 1.039 1.00 95.81 206 THR A N 1
ATOM 1697 C CA . THR A 1 206 ? -7.702 1.071 1.890 1.00 95.81 206 THR A CA 1
ATOM 1698 C C . THR A 1 206 ? -8.600 2.288 2.097 1.00 95.81 206 THR A C 1
ATOM 1700 O O . THR A 1 206 ? -9.815 2.174 1.987 1.00 95.81 206 THR A O 1
ATOM 1703 N N . VAL A 1 207 ? -8.032 3.476 2.318 1.00 94.88 207 VAL A N 1
ATOM 1704 C CA . VAL A 1 207 ? -8.835 4.697 2.489 1.00 94.88 207 VAL A CA 1
ATOM 1705 C C . VAL A 1 207 ? -9.451 5.192 1.187 1.00 94.88 207 VAL A C 1
ATOM 1707 O O . VAL A 1 207 ? -10.577 5.693 1.205 1.00 94.88 207 VAL A O 1
ATOM 1710 N N . VAL A 1 208 ? -8.727 5.117 0.073 1.00 94.69 208 VAL A N 1
ATOM 1711 C CA . VAL A 1 208 ? -9.182 5.729 -1.183 1.00 94.69 208 VAL A CA 1
ATOM 1712 C C . VAL A 1 208 ? -10.095 4.795 -1.977 1.00 94.69 208 VAL A C 1
ATOM 1714 O O . VAL A 1 208 ? -11.113 5.248 -2.490 1.00 94.69 208 VAL A O 1
ATOM 1717 N N . HIS A 1 209 ? -9.766 3.504 -2.042 1.00 94.19 209 HIS A N 1
ATOM 17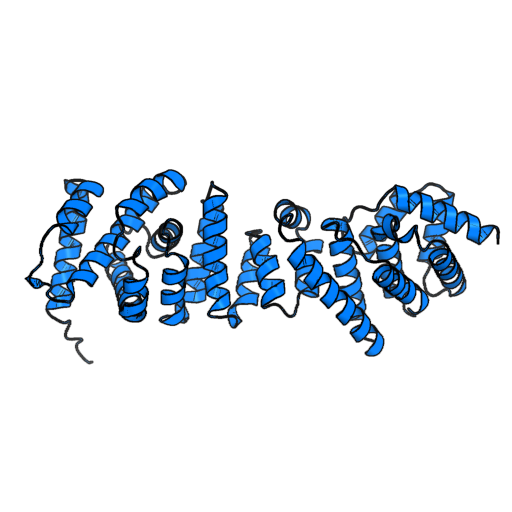18 C CA . HIS A 1 209 ? -10.429 2.529 -2.915 1.00 94.19 209 HIS A CA 1
ATOM 1719 C C . HIS A 1 209 ? -11.110 1.379 -2.155 1.00 94.19 209 HIS A C 1
ATOM 1721 O O . HIS A 1 209 ? -11.946 0.680 -2.728 1.00 94.19 209 HIS A O 1
ATOM 1727 N N . GLY A 1 210 ? -10.769 1.171 -0.879 1.00 88.94 210 GLY A N 1
ATOM 1728 C CA . GLY A 1 210 ? -11.340 0.110 -0.051 1.00 88.94 210 GLY A CA 1
ATOM 1729 C C . GLY A 1 210 ? -12.793 0.366 0.361 1.00 88.94 210 GLY A C 1
ATOM 1730 O O . GLY A 1 210 ? -13.229 1.508 0.507 1.00 88.94 210 GLY A O 1
ATOM 1731 N N . LYS A 1 211 ? -13.531 -0.730 0.564 1.00 89.69 211 LYS A N 1
ATOM 1732 C CA . LYS A 1 211 ? -14.870 -0.763 1.196 1.00 89.69 211 LYS A CA 1
ATOM 1733 C C . LYS A 1 211 ? -14.943 -1.775 2.353 1.00 89.69 211 LYS A C 1
ATOM 1735 O O . LYS A 1 211 ? -16.019 -2.078 2.858 1.00 89.69 211 LYS A O 1
ATOM 1740 N N . ASP A 1 212 ? -13.794 -2.345 2.684 1.00 93.69 212 ASP A N 1
ATOM 1741 C CA . ASP A 1 212 ? -13.537 -3.488 3.555 1.00 93.69 212 ASP A CA 1
ATOM 1742 C C . ASP A 1 212 ? -12.475 -3.119 4.607 1.00 93.69 212 ASP A C 1
ATOM 1744 O O . ASP A 1 212 ? -11.664 -3.940 5.031 1.00 93.69 212 ASP A O 1
ATOM 1748 N N . GLU A 1 213 ? -12.430 -1.848 5.016 1.00 94.62 213 GLU A N 1
ATOM 1749 C CA . GLU A 1 213 ? -11.377 -1.322 5.889 1.00 94.62 213 GLU A CA 1
ATOM 1750 C C . GLU A 1 213 ? -11.340 -2.048 7.238 1.00 94.62 213 GLU A C 1
ATOM 1752 O O . GLU A 1 213 ? -10.271 -2.253 7.809 1.00 94.62 213 GLU A O 1
ATOM 1757 N N . ILE A 1 214 ? -12.507 -2.472 7.731 1.00 96.69 214 ILE A N 1
ATOM 1758 C CA . ILE A 1 214 ? -12.647 -3.240 8.971 1.00 96.69 214 ILE A CA 1
ATOM 1759 C C . ILE A 1 214 ? -12.037 -4.637 8.827 1.00 96.69 214 ILE A C 1
ATOM 1761 O O . ILE A 1 214 ? -11.332 -5.082 9.734 1.00 96.69 214 ILE A O 1
ATOM 1765 N N . ASP A 1 215 ? -12.283 -5.321 7.709 1.00 95.56 215 ASP A N 1
ATOM 1766 C CA . ASP A 1 215 ? -11.748 -6.660 7.446 1.00 95.56 215 ASP A CA 1
ATOM 1767 C C . ASP A 1 215 ? -10.226 -6.619 7.310 1.00 95.56 215 ASP A C 1
ATOM 1769 O O . ASP A 1 215 ? -9.515 -7.385 7.964 1.00 95.56 215 ASP A O 1
ATOM 1773 N N . VAL A 1 216 ? -9.724 -5.658 6.530 1.00 95.69 216 VAL A N 1
ATOM 1774 C CA . VAL A 1 216 ? -8.288 -5.451 6.316 1.00 95.69 216 VAL A CA 1
ATOM 1775 C C . VAL A 1 216 ? -7.575 -5.148 7.631 1.00 95.69 216 VAL A C 1
ATOM 1777 O O . VAL A 1 216 ? -6.579 -5.799 7.951 1.00 95.69 216 VAL A O 1
ATOM 1780 N N . LEU A 1 217 ? -8.083 -4.199 8.426 1.00 95.75 217 LEU A N 1
ATOM 1781 C CA . LEU A 1 217 ? -7.462 -3.854 9.705 1.00 95.75 217 LEU A CA 1
ATOM 1782 C C . LEU A 1 217 ? -7.502 -5.016 10.697 1.00 95.75 217 LEU A C 1
ATOM 1784 O O . LEU A 1 217 ? -6.492 -5.287 11.339 1.00 95.75 217 LEU A O 1
ATOM 1788 N N . ASN A 1 218 ? -8.624 -5.732 10.811 1.00 96.25 218 ASN A N 1
ATOM 1789 C CA . ASN A 1 218 ? -8.695 -6.897 11.694 1.00 96.25 218 ASN A CA 1
ATOM 1790 C C . ASN A 1 218 ? -7.712 -7.996 11.269 1.00 96.25 218 ASN A C 1
ATOM 1792 O O . ASN A 1 218 ? -7.043 -8.560 12.133 1.00 96.25 218 ASN A O 1
ATOM 1796 N N . GLY A 1 219 ? -7.571 -8.257 9.964 1.00 94.69 219 GLY A N 1
ATOM 1797 C CA . GLY A 1 219 ? -6.587 -9.209 9.444 1.00 94.69 219 GLY A CA 1
ATOM 1798 C C . GLY A 1 219 ? -5.148 -8.811 9.785 1.00 94.69 219 GLY A C 1
ATOM 1799 O O . GLY A 1 219 ? -4.377 -9.631 10.281 1.00 94.69 219 GLY A O 1
ATOM 1800 N N . ILE A 1 220 ? -4.801 -7.534 9.598 1.00 95.44 220 ILE A N 1
ATOM 1801 C CA . ILE A 1 220 ? -3.467 -7.004 9.916 1.00 95.44 220 ILE A CA 1
ATOM 1802 C C . ILE A 1 220 ? -3.190 -7.063 11.419 1.00 95.44 220 ILE A C 1
ATOM 1804 O O . ILE A 1 220 ? -2.133 -7.531 11.830 1.00 95.44 220 ILE A O 1
ATOM 1808 N N . PHE A 1 221 ? -4.125 -6.599 12.246 1.00 94.81 221 PHE A N 1
ATOM 1809 C CA . PHE A 1 221 ? -3.943 -6.539 13.694 1.00 94.81 221 PHE A CA 1
ATOM 1810 C C . PHE A 1 221 ? -3.899 -7.920 14.354 1.00 94.81 221 PHE A C 1
ATOM 1812 O O . PHE A 1 221 ? -3.265 -8.063 15.398 1.00 94.81 221 PHE A O 1
ATOM 1819 N N . HIS A 1 222 ? -4.548 -8.920 13.756 1.00 91.81 222 HIS A N 1
ATOM 1820 C CA . HIS A 1 222 ? -4.445 -10.310 14.186 1.00 91.81 222 HIS A CA 1
ATOM 1821 C C . HIS A 1 222 ? -3.118 -10.954 13.752 1.00 91.81 222 HIS A C 1
ATOM 1823 O O . HIS A 1 222 ? -2.478 -11.627 14.553 1.00 91.81 222 HIS A O 1
ATOM 1829 N N . GLY A 1 223 ? -2.692 -10.743 12.501 1.00 91.31 223 GLY A N 1
ATOM 1830 C CA . GLY A 1 223 ? -1.524 -11.423 11.934 1.00 91.31 223 GLY A CA 1
ATOM 1831 C C . GLY A 1 223 ? -0.187 -10.725 12.190 1.00 91.31 223 GLY A C 1
ATOM 1832 O O . GLY A 1 223 ? 0.737 -11.324 12.736 1.00 91.31 223 GLY A O 1
ATOM 1833 N N . PHE A 1 224 ? -0.062 -9.458 11.781 1.00 91.75 224 PHE A N 1
ATOM 1834 C CA . PHE A 1 224 ? 1.227 -8.756 11.664 1.00 91.75 224 PHE A CA 1
ATOM 1835 C C . PHE A 1 224 ? 1.199 -7.304 12.195 1.00 91.75 224 PHE A C 1
ATOM 1837 O O . PHE A 1 224 ? 1.644 -6.384 11.498 1.00 91.75 224 PHE A O 1
ATOM 1844 N N . PRO A 1 225 ? 0.708 -7.045 13.425 1.00 92.31 225 PRO A N 1
ATOM 1845 C CA . PRO A 1 225 ? 0.554 -5.681 13.930 1.00 92.31 225 PRO A CA 1
ATOM 1846 C C . PRO A 1 225 ? 1.888 -4.936 14.071 1.00 92.31 225 PRO A C 1
ATOM 1848 O O . PRO A 1 225 ? 1.981 -3.776 13.686 1.00 92.31 225 PRO A O 1
ATOM 1851 N N . SER A 1 226 ? 2.939 -5.580 14.591 1.00 91.81 226 SER A N 1
ATOM 1852 C CA . SER A 1 226 ? 4.238 -4.932 14.848 1.00 91.81 226 SER A CA 1
ATOM 1853 C C . SER A 1 226 ? 4.907 -4.414 13.573 1.00 91.81 226 SER A C 1
ATOM 1855 O O . SER A 1 226 ? 5.412 -3.293 13.556 1.00 91.81 226 SER A O 1
ATOM 1857 N N . TRP A 1 227 ? 4.867 -5.210 12.502 1.00 92.88 227 TRP A N 1
ATOM 1858 C CA . TRP A 1 227 ? 5.375 -4.829 11.188 1.00 92.88 227 TRP A CA 1
ATOM 1859 C C . TRP A 1 227 ? 4.623 -3.619 10.627 1.00 92.88 227 TRP A C 1
ATOM 1861 O O . TRP A 1 227 ? 5.246 -2.634 10.230 1.00 92.88 227 TRP A O 1
ATOM 1871 N N . PHE A 1 228 ? 3.288 -3.675 10.637 1.00 93.44 228 PHE A N 1
ATOM 1872 C CA . PHE A 1 228 ? 2.455 -2.609 10.089 1.00 93.44 228 PHE A CA 1
ATOM 1873 C C . PHE A 1 228 ? 2.721 -1.286 10.816 1.00 93.44 228 PHE A C 1
ATOM 1875 O O . PHE A 1 228 ? 2.977 -0.258 10.194 1.00 93.44 228 PHE A O 1
ATOM 1882 N N . MET A 1 229 ? 2.776 -1.347 12.146 1.00 89.81 229 MET A N 1
ATOM 1883 C CA . MET A 1 229 ? 3.003 -0.201 13.019 1.00 89.81 229 MET A CA 1
ATOM 1884 C C . MET A 1 229 ? 4.352 0.489 12.825 1.00 89.81 229 MET A C 1
ATOM 1886 O O . MET A 1 229 ? 4.435 1.711 12.960 1.00 89.81 229 MET A O 1
ATOM 1890 N N . ALA A 1 230 ? 5.405 -0.268 12.514 1.00 86.31 230 ALA A N 1
ATOM 1891 C CA . ALA A 1 230 ? 6.759 0.266 12.393 1.00 86.31 230 ALA A CA 1
ATOM 1892 C C . ALA A 1 230 ? 6.907 1.304 11.266 1.00 86.31 230 ALA A C 1
ATOM 1894 O O . ALA A 1 230 ? 7.847 2.095 11.281 1.00 86.31 230 ALA A O 1
ATOM 1895 N N . GLN A 1 231 ? 5.995 1.302 10.292 1.00 82.19 231 GLN A N 1
ATOM 1896 C CA . GLN A 1 231 ? 6.136 2.075 9.060 1.00 82.19 231 GLN A CA 1
ATOM 1897 C C . GLN A 1 231 ? 4.898 2.924 8.726 1.00 82.19 231 GLN A C 1
ATOM 1899 O O . GLN A 1 231 ? 4.865 3.531 7.669 1.00 82.19 231 GLN A O 1
ATOM 1904 N N . THR A 1 232 ? 3.877 3.009 9.589 1.00 85.19 232 THR A N 1
ATOM 1905 C CA . THR A 1 232 ? 2.637 3.767 9.297 1.00 85.19 232 THR A CA 1
ATOM 1906 C C . THR A 1 232 ? 2.489 5.065 10.087 1.00 85.19 232 THR A C 1
ATOM 1908 O O . THR A 1 232 ? 1.413 5.668 10.094 1.00 85.19 232 THR A O 1
ATOM 1911 N N . ALA A 1 233 ? 3.550 5.537 10.746 1.00 79.38 233 ALA A N 1
ATOM 1912 C CA . ALA A 1 233 ? 3.505 6.735 11.588 1.00 79.38 233 ALA A CA 1
ATOM 1913 C C . ALA A 1 233 ? 3.077 8.007 10.825 1.00 79.38 233 ALA A C 1
ATOM 1915 O O . ALA A 1 233 ? 2.445 8.888 11.402 1.00 79.38 233 ALA A O 1
ATOM 1916 N N . SER A 1 234 ? 3.359 8.096 9.522 1.00 83.31 234 SER A N 1
ATOM 1917 C CA . SER A 1 234 ? 2.971 9.229 8.668 1.00 83.31 234 SER A CA 1
ATOM 1918 C C . SER A 1 234 ? 1.480 9.228 8.277 1.00 83.31 234 SER A C 1
ATOM 1920 O O . SER A 1 234 ? 0.939 10.245 7.844 1.00 83.31 234 SER A O 1
ATOM 1922 N N . SER A 1 235 ? 0.780 8.100 8.449 1.00 88.12 235 SER A N 1
ATOM 1923 C CA . SER A 1 235 ? -0.567 7.864 7.907 1.00 88.12 235 SER A CA 1
ATOM 1924 C C . SER A 1 235 ? -1.710 8.247 8.860 1.00 88.12 235 SER A C 1
ATOM 1926 O O . SER A 1 235 ? -2.855 7.835 8.668 1.00 88.12 235 SER A O 1
ATOM 1928 N N . VAL A 1 236 ? -1.445 9.076 9.877 1.00 88.56 236 VAL A N 1
ATOM 1929 C CA . VAL A 1 236 ? -2.431 9.488 10.901 1.00 88.56 236 VAL A CA 1
ATOM 1930 C C . VAL A 1 236 ? -3.707 10.084 10.291 1.00 88.56 236 VAL A C 1
ATOM 1932 O O . VAL A 1 236 ? -4.818 9.802 10.752 1.00 88.56 236 VAL A O 1
ATOM 1935 N N . THR A 1 237 ? -3.581 10.874 9.222 1.00 91.25 237 THR A N 1
ATOM 1936 C CA . THR A 1 237 ? -4.729 11.480 8.526 1.00 91.25 237 THR A CA 1
ATOM 1937 C C . THR A 1 237 ? -5.617 10.423 7.865 1.00 91.25 237 THR A C 1
ATOM 1939 O O . THR A 1 237 ? -6.845 10.523 7.924 1.00 91.25 237 THR A O 1
ATOM 1942 N N . HIS A 1 238 ? -5.021 9.372 7.294 1.00 93.94 238 HIS A N 1
ATOM 1943 C CA . HIS A 1 238 ? -5.740 8.231 6.734 1.00 93.94 238 HIS A CA 1
ATOM 1944 C C . HIS A 1 238 ? -6.466 7.443 7.827 1.00 93.94 238 HIS A C 1
ATOM 1946 O O . HIS A 1 238 ? -7.664 7.193 7.702 1.00 93.94 238 HIS A O 1
ATOM 1952 N N . PHE A 1 239 ? -5.797 7.139 8.941 1.00 94.81 239 PHE A N 1
ATOM 1953 C CA . PHE A 1 239 ? -6.431 6.438 10.062 1.00 94.81 239 PHE A CA 1
ATOM 1954 C C . PHE A 1 239 ? -7.567 7.233 10.699 1.00 94.81 239 PHE A C 1
ATOM 1956 O O . PHE A 1 239 ? -8.564 6.648 11.113 1.00 94.81 239 PHE A O 1
ATOM 1963 N N . THR A 1 240 ? -7.480 8.563 10.713 1.00 93.81 240 THR A N 1
ATOM 1964 C CA . THR A 1 240 ? -8.586 9.414 11.171 1.00 93.81 240 THR A CA 1
ATOM 1965 C C . THR A 1 240 ? -9.818 9.257 10.276 1.00 93.81 240 THR A C 1
ATOM 1967 O O . THR A 1 240 ? -10.926 9.113 10.789 1.00 93.81 240 THR A O 1
ATOM 1970 N N . LYS A 1 241 ? -9.641 9.194 8.948 1.00 95.19 241 LYS A N 1
ATOM 1971 C CA . LYS A 1 241 ? -10.744 8.912 8.012 1.00 95.19 241 LYS A CA 1
ATOM 1972 C C . LYS A 1 241 ? -11.320 7.509 8.219 1.00 95.19 241 LYS A C 1
ATOM 1974 O O . LYS A 1 241 ? -12.540 7.359 8.239 1.00 95.19 241 LYS A O 1
ATOM 1979 N N . ILE A 1 242 ? -10.465 6.499 8.414 1.00 96.25 242 ILE A N 1
ATOM 1980 C CA . ILE A 1 242 ? -10.911 5.124 8.701 1.00 96.25 242 ILE A CA 1
ATOM 1981 C C . ILE A 1 242 ? -11.711 5.086 10.005 1.00 96.25 242 ILE A C 1
ATOM 1983 O O . ILE A 1 242 ? -12.798 4.519 10.026 1.00 96.25 242 ILE A O 1
ATOM 1987 N N . LYS A 1 243 ? -11.241 5.753 11.067 1.00 96.81 243 LYS A N 1
ATOM 1988 C CA . LYS A 1 243 ? -11.953 5.862 12.348 1.00 96.81 243 LYS A CA 1
ATOM 1989 C C . LYS A 1 243 ? -13.380 6.379 12.159 1.00 96.81 243 LYS A C 1
ATOM 1991 O O . LYS A 1 243 ? -14.318 5.777 12.677 1.00 96.81 243 LYS A O 1
ATOM 1996 N N . THR A 1 244 ? -13.563 7.452 11.387 1.00 96.19 244 THR A N 1
ATOM 1997 C CA . THR A 1 244 ? -14.899 7.997 11.095 1.00 96.19 244 THR A CA 1
ATOM 1998 C C . THR A 1 244 ? -15.797 6.969 10.399 1.00 96.19 244 THR A C 1
ATOM 2000 O O . THR A 1 244 ? -16.964 6.837 10.765 1.00 96.19 244 THR A O 1
ATOM 2003 N N . ARG A 1 245 ? -15.260 6.199 9.442 1.00 96.38 245 ARG A N 1
ATOM 2004 C CA . ARG A 1 245 ? -16.006 5.127 8.758 1.00 96.38 245 ARG A CA 1
ATOM 2005 C C . ARG A 1 245 ? -16.349 3.968 9.695 1.00 96.38 245 ARG A C 1
ATOM 2007 O O . ARG A 1 245 ? -17.473 3.479 9.648 1.00 96.38 245 ARG A O 1
ATOM 2014 N N . ILE A 1 246 ? -15.434 3.582 10.588 1.00 97.56 246 ILE A N 1
ATOM 2015 C CA . ILE A 1 246 ? -15.682 2.555 11.610 1.00 97.56 246 ILE A CA 1
ATOM 2016 C C . ILE A 1 246 ? -16.825 2.982 12.537 1.00 97.56 246 ILE A C 1
ATOM 2018 O O . ILE A 1 246 ? -17.728 2.189 12.781 1.00 97.56 246 ILE A O 1
ATOM 2022 N N . PHE A 1 247 ? -16.844 4.232 13.016 1.00 97.62 247 PHE A N 1
ATOM 2023 C CA . PHE A 1 247 ? -17.959 4.720 13.838 1.00 97.62 247 PHE A CA 1
ATOM 2024 C C . PHE A 1 247 ? -19.294 4.717 13.087 1.00 97.62 247 PHE A C 1
ATOM 2026 O O . PHE A 1 247 ? -20.309 4.335 13.667 1.00 97.62 247 PHE A O 1
ATOM 2033 N N . ALA A 1 248 ? -19.298 5.085 11.804 1.00 96.19 248 ALA A N 1
ATOM 2034 C CA . ALA A 1 248 ? -20.501 4.991 10.981 1.00 96.19 248 ALA A CA 1
ATOM 2035 C C . ALA A 1 248 ? -20.985 3.534 10.829 1.00 96.19 248 ALA A C 1
ATOM 2037 O O . ALA A 1 248 ? -22.186 3.277 10.886 1.00 96.19 248 ALA A O 1
ATOM 2038 N N . GLU A 1 249 ? -20.069 2.568 10.685 1.00 96.44 249 GLU A N 1
ATOM 2039 C CA . GLU A 1 249 ? -20.422 1.144 10.624 1.00 96.44 249 GLU A CA 1
ATOM 2040 C C . GLU A 1 249 ? -20.921 0.602 11.968 1.00 96.44 249 GLU A C 1
ATOM 2042 O O . GLU A 1 249 ? -21.842 -0.212 11.983 1.00 96.44 249 GLU A O 1
ATOM 2047 N N . ILE A 1 250 ? -20.372 1.068 13.093 1.00 96.50 250 ILE A N 1
ATOM 2048 C CA . ILE A 1 250 ? -20.869 0.744 14.439 1.00 96.50 250 ILE A CA 1
ATOM 2049 C C . ILE A 1 250 ? -22.332 1.179 14.581 1.00 96.50 250 ILE A C 1
ATOM 2051 O O . ILE A 1 250 ? -23.170 0.385 15.008 1.00 96.50 250 ILE A O 1
ATOM 2055 N N . GLU A 1 251 ? -22.654 2.420 14.208 1.00 95.00 251 GLU A N 1
ATOM 2056 C CA . GLU A 1 251 ? -24.021 2.951 14.287 1.00 95.00 251 GLU A CA 1
ATOM 2057 C C . GLU A 1 251 ? -24.977 2.190 13.366 1.00 95.00 251 GLU A C 1
ATOM 2059 O O . GLU A 1 251 ? -26.047 1.758 13.801 1.00 95.00 251 GLU A O 1
ATOM 2064 N N . ARG A 1 252 ? -24.565 1.953 12.116 1.00 95.50 252 ARG A N 1
ATOM 2065 C CA . ARG A 1 252 ? -25.332 1.159 11.149 1.00 95.50 252 ARG A CA 1
ATOM 2066 C C . ARG A 1 252 ? -25.587 -0.256 11.664 1.00 95.50 252 ARG A C 1
ATOM 2068 O O . ARG A 1 252 ? -26.730 -0.692 11.723 1.00 95.50 252 ARG A O 1
ATOM 2075 N N . SER A 1 253 ? -24.540 -0.949 12.106 1.00 94.31 253 SER A N 1
ATOM 2076 C CA . SER A 1 253 ? -24.627 -2.327 12.598 1.00 94.31 253 SER A CA 1
ATOM 2077 C C . SER A 1 253 ? -25.488 -2.454 13.852 1.00 94.31 253 SER A C 1
ATOM 2079 O O . SER A 1 253 ? -26.139 -3.482 14.036 1.00 94.31 253 SER A O 1
ATOM 2081 N N . LYS A 1 254 ? -25.513 -1.424 14.708 1.00 91.44 254 LYS A N 1
ATOM 2082 C CA . LYS A 1 254 ? -26.404 -1.363 15.871 1.00 91.44 254 LYS A CA 1
ATOM 2083 C C . LYS A 1 254 ? -27.870 -1.272 15.438 1.00 91.44 254 LYS A C 1
ATOM 2085 O O . LYS A 1 254 ? -28.690 -2.027 15.953 1.00 91.44 254 LYS A O 1
ATOM 2090 N N . ASN A 1 255 ? -28.181 -0.400 14.479 1.00 90.38 255 ASN A N 1
ATOM 2091 C CA . ASN A 1 255 ? -29.543 -0.214 13.967 1.00 90.38 255 ASN A CA 1
ATOM 2092 C C . ASN A 1 255 ? -30.047 -1.446 13.203 1.00 90.38 255 ASN A C 1
ATOM 2094 O O . ASN A 1 255 ? -31.186 -1.865 13.390 1.00 90.38 255 ASN A O 1
ATOM 2098 N N . ASP A 1 256 ? -29.171 -2.072 12.418 1.00 91.44 256 ASP A N 1
ATOM 2099 C CA . ASP A 1 256 ? -29.474 -3.280 11.644 1.00 91.44 256 ASP A CA 1
ATOM 2100 C C . ASP A 1 256 ? -29.443 -4.564 12.503 1.00 91.44 256 ASP A C 1
ATOM 2102 O O . ASP A 1 256 ? -29.666 -5.663 11.995 1.00 91.44 256 ASP A O 1
ATOM 2106 N N . ASN A 1 257 ? -29.121 -4.455 13.800 1.00 87.75 257 ASN A N 1
ATOM 2107 C CA . ASN A 1 257 ? -28.919 -5.576 14.727 1.00 87.75 257 ASN A CA 1
ATOM 2108 C C . ASN A 1 257 ? -27.901 -6.628 14.217 1.00 87.75 257 ASN A C 1
ATOM 2110 O O . ASN A 1 257 ? -27.972 -7.822 14.532 1.00 87.75 257 ASN A O 1
ATOM 2114 N N . SER A 1 258 ? -26.917 -6.186 13.428 1.00 93.12 258 SER A N 1
ATOM 2115 C CA . SER A 1 258 ? -25.860 -7.028 12.867 1.00 93.12 258 SER A CA 1
ATOM 2116 C C . SER A 1 258 ? -24.731 -7.228 13.876 1.00 93.12 258 SER A C 1
ATOM 2118 O O . SER A 1 258 ? -23.722 -6.519 13.897 1.00 93.12 258 SER A O 1
ATOM 2120 N N . LYS A 1 259 ? -24.890 -8.246 14.724 1.00 92.75 259 LYS A N 1
ATOM 2121 C CA . LYS A 1 259 ? -23.942 -8.574 15.805 1.00 92.75 259 LYS A CA 1
ATOM 2122 C C . LYS A 1 259 ? -22.522 -8.852 15.299 1.00 92.75 259 LYS A C 1
ATOM 2124 O O . LYS A 1 259 ? -21.556 -8.481 15.957 1.00 92.75 259 LYS A O 1
ATOM 2129 N N . VAL A 1 260 ? -22.386 -9.497 14.138 1.00 94.50 260 VAL A N 1
ATOM 2130 C CA . VAL A 1 260 ? -21.075 -9.854 13.569 1.00 94.50 260 VAL A CA 1
ATOM 2131 C C . VAL A 1 260 ? -20.326 -8.605 13.111 1.00 94.50 260 VAL A C 1
ATOM 2133 O O . VAL A 1 260 ? -19.200 -8.382 13.550 1.00 94.50 260 VAL A O 1
ATOM 2136 N N . LYS A 1 261 ? -20.968 -7.752 12.303 1.00 95.00 261 LYS A N 1
ATOM 2137 C CA . LYS A 1 261 ? -20.350 -6.513 11.810 1.00 95.00 261 LYS A CA 1
ATOM 2138 C C . LYS A 1 261 ? -20.016 -5.556 12.952 1.00 95.00 261 LYS A C 1
ATOM 2140 O O . LYS A 1 261 ? -18.914 -5.015 12.991 1.00 95.00 261 LYS A O 1
ATOM 2145 N N . LEU A 1 262 ? -20.907 -5.447 13.943 1.00 96.44 262 LEU A N 1
ATOM 2146 C CA . LEU A 1 262 ? -20.657 -4.655 15.145 1.00 96.44 262 LEU A CA 1
ATOM 2147 C C . LEU A 1 262 ? -19.420 -5.152 15.908 1.00 96.44 262 LEU A C 1
ATOM 2149 O O . LEU A 1 262 ? -18.560 -4.353 16.273 1.0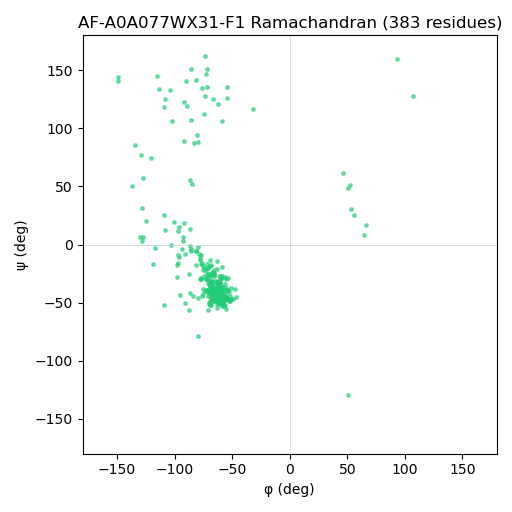0 96.44 262 LEU A O 1
ATOM 2153 N N . ALA A 1 263 ? -19.294 -6.468 16.113 1.00 96.44 263 ALA A N 1
ATOM 2154 C CA . ALA A 1 263 ? -18.132 -7.055 16.776 1.00 96.44 263 ALA A CA 1
ATOM 2155 C C . ALA A 1 263 ? -16.824 -6.751 16.026 1.00 96.44 263 ALA A C 1
ATOM 2157 O O . ALA A 1 263 ? -15.829 -6.379 16.649 1.00 96.44 263 ALA A O 1
ATOM 2158 N N . MET A 1 264 ? -16.831 -6.882 14.698 1.00 97.25 264 MET A N 1
ATOM 2159 C CA . MET A 1 264 ? -15.663 -6.609 13.855 1.00 97.25 264 MET A CA 1
ATOM 2160 C C . MET A 1 264 ? -15.275 -5.129 13.874 1.00 97.25 264 MET A C 1
ATOM 2162 O O . MET A 1 264 ? -14.089 -4.816 13.966 1.00 97.25 264 MET A O 1
ATOM 2166 N N . ALA A 1 265 ? -16.255 -4.224 13.852 1.00 97.94 265 ALA A N 1
ATOM 2167 C CA . ALA A 1 265 ? -16.021 -2.786 13.912 1.00 97.94 265 ALA A CA 1
ATOM 2168 C C . ALA A 1 265 ? -15.443 -2.347 15.270 1.00 97.94 265 ALA A C 1
ATOM 2170 O O . ALA A 1 265 ? -14.481 -1.581 15.308 1.00 97.94 265 ALA A O 1
ATOM 2171 N N . ILE A 1 266 ? -15.964 -2.880 16.387 1.00 97.69 266 ILE A N 1
ATOM 2172 C CA . ILE A 1 266 ? -15.418 -2.628 17.735 1.00 97.69 266 ILE A CA 1
ATOM 2173 C C . ILE A 1 266 ? -13.973 -3.125 17.830 1.00 97.69 266 ILE A C 1
ATOM 2175 O O . ILE A 1 266 ? -13.106 -2.415 18.341 1.00 97.69 266 ILE A O 1
ATOM 2179 N N . ARG A 1 267 ? -13.703 -4.328 17.310 1.00 97.38 267 ARG A N 1
ATOM 2180 C CA . ARG A 1 267 ? -12.363 -4.922 17.304 1.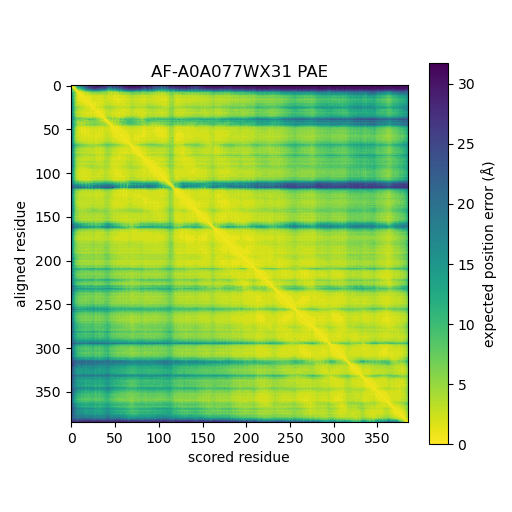00 97.38 267 ARG A CA 1
ATOM 2181 C C . ARG A 1 267 ? -11.378 -4.073 16.481 1.00 97.38 267 ARG A C 1
ATOM 2183 O O . ARG A 1 267 ? -10.301 -3.746 16.977 1.00 97.38 267 ARG A O 1
ATOM 2190 N N . ALA A 1 268 ? -11.774 -3.628 15.287 1.00 97.50 268 ALA A N 1
ATOM 2191 C CA . ALA A 1 268 ? -10.957 -2.749 14.448 1.00 97.50 268 ALA A CA 1
ATOM 2192 C C . ALA A 1 268 ? -10.694 -1.389 15.120 1.00 97.50 268 ALA A C 1
ATOM 2194 O O . ALA A 1 268 ? -9.569 -0.891 15.080 1.00 97.50 268 ALA A O 1
ATOM 2195 N N . LEU A 1 269 ? -11.699 -0.810 15.792 1.00 97.88 269 LEU A N 1
ATOM 2196 C CA . LEU A 1 269 ? -11.540 0.424 16.565 1.00 97.88 269 LEU A CA 1
ATOM 2197 C C . LEU A 1 269 ? -10.542 0.246 17.717 1.00 97.88 269 LEU A C 1
ATOM 2199 O O . LEU A 1 269 ? -9.685 1.105 17.918 1.00 97.88 269 LEU A O 1
ATOM 2203 N N . ALA A 1 270 ? -10.620 -0.871 18.444 1.00 97.19 270 ALA A N 1
ATOM 2204 C CA . ALA A 1 270 ? -9.694 -1.180 19.530 1.00 97.19 270 ALA A CA 1
ATOM 2205 C C . ALA A 1 270 ? -8.249 -1.293 19.028 1.00 97.19 270 ALA A C 1
ATOM 2207 O O . ALA A 1 270 ? -7.353 -0.723 19.644 1.00 97.19 270 ALA A O 1
ATOM 2208 N N . GLY A 1 271 ? -8.021 -1.951 17.887 1.00 95.62 271 GLY A N 1
ATOM 2209 C CA . GLY A 1 271 ? -6.699 -2.001 17.258 1.00 95.62 271 GLY A CA 1
ATOM 2210 C C . GLY A 1 271 ? -6.214 -0.623 16.792 1.00 95.62 271 GLY A C 1
ATOM 2211 O O . GLY A 1 271 ? -5.066 -0.255 17.028 1.00 95.62 271 GLY A O 1
ATOM 2212 N N . LEU A 1 272 ? -7.098 0.192 16.214 1.00 95.12 272 LEU A N 1
ATOM 2213 C CA . LEU A 1 272 ? -6.760 1.531 15.728 1.00 95.12 272 LEU A CA 1
ATOM 2214 C C . LEU A 1 272 ? -6.406 2.506 16.866 1.00 95.12 272 LEU A C 1
ATOM 2216 O O . LEU A 1 272 ? -5.518 3.341 16.714 1.00 95.12 272 LEU A O 1
ATOM 2220 N N . VAL A 1 273 ? -7.038 2.389 18.032 1.00 94.50 273 VAL A N 1
ATOM 2221 C CA . VAL A 1 273 ? -6.635 3.178 19.206 1.00 94.50 273 VAL A CA 1
ATOM 2222 C C . VAL A 1 273 ? -5.415 2.561 19.896 1.00 94.50 273 VAL A C 1
ATOM 2224 O O . VAL A 1 273 ? -4.471 3.276 20.224 1.00 94.50 273 VAL A O 1
ATOM 2227 N N . GLY A 1 274 ? -5.418 1.244 20.104 1.00 93.12 274 GLY A N 1
ATOM 2228 C CA . GLY A 1 274 ? -4.430 0.536 20.919 1.00 93.12 274 GLY A CA 1
ATOM 2229 C C . GLY A 1 274 ? -3.062 0.366 20.260 1.00 93.12 274 GLY A C 1
ATOM 2230 O O . GLY A 1 274 ? -2.048 0.480 20.943 1.00 93.12 274 GLY A O 1
ATOM 2231 N N . TYR A 1 275 ? -3.013 0.114 18.950 1.00 92.38 275 TYR A N 1
ATOM 2232 C CA . TYR A 1 275 ? -1.758 0.021 18.203 1.00 92.38 275 TYR A CA 1
ATOM 2233 C C . TYR A 1 275 ? -1.344 1.370 17.619 1.00 92.38 275 TYR A C 1
ATOM 2235 O O . TYR A 1 275 ? -0.217 1.806 17.837 1.00 92.38 275 TYR A O 1
ATOM 2243 N N . LEU A 1 276 ? -2.254 2.055 16.916 1.00 90.62 276 LEU A N 1
ATOM 2244 C CA . LEU A 1 276 ? -1.933 3.284 16.175 1.00 90.62 276 LEU A CA 1
ATOM 2245 C C . LEU A 1 276 ? -2.001 4.564 17.015 1.00 90.62 276 LEU A C 1
ATOM 2247 O O . LEU A 1 276 ? -1.655 5.637 16.523 1.00 90.62 276 LEU A O 1
ATOM 2251 N N . GLY A 1 277 ? -2.446 4.479 18.272 1.00 89.31 277 GLY A N 1
ATOM 2252 C CA . GLY A 1 277 ? -2.504 5.625 19.180 1.00 89.31 277 GLY A CA 1
ATOM 2253 C C . GLY A 1 277 ? -3.502 6.707 18.758 1.00 89.31 277 GLY A C 1
ATOM 2254 O O . GLY A 1 277 ? -3.416 7.839 19.240 1.00 89.31 277 GLY A O 1
ATOM 2255 N N . ILE A 1 278 ? -4.443 6.395 17.858 1.00 93.06 278 ILE A N 1
ATOM 2256 C CA . ILE A 1 278 ? -5.427 7.366 17.378 1.00 93.06 278 ILE A CA 1
ATOM 2257 C C . ILE A 1 278 ? -6.352 7.757 18.527 1.00 93.06 278 ILE A C 1
ATOM 2259 O O . ILE A 1 278 ? -6.985 6.912 19.157 1.00 93.06 278 ILE A O 1
ATOM 2263 N N . LYS A 1 279 ? -6.454 9.061 18.785 1.00 92.94 279 LYS A N 1
ATOM 2264 C CA . LYS A 1 279 ? -7.278 9.587 19.873 1.00 92.94 279 LYS A CA 1
ATOM 2265 C C . LYS A 1 279 ? -8.754 9.678 19.482 1.00 92.94 279 LYS A C 1
ATOM 2267 O O . LYS A 1 279 ? -9.114 10.041 18.354 1.00 92.94 279 LYS A O 1
ATOM 2272 N N . LEU A 1 280 ? -9.606 9.356 20.445 1.00 95.06 280 LEU A N 1
ATOM 2273 C CA . LEU A 1 280 ? -11.046 9.539 20.407 1.00 95.06 280 LEU A CA 1
ATOM 2274 C C . LEU A 1 280 ? -11.404 10.917 20.969 1.00 95.06 280 LEU A C 1
ATOM 2276 O O . LEU A 1 280 ? -10.829 11.387 21.949 1.00 95.06 280 LEU A O 1
ATOM 2280 N N . THR A 1 281 ? -12.375 11.562 20.340 1.00 94.38 281 THR A N 1
ATOM 2281 C CA . THR A 1 281 ? -13.034 12.761 20.863 1.00 94.38 281 THR A CA 1
ATOM 2282 C C . THR A 1 281 ? -13.978 12.396 22.009 1.00 94.38 281 THR A C 1
ATOM 2284 O O . THR A 1 281 ? -14.401 11.248 22.139 1.00 94.38 281 THR A O 1
ATOM 2287 N N . GLU A 1 282 ? -14.375 13.375 22.823 1.00 91.81 282 GLU A N 1
ATOM 2288 C CA . GLU A 1 282 ? -15.309 13.141 23.937 1.00 91.81 282 GLU A CA 1
ATOM 2289 C C . GLU A 1 282 ? -16.655 12.563 23.457 1.00 91.81 282 GLU A C 1
ATOM 2291 O O . GLU A 1 282 ? -17.203 11.657 24.084 1.00 91.81 282 GLU A O 1
ATOM 2296 N N . GLY A 1 283 ? -17.145 13.007 22.293 1.00 93.19 283 GLY A N 1
ATOM 2297 C CA . GLY A 1 283 ? -18.346 12.446 21.671 1.00 93.19 283 GLY A CA 1
ATOM 2298 C C . GLY A 1 283 ? -18.173 10.993 21.213 1.00 93.19 283 GLY A C 1
ATOM 2299 O O . GLY A 1 283 ? -19.077 10.181 21.384 1.00 93.19 283 GLY A O 1
ATOM 2300 N N . GLU A 1 284 ? -17.007 10.632 20.675 1.00 95.56 284 GLU A N 1
ATOM 2301 C CA . GLU A 1 284 ? -16.689 9.248 20.294 1.00 95.56 284 GLU A CA 1
ATOM 2302 C C . GLU A 1 284 ? -16.571 8.331 21.523 1.00 95.56 284 GLU A C 1
ATOM 2304 O O . GLU A 1 284 ? -17.099 7.220 21.509 1.00 95.56 284 GLU A O 1
ATOM 2309 N N . VAL A 1 285 ? -15.965 8.806 22.618 1.00 94.81 285 VAL A N 1
ATOM 2310 C CA . VAL A 1 285 ? -15.924 8.073 23.898 1.00 94.81 285 VAL A CA 1
ATOM 2311 C C . VAL A 1 285 ? -17.337 7.846 24.443 1.00 94.81 285 VAL A C 1
ATOM 2313 O O . VAL A 1 285 ? -17.654 6.742 24.888 1.00 94.81 285 VAL A O 1
ATOM 2316 N N . ALA A 1 286 ? -18.217 8.849 24.362 1.00 92.94 286 ALA A N 1
ATOM 2317 C CA . ALA A 1 286 ? -19.612 8.707 24.771 1.00 92.94 286 ALA A CA 1
ATOM 2318 C C . ALA A 1 286 ? -20.355 7.629 23.957 1.00 92.94 286 ALA A C 1
ATOM 2320 O O . ALA A 1 286 ? -21.110 6.848 24.536 1.00 92.94 286 ALA A O 1
ATOM 2321 N N . LYS A 1 287 ? -20.092 7.520 22.646 1.00 93.50 287 LYS A N 1
ATOM 2322 C CA . LYS A 1 287 ? -20.634 6.434 21.807 1.00 93.50 287 LYS A CA 1
ATOM 2323 C C . LYS A 1 287 ? -20.134 5.059 22.259 1.00 93.50 287 LYS A C 1
ATOM 2325 O O . LYS A 1 287 ? -20.927 4.127 22.351 1.00 93.50 287 LYS A O 1
ATOM 2330 N N . CYS A 1 288 ? -18.851 4.922 22.603 1.00 94.88 288 CYS A N 1
ATOM 2331 C CA . CYS A 1 288 ? -18.305 3.666 23.135 1.00 94.88 288 CYS A CA 1
ATOM 2332 C C . CYS A 1 288 ? -18.954 3.258 24.473 1.00 94.88 288 CYS A C 1
ATOM 2334 O O . CYS A 1 288 ? -19.241 2.080 24.696 1.00 94.88 288 CYS A O 1
ATOM 2336 N N . LEU A 1 289 ? -19.233 4.228 25.351 1.00 92.44 289 LEU A N 1
ATOM 2337 C CA . LEU A 1 289 ? -19.963 3.996 26.602 1.00 92.44 289 LEU A CA 1
ATOM 2338 C C . LEU A 1 289 ? -21.419 3.579 26.352 1.00 92.44 289 LEU A C 1
ATOM 2340 O O . LEU A 1 289 ? -21.929 2.680 27.020 1.00 92.44 289 LEU A O 1
ATOM 2344 N N . ASP A 1 290 ? -22.084 4.193 25.373 1.00 91.75 290 ASP A N 1
ATOM 2345 C CA . ASP A 1 290 ? -23.444 3.823 24.978 1.00 91.75 290 ASP A CA 1
ATOM 2346 C C . ASP A 1 290 ? -23.524 2.388 24.424 1.00 91.75 290 ASP A C 1
ATOM 2348 O O . ASP A 1 290 ? -24.471 1.657 24.730 1.00 91.75 290 ASP A O 1
ATOM 2352 N N . LEU A 1 291 ? -22.500 1.931 23.691 1.00 92.00 291 LEU A N 1
ATOM 2353 C CA . LEU A 1 291 ? -22.396 0.527 23.277 1.00 92.00 291 LEU A CA 1
ATOM 2354 C C . LEU A 1 291 ? -22.373 -0.412 24.482 1.00 92.00 291 LEU A C 1
ATOM 2356 O O . LEU A 1 291 ? -23.113 -1.393 24.498 1.00 92.00 291 LEU A O 1
ATOM 2360 N N . CYS A 1 292 ? -21.581 -0.098 25.509 1.00 90.00 292 CYS A N 1
ATOM 2361 C CA . CYS A 1 292 ? -21.538 -0.892 26.737 1.00 90.00 292 CYS A CA 1
ATOM 2362 C C . CYS A 1 292 ? -22.913 -0.950 27.420 1.00 90.00 292 CYS A C 1
ATOM 2364 O O . CYS A 1 292 ? -23.325 -2.011 27.873 1.00 90.00 292 CYS A O 1
ATOM 2366 N N . ARG A 1 293 ? -23.642 0.173 27.460 1.00 88.19 293 ARG A N 1
ATOM 2367 C CA . ARG A 1 293 ? -24.956 0.276 28.114 1.00 88.19 293 ARG A CA 1
ATOM 2368 C C . ARG A 1 293 ? -26.065 -0.487 27.390 1.00 88.19 293 ARG A C 1
ATOM 2370 O O . ARG A 1 293 ? -26.941 -1.052 28.033 1.00 88.19 293 ARG A O 1
ATOM 2377 N N . THR A 1 294 ? -26.075 -0.435 26.063 1.00 87.94 294 THR A N 1
ATOM 2378 C CA . THR A 1 294 ? -27.217 -0.895 25.250 1.00 87.94 294 THR A CA 1
ATOM 2379 C C . THR A 1 294 ? -27.058 -2.316 24.712 1.00 87.94 294 THR A C 1
ATOM 2381 O O . THR A 1 294 ? -28.008 -2.883 24.172 1.00 87.94 294 THR A O 1
ATOM 2384 N N . SER A 1 295 ? -25.876 -2.915 24.860 1.00 86.69 295 SER A N 1
ATOM 2385 C CA . SER A 1 295 ? -25.586 -4.251 24.341 1.00 86.69 295 SER A CA 1
ATOM 2386 C C . SER A 1 295 ? -26.256 -5.354 25.154 1.00 86.69 295 SER A C 1
ATOM 2388 O O . SER A 1 295 ? -26.065 -5.461 26.359 1.00 86.69 295 SER A O 1
ATOM 2390 N N . GLN A 1 296 ? -26.978 -6.238 24.465 1.00 84.12 296 GLN A N 1
ATOM 2391 C CA . GLN A 1 296 ? -27.698 -7.363 25.084 1.00 84.12 296 GLN A CA 1
ATOM 2392 C C . GLN A 1 296 ? -27.001 -8.717 24.901 1.00 84.12 296 GLN A C 1
ATOM 2394 O O . GLN A 1 296 ? -27.508 -9.747 25.332 1.00 84.12 296 GLN A O 1
ATOM 2399 N N . THR A 1 297 ? -25.856 -8.748 24.221 1.00 91.00 297 THR A N 1
ATOM 2400 C CA . THR A 1 297 ? -25.120 -9.991 23.964 1.00 91.00 297 THR A CA 1
ATOM 2401 C C . THR A 1 297 ? -23.793 -9.993 24.687 1.00 91.00 297 THR A C 1
ATOM 2403 O O . THR A 1 297 ? -23.021 -9.043 24.539 1.00 91.00 297 THR A O 1
ATOM 2406 N N . GLU A 1 298 ? -23.485 -11.108 25.341 1.00 93.69 298 GLU A N 1
ATOM 2407 C CA . GLU A 1 298 ? -22.241 -11.317 26.077 1.00 93.69 298 GLU A CA 1
ATOM 2408 C C . GLU A 1 298 ? -20.996 -10.948 25.253 1.00 93.69 298 GLU A C 1
ATOM 2410 O O . GLU A 1 298 ? -20.143 -10.198 25.721 1.00 93.69 298 GLU A O 1
ATOM 2415 N N . ARG A 1 299 ? -20.913 -11.400 23.991 1.00 94.31 299 ARG A N 1
ATOM 2416 C CA . ARG A 1 299 ? -19.769 -11.114 23.105 1.00 94.31 299 ARG A CA 1
ATOM 2417 C C . ARG A 1 299 ? -19.541 -9.617 22.889 1.00 94.31 299 ARG A C 1
ATOM 2419 O O . ARG A 1 299 ? -18.401 -9.169 22.951 1.00 94.31 299 ARG A O 1
ATOM 2426 N N . ILE A 1 300 ? -20.600 -8.852 22.620 1.00 95.00 300 ILE A N 1
ATOM 2427 C CA . ILE A 1 300 ? -20.475 -7.406 22.393 1.00 95.00 300 ILE A CA 1
ATOM 2428 C C . ILE A 1 300 ? -20.147 -6.692 23.701 1.00 95.00 300 ILE A C 1
ATOM 2430 O O . ILE A 1 300 ? -19.251 -5.862 23.698 1.00 95.00 300 ILE A O 1
ATOM 2434 N N . VAL A 1 301 ? -20.768 -7.072 24.824 1.00 94.44 301 VAL A N 1
ATOM 2435 C CA . VAL A 1 301 ? -20.417 -6.522 26.146 1.00 94.44 301 VAL A CA 1
ATOM 2436 C C . VAL A 1 301 ? -18.931 -6.731 26.442 1.00 94.44 301 VAL A C 1
ATOM 2438 O O . VAL A 1 301 ? -18.243 -5.781 26.811 1.00 94.44 301 VAL A O 1
ATOM 2441 N N . LYS A 1 302 ? -18.417 -7.947 26.212 1.00 95.81 302 LYS A N 1
ATOM 2442 C CA . LYS A 1 302 ? -16.995 -8.272 26.377 1.00 95.81 302 LYS A CA 1
ATOM 2443 C C . LYS A 1 302 ? -16.107 -7.383 25.502 1.00 95.81 302 LYS A C 1
ATOM 2445 O O . LYS A 1 302 ? -15.199 -6.738 26.015 1.00 95.81 302 LYS A O 1
ATOM 2450 N N . LEU A 1 303 ? -16.404 -7.288 24.204 1.00 96.62 303 LEU A N 1
ATOM 2451 C CA . LEU A 1 303 ? -15.638 -6.462 23.263 1.00 96.62 303 LEU A CA 1
ATOM 2452 C C . LEU A 1 303 ? -15.689 -4.967 23.605 1.00 96.62 303 LEU A C 1
ATOM 2454 O O . LEU A 1 303 ? -14.657 -4.299 23.573 1.00 96.62 303 LEU A O 1
ATOM 2458 N N . SER A 1 304 ? -16.863 -4.434 23.946 1.00 95.56 304 SER A N 1
ATOM 2459 C CA . SER A 1 304 ? -17.033 -3.026 24.309 1.00 95.56 304 SER A CA 1
ATOM 2460 C C . SER A 1 304 ? -16.297 -2.688 25.606 1.00 95.56 304 SER A C 1
ATOM 2462 O O . SER A 1 304 ? -15.630 -1.660 25.665 1.00 95.56 304 SER A O 1
ATOM 2464 N N . LEU A 1 305 ? -16.324 -3.566 26.615 1.00 94.25 305 LEU A N 1
ATOM 2465 C CA . LEU A 1 305 ? -15.534 -3.391 27.837 1.00 94.25 305 LEU A CA 1
ATOM 2466 C C . LEU A 1 305 ? -14.029 -3.472 27.574 1.00 94.25 305 LEU A C 1
ATOM 2468 O O . LEU A 1 305 ? -13.277 -2.651 28.098 1.00 94.25 305 LEU A O 1
ATOM 2472 N N . SER A 1 306 ? -13.577 -4.408 26.735 1.00 96.25 306 SER A N 1
ATOM 2473 C CA . SER A 1 306 ? -12.174 -4.464 26.314 1.00 96.25 306 SER A CA 1
ATOM 2474 C C . SER A 1 306 ? -11.751 -3.192 25.575 1.00 96.25 306 SER A C 1
ATOM 2476 O O . SER A 1 306 ? -10.680 -2.661 25.857 1.00 96.25 306 SER A O 1
ATOM 2478 N N . LEU A 1 307 ? -12.599 -2.645 24.697 1.00 96.00 307 LEU A N 1
ATOM 2479 C CA . LEU A 1 307 ? -12.365 -1.341 24.072 1.00 96.00 307 LEU A CA 1
ATOM 2480 C C . LEU A 1 307 ? -12.265 -0.230 25.128 1.00 96.00 307 LEU A C 1
ATOM 2482 O O . LEU A 1 307 ? -11.338 0.573 25.061 1.00 96.00 307 LEU A O 1
ATOM 2486 N N . MET A 1 308 ? -13.160 -0.203 26.123 1.00 94.50 308 MET A N 1
ATOM 2487 C CA . MET A 1 308 ? -13.111 0.781 27.214 1.00 94.50 308 MET A CA 1
ATOM 2488 C C . MET A 1 308 ? -11.827 0.693 28.041 1.00 94.50 308 MET A C 1
ATOM 2490 O O . MET A 1 308 ? -11.321 1.725 28.476 1.00 94.50 308 MET A O 1
ATOM 2494 N N . LEU A 1 309 ? -11.270 -0.506 28.228 1.00 94.19 309 LEU A N 1
ATOM 2495 C CA . LEU A 1 309 ? -9.954 -0.678 28.843 1.00 94.19 309 LEU A CA 1
ATOM 2496 C C . LEU A 1 309 ? -8.847 -0.088 27.964 1.00 94.19 309 LEU A C 1
ATOM 2498 O O . LEU A 1 309 ? -8.007 0.656 28.467 1.00 94.19 309 LEU A O 1
ATOM 2502 N N . VAL A 1 310 ? -8.864 -0.359 26.657 1.00 94.94 310 VAL A N 1
ATOM 2503 C CA . VAL A 1 310 ? -7.876 0.185 25.707 1.00 94.94 310 VAL A CA 1
ATOM 2504 C C . VAL A 1 310 ? -7.914 1.717 25.668 1.00 94.94 310 VAL A C 1
ATOM 2506 O O . VAL A 1 310 ? -6.861 2.346 25.628 1.00 94.94 310 VAL A O 1
ATOM 2509 N N . VAL A 1 311 ? -9.101 2.329 25.743 1.00 93.94 311 VAL A N 1
ATOM 2510 C CA . VAL A 1 311 ? -9.272 3.798 25.718 1.00 93.94 311 VAL A CA 1
ATOM 2511 C C . VAL A 1 311 ? -9.385 4.433 27.107 1.00 93.94 311 VAL A C 1
ATOM 2513 O O . VAL A 1 311 ? -9.835 5.572 27.245 1.00 93.94 311 VAL A O 1
ATOM 2516 N N . SER A 1 312 ? -9.014 3.701 28.155 1.00 91.12 312 SER A N 1
ATOM 2517 C CA . SER A 1 312 ? -9.275 4.095 29.544 1.00 91.12 312 SER A CA 1
ATOM 2518 C C . SER A 1 312 ? -8.623 5.423 29.940 1.00 91.12 312 SER A C 1
ATOM 2520 O O . SER A 1 312 ? -9.226 6.182 30.693 1.00 91.12 312 SER A O 1
ATOM 2522 N N . ASP A 1 313 ? -7.457 5.763 29.379 1.00 88.38 313 ASP A N 1
ATOM 2523 C CA . ASP A 1 313 ? -6.790 7.062 29.566 1.00 88.38 313 ASP A CA 1
ATOM 2524 C C . ASP A 1 313 ? -7.622 8.247 29.041 1.00 88.38 313 ASP A C 1
ATOM 2526 O O . ASP A 1 313 ? -7.596 9.342 29.601 1.00 88.38 313 ASP A O 1
ATOM 2530 N N . GLN A 1 314 ? -8.397 8.020 27.982 1.00 89.88 314 GLN A N 1
ATOM 2531 C CA . GLN A 1 314 ? -9.266 9.011 27.346 1.00 89.88 314 GLN A CA 1
ATOM 2532 C C . GLN A 1 314 ? -10.651 9.065 28.000 1.00 89.88 314 GLN A C 1
ATOM 2534 O O . GLN A 1 314 ? -11.307 10.106 27.988 1.00 89.88 314 GLN A O 1
ATOM 2539 N N . ALA A 1 315 ? -11.084 7.967 28.623 1.00 82.56 315 ALA A N 1
ATOM 2540 C CA . ALA A 1 315 ? -12.364 7.874 29.318 1.00 82.56 315 ALA A CA 1
ATOM 2541 C C . ALA A 1 315 ? -12.368 8.522 30.718 1.00 82.56 315 ALA A C 1
ATOM 2543 O O . ALA A 1 315 ? -13.444 8.690 31.296 1.00 82.56 315 ALA A O 1
ATOM 2544 N N . ILE A 1 316 ? -11.210 8.952 31.243 1.00 79.56 316 ILE A N 1
ATOM 2545 C CA . ILE A 1 316 ? -11.070 9.591 32.570 1.00 79.56 316 ILE A CA 1
ATOM 2546 C C . ILE A 1 316 ? -12.016 10.795 32.722 1.00 79.56 316 ILE A C 1
ATOM 2548 O O . ILE A 1 316 ? -12.653 10.974 33.757 1.00 79.56 316 ILE A O 1
ATOM 2552 N N . ARG A 1 317 ? -12.196 11.598 31.668 1.00 77.19 317 ARG A N 1
ATOM 2553 C CA . ARG A 1 317 ? -13.097 12.767 31.705 1.00 77.19 317 ARG A CA 1
ATOM 2554 C C . ARG A 1 317 ? -14.580 12.401 31.818 1.00 77.19 317 ARG A C 1
ATOM 2556 O O . ARG A 1 317 ? -15.394 13.235 32.188 1.00 77.19 317 ARG A O 1
ATOM 2563 N N . SER A 1 318 ? -14.933 11.154 31.512 1.00 82.81 318 SER A N 1
ATOM 2564 C CA . SER A 1 318 ? -16.292 10.610 31.579 1.00 82.81 318 SER A CA 1
ATOM 2565 C C . SER A 1 318 ? -16.469 9.607 32.726 1.00 82.81 318 SER A C 1
ATOM 2567 O O . SER A 1 318 ? -17.370 8.769 32.669 1.00 82.81 318 SER A O 1
ATOM 2569 N N . GLN A 1 319 ? -15.653 9.704 33.786 1.00 81.38 319 GLN A N 1
ATOM 2570 C CA . GLN A 1 319 ? -15.666 8.807 34.953 1.00 81.38 319 GLN A CA 1
ATOM 2571 C C . GLN A 1 319 ? -17.065 8.543 35.524 1.00 81.38 319 GLN A C 1
ATOM 2573 O O . GLN A 1 319 ? -17.419 7.394 35.771 1.00 81.38 319 GLN A O 1
ATOM 2578 N N . ARG A 1 320 ? -17.894 9.584 35.679 1.00 83.50 320 ARG A N 1
ATOM 2579 C CA . ARG A 1 320 ? -19.264 9.434 36.199 1.00 83.50 320 ARG A CA 1
ATOM 2580 C C . ARG A 1 320 ? -20.138 8.561 35.293 1.00 83.50 320 ARG A C 1
ATOM 2582 O O . ARG A 1 320 ? -20.856 7.695 35.785 1.00 83.50 320 ARG A O 1
ATOM 2589 N N . ASN A 1 321 ? -20.064 8.775 33.979 1.00 85.38 321 ASN A N 1
ATOM 2590 C CA . ASN A 1 321 ? -20.834 7.999 33.006 1.00 85.38 321 ASN A CA 1
ATOM 2591 C C . ASN A 1 321 ? -20.336 6.553 32.951 1.00 85.38 321 ASN A C 1
ATOM 2593 O O . ASN A 1 321 ? -21.143 5.629 32.920 1.00 85.38 321 ASN A O 1
ATOM 2597 N N . LEU A 1 322 ? -19.016 6.362 32.991 1.00 85.62 322 LEU A N 1
ATOM 2598 C CA . LEU A 1 322 ? -18.392 5.046 33.036 1.00 85.62 322 LEU A CA 1
ATOM 2599 C C . LEU A 1 322 ? -18.799 4.270 34.294 1.00 85.62 322 LEU A C 1
ATOM 2601 O O . LEU A 1 322 ? -19.218 3.125 34.174 1.00 85.62 322 LEU A O 1
ATOM 2605 N N . GLY A 1 323 ? -18.785 4.905 35.471 1.00 86.38 323 GLY A N 1
ATOM 2606 C CA . GLY A 1 323 ? -19.257 4.297 36.717 1.00 86.38 323 GLY A CA 1
ATOM 2607 C C . GLY A 1 323 ? -20.707 3.814 36.623 1.00 86.38 323 GLY A C 1
ATOM 2608 O O . GLY A 1 323 ? -20.989 2.659 36.923 1.00 86.38 323 GLY A O 1
ATOM 2609 N N . GLN A 1 324 ? -21.615 4.646 36.099 1.00 88.75 324 GLN A N 1
ATOM 2610 C CA . GLN A 1 324 ? -23.016 4.255 35.884 1.00 88.75 324 GLN A CA 1
ATOM 2611 C C . GLN A 1 324 ? -23.164 3.063 34.931 1.00 88.75 324 GLN A C 1
ATOM 2613 O O . GLN A 1 324 ? -23.969 2.170 35.184 1.00 88.75 324 GLN A O 1
ATOM 2618 N N . VAL A 1 325 ? -22.408 3.051 33.829 1.00 89.50 325 VAL A N 1
ATOM 2619 C CA . VAL A 1 325 ? -22.419 1.945 32.861 1.00 89.50 325 VAL A CA 1
ATOM 2620 C C . VAL A 1 325 ? -21.903 0.655 33.501 1.00 89.50 325 VAL A C 1
ATOM 2622 O O . VAL A 1 325 ? -22.506 -0.398 33.312 1.00 89.50 325 VAL A O 1
ATOM 2625 N N . LEU A 1 326 ? -20.833 0.724 34.295 1.00 88.38 326 LEU A N 1
ATOM 2626 C CA . LEU A 1 326 ? -20.290 -0.432 35.009 1.00 88.38 326 LEU A CA 1
ATOM 2627 C C . LEU A 1 326 ? -21.276 -0.975 36.054 1.00 88.38 326 LEU A C 1
ATOM 2629 O O . LEU A 1 326 ? -21.497 -2.185 36.088 1.00 88.38 326 LEU A O 1
ATOM 2633 N N . SER A 1 327 ? -21.928 -0.111 36.842 1.00 89.06 327 SER A N 1
ATOM 2634 C CA . SER A 1 327 ? -22.982 -0.524 37.783 1.00 89.06 327 SER A CA 1
ATOM 2635 C C . SER A 1 327 ? -24.145 -1.216 37.069 1.00 89.06 327 SER A C 1
ATOM 2637 O O . SER A 1 327 ? -24.596 -2.270 37.508 1.00 89.06 327 SER A O 1
ATOM 2639 N N . GLN A 1 328 ? -24.598 -0.665 35.938 1.00 89.69 328 GLN A N 1
ATOM 2640 C CA . GLN A 1 328 ? -25.651 -1.275 35.120 1.00 89.69 328 GLN A CA 1
ATOM 2641 C C . GLN A 1 328 ? -25.234 -2.649 34.588 1.00 89.69 328 GLN A C 1
ATOM 2643 O O . GLN A 1 328 ? -26.013 -3.596 34.650 1.00 89.69 328 GLN A O 1
ATOM 2648 N N . LEU A 1 329 ? -24.000 -2.783 34.099 1.00 90.00 329 LEU A N 1
ATOM 2649 C CA . LEU A 1 329 ? -23.490 -4.050 33.582 1.00 90.00 329 LEU A CA 1
ATOM 2650 C C . LEU A 1 329 ? -23.393 -5.124 34.669 1.00 90.00 329 LEU A C 1
ATOM 2652 O O . LEU A 1 329 ? -23.812 -6.254 34.421 1.00 90.00 329 LEU A O 1
ATOM 2656 N N . LEU A 1 330 ? -22.921 -4.766 35.868 1.00 89.31 330 LEU A N 1
ATOM 2657 C CA . LEU A 1 330 ? -22.888 -5.660 37.032 1.00 89.31 330 LEU A CA 1
ATOM 2658 C C . LEU A 1 330 ? -24.292 -6.146 37.424 1.00 89.31 330 LEU A C 1
ATOM 2660 O O . LEU A 1 330 ? -24.457 -7.313 37.764 1.00 89.31 330 LEU A O 1
ATOM 2664 N N . GLN A 1 331 ? -25.303 -5.278 37.329 1.00 87.94 331 GLN A N 1
ATOM 2665 C CA . GLN A 1 331 ? -26.699 -5.623 37.623 1.00 87.94 331 GLN A CA 1
ATOM 2666 C C . GLN A 1 331 ? -27.373 -6.431 36.503 1.00 87.94 331 GLN A C 1
ATOM 2668 O O . GLN A 1 331 ? -28.287 -7.204 36.771 1.00 87.94 331 GLN A O 1
ATOM 2673 N N . SER A 1 332 ? -26.943 -6.256 35.250 1.00 87.19 332 SER A N 1
ATOM 2674 C CA . SER A 1 332 ? -27.605 -6.850 34.080 1.00 87.19 332 SER A CA 1
ATOM 2675 C C . SER A 1 332 ? -27.454 -8.371 33.969 1.00 87.19 332 SER A C 1
ATOM 2677 O O . SER A 1 332 ? -28.287 -9.016 33.337 1.00 87.19 332 SER A O 1
ATOM 2679 N N . GLY A 1 333 ? -26.372 -8.942 34.513 1.00 82.25 333 GLY A N 1
ATOM 2680 C CA . GLY A 1 333 ? -26.060 -10.372 34.396 1.00 82.25 333 GLY A CA 1
ATOM 2681 C C . GLY A 1 333 ? -25.762 -10.869 32.971 1.00 82.25 333 GLY A C 1
ATOM 2682 O O . GLY A 1 333 ? -25.627 -12.070 32.769 1.00 82.25 333 GLY A O 1
ATOM 2683 N N . VAL A 1 334 ? -25.642 -9.982 31.973 1.00 88.75 334 VAL A N 1
ATOM 2684 C CA . VAL A 1 334 ? -25.439 -10.360 30.554 1.00 88.75 334 VAL A CA 1
ATOM 2685 C C . VAL A 1 334 ? -24.064 -10.995 30.303 1.00 88.75 334 VAL A C 1
ATOM 2687 O O . VAL A 1 334 ? -23.879 -11.733 29.337 1.00 88.75 334 VAL A O 1
ATOM 2690 N N . SER A 1 335 ? -23.076 -10.680 31.138 1.00 92.00 335 SER A N 1
ATOM 2691 C CA . SER A 1 335 ? -21.709 -11.190 31.048 1.00 92.00 335 SER A CA 1
ATOM 2692 C C . SER A 1 335 ? -21.108 -11.283 32.443 1.00 92.00 335 SER A C 1
ATOM 2694 O O . SER A 1 335 ? -21.328 -10.397 33.266 1.00 92.00 335 SER A O 1
ATOM 2696 N N . GLU A 1 336 ? -20.295 -12.308 32.688 1.00 91.94 336 GLU A N 1
ATOM 2697 C CA . GLU A 1 336 ? -19.524 -12.459 33.931 1.00 91.94 336 GLU A CA 1
ATOM 2698 C C . GLU A 1 336 ? -18.288 -11.543 33.969 1.00 91.94 336 GLU A C 1
ATOM 2700 O O . GLU A 1 336 ? -17.728 -11.274 35.032 1.00 91.94 336 GLU A O 1
ATOM 2705 N N . MET A 1 337 ? -17.865 -11.018 32.812 1.00 92.94 337 MET A N 1
ATOM 2706 C CA . MET A 1 337 ? -16.642 -10.219 32.685 1.00 92.94 337 MET A CA 1
ATOM 2707 C C . MET A 1 337 ? -16.587 -8.996 33.620 1.00 92.94 337 MET A C 1
ATOM 2709 O O . MET A 1 337 ? -15.540 -8.812 34.236 1.00 92.94 337 MET A O 1
ATOM 2713 N N . PRO A 1 338 ? -17.642 -8.167 33.785 1.00 91.94 338 PRO A N 1
ATOM 2714 C CA . PRO A 1 338 ? -17.610 -7.047 34.729 1.00 91.94 338 PRO A CA 1
ATOM 2715 C C . PRO A 1 338 ? -17.308 -7.489 36.164 1.00 91.94 338 PRO A C 1
ATOM 2717 O O . PRO A 1 338 ? -16.546 -6.826 36.864 1.00 91.94 338 PRO A O 1
ATOM 2720 N N . MET A 1 339 ? -17.870 -8.625 36.589 1.00 91.62 339 MET A N 1
ATOM 2721 C CA . MET A 1 339 ? -17.665 -9.172 37.930 1.00 91.62 339 MET A CA 1
ATOM 2722 C C . MET A 1 339 ? -16.242 -9.716 38.091 1.00 91.62 339 MET A C 1
ATOM 2724 O O . MET A 1 339 ? -15.576 -9.403 39.074 1.00 91.62 339 MET A O 1
ATOM 2728 N N . LEU A 1 340 ? -15.737 -10.452 37.097 1.00 93.12 340 LEU A N 1
ATOM 2729 C CA . LEU A 1 340 ? -14.346 -10.917 37.081 1.00 93.12 340 LEU A CA 1
ATOM 2730 C C . LEU A 1 340 ? -13.355 -9.747 37.102 1.00 93.12 340 LEU A C 1
ATOM 2732 O O . LEU A 1 340 ? -12.391 -9.767 37.863 1.00 93.12 340 LEU A O 1
ATOM 2736 N N . MET A 1 341 ? -13.610 -8.697 36.315 1.00 92.25 341 MET A N 1
ATOM 2737 C CA . MET A 1 341 ? -12.805 -7.473 36.334 1.00 92.25 341 MET A CA 1
ATOM 2738 C C . MET A 1 341 ? -12.806 -6.822 37.714 1.00 92.25 341 MET A C 1
ATOM 2740 O O . MET A 1 341 ? -11.742 -6.435 38.185 1.00 92.25 341 MET A O 1
ATOM 2744 N N . MET A 1 342 ? -13.966 -6.726 38.370 1.00 91.31 342 MET A N 1
ATOM 2745 C CA . MET A 1 342 ? -14.075 -6.179 39.723 1.00 91.31 342 MET A CA 1
ATOM 2746 C C . MET A 1 342 ? -13.194 -6.956 40.712 1.00 91.31 342 MET A C 1
ATOM 2748 O O . MET A 1 342 ? -12.411 -6.342 41.434 1.00 91.31 342 MET A O 1
ATOM 2752 N N . VAL A 1 343 ? -13.246 -8.293 40.692 1.00 92.62 343 VAL A N 1
ATOM 2753 C CA . VAL A 1 343 ? -12.411 -9.152 41.555 1.00 92.62 343 VAL A CA 1
ATOM 2754 C C . VAL A 1 343 ? -10.918 -8.983 41.252 1.00 92.62 343 VAL A C 1
ATOM 2756 O O . VAL A 1 343 ? -10.106 -8.852 42.170 1.00 92.62 343 VAL A O 1
ATOM 2759 N N . TYR A 1 344 ? -10.525 -8.941 39.976 1.00 94.56 344 TYR A N 1
ATOM 2760 C CA . TYR A 1 344 ? -9.122 -8.733 39.609 1.00 94.56 344 TYR A CA 1
ATOM 2761 C C . TYR A 1 344 ? -8.608 -7.343 39.982 1.00 94.56 344 TYR A C 1
ATOM 2763 O O . TYR A 1 344 ? -7.468 -7.219 40.420 1.00 94.56 344 TYR A O 1
ATOM 2771 N N . PHE A 1 345 ? -9.437 -6.305 39.869 1.00 93.50 345 PHE A N 1
ATOM 2772 C CA . PHE A 1 345 ? -9.079 -4.967 40.330 1.00 93.50 345 PHE A CA 1
ATOM 2773 C C . PHE A 1 345 ? -8.953 -4.898 41.858 1.00 93.50 345 PHE A C 1
ATOM 2775 O O . PHE A 1 345 ? -8.067 -4.210 42.349 1.00 93.50 345 PHE A O 1
ATOM 2782 N N . GLN A 1 346 ? -9.777 -5.624 42.618 1.00 89.62 346 GLN A N 1
ATOM 2783 C CA . GLN A 1 346 ? -9.665 -5.695 44.084 1.00 89.62 346 GLN A CA 1
ATOM 2784 C C . GLN A 1 346 ? -8.404 -6.424 44.557 1.00 89.62 346 GLN A C 1
ATOM 2786 O O . GLN A 1 346 ? -7.878 -6.125 45.622 1.00 89.62 346 GLN A O 1
ATOM 2791 N N . THR A 1 347 ? -7.943 -7.400 43.777 1.00 92.25 347 THR A N 1
ATOM 2792 C CA . THR A 1 347 ? -6.775 -8.232 44.098 1.00 92.25 347 THR A CA 1
ATOM 2793 C C . THR A 1 347 ? -5.488 -7.744 43.427 1.00 92.25 347 THR A C 1
ATOM 2795 O O . THR A 1 347 ? -4.500 -8.475 43.408 1.00 92.25 347 THR A O 1
ATOM 2798 N N . ASP A 1 348 ? -5.495 -6.532 42.856 1.00 90.50 348 ASP A N 1
ATOM 2799 C CA . ASP A 1 348 ? -4.365 -5.919 42.138 1.00 90.50 348 ASP A CA 1
ATOM 2800 C C . ASP A 1 348 ? -3.811 -6.774 40.973 1.00 90.50 348 ASP A C 1
ATOM 2802 O O . ASP A 1 348 ? -2.661 -6.637 40.546 1.00 90.50 348 ASP A O 1
ATOM 2806 N N . GLN A 1 349 ? -4.638 -7.648 40.389 1.00 93.56 349 GLN A N 1
ATOM 2807 C CA . GLN A 1 349 ? -4.259 -8.563 39.307 1.00 93.56 349 GLN A CA 1
ATOM 2808 C C . GLN A 1 349 ? -4.393 -7.920 37.915 1.00 93.56 349 GLN A C 1
ATOM 2810 O O . GLN A 1 349 ? -5.039 -8.462 37.014 1.00 93.56 349 GLN A O 1
ATOM 2815 N N . PHE A 1 350 ? -3.742 -6.773 37.693 1.00 92.88 350 PHE A N 1
ATOM 2816 C CA . PHE A 1 350 ? -3.798 -6.051 36.409 1.00 92.88 350 PHE A CA 1
ATOM 2817 C C . PHE A 1 350 ? -3.391 -6.911 35.204 1.00 92.88 350 PHE A C 1
ATOM 2819 O O . PHE A 1 350 ? -4.015 -6.830 34.148 1.00 92.88 350 PHE A O 1
ATOM 2826 N N . ALA A 1 351 ? -2.399 -7.791 35.370 1.00 93.44 351 ALA A N 1
ATOM 2827 C CA . ALA A 1 351 ? -1.950 -8.692 34.309 1.00 93.44 351 ALA A CA 1
ATOM 2828 C C . ALA A 1 351 ? -3.064 -9.639 33.817 1.00 93.44 351 ALA A C 1
ATOM 2830 O O . ALA A 1 351 ? -3.124 -9.942 32.623 1.00 93.44 351 ALA A O 1
ATOM 2831 N N . GLN A 1 352 ? -3.972 -10.070 34.701 1.00 95.06 352 GLN A N 1
ATOM 2832 C CA . GLN A 1 352 ? -5.111 -10.913 34.323 1.00 95.06 352 GLN A CA 1
ATOM 2833 C C . GLN A 1 352 ? -6.158 -10.123 33.537 1.00 95.06 352 GLN A C 1
ATOM 2835 O O . GLN A 1 352 ? -6.675 -10.614 32.536 1.00 95.06 352 GLN A O 1
ATOM 2840 N N . ILE A 1 353 ? -6.414 -8.868 33.923 1.00 94.62 353 ILE A N 1
ATOM 2841 C CA . ILE A 1 353 ? -7.316 -7.966 33.189 1.00 94.62 353 ILE A CA 1
ATOM 2842 C C . ILE A 1 353 ? -6.785 -7.713 31.779 1.00 94.62 353 ILE A C 1
ATOM 2844 O O . ILE A 1 353 ? -7.535 -7.813 30.806 1.00 94.62 353 ILE A O 1
ATOM 2848 N N . GLU A 1 354 ? -5.486 -7.435 31.655 1.00 95.06 354 GLU A N 1
ATOM 2849 C CA . GLU A 1 354 ? -4.848 -7.261 30.354 1.00 95.06 354 GLU A CA 1
ATOM 2850 C C . GLU A 1 354 ? -4.927 -8.531 29.505 1.00 95.06 354 GLU A C 1
ATOM 2852 O O . GLU A 1 354 ? -5.296 -8.463 28.334 1.00 95.06 354 GLU A O 1
ATOM 2857 N N . THR A 1 355 ? -4.612 -9.689 30.087 1.00 95.75 355 THR A N 1
ATOM 2858 C CA . THR A 1 355 ? -4.652 -10.982 29.386 1.00 95.75 355 THR A CA 1
ATOM 2859 C C . THR A 1 355 ? -6.064 -11.304 28.905 1.00 95.75 355 THR A C 1
ATOM 2861 O O . THR A 1 355 ? -6.251 -11.680 27.749 1.00 95.75 355 THR A O 1
ATOM 2864 N N . MET A 1 356 ? -7.072 -11.078 29.748 1.00 96.06 356 MET A N 1
ATOM 2865 C CA . MET A 1 356 ? -8.478 -11.261 29.398 1.00 96.06 356 MET A CA 1
ATOM 2866 C C . MET A 1 356 ? -8.902 -10.336 28.253 1.00 96.06 356 MET A C 1
ATOM 2868 O O . MET A 1 356 ? -9.488 -10.800 27.277 1.00 96.06 356 MET A O 1
ATOM 2872 N N . ALA A 1 357 ? -8.579 -9.042 28.327 1.00 95.56 357 ALA A N 1
ATOM 2873 C CA . ALA A 1 357 ? -8.930 -8.088 27.278 1.00 95.56 357 ALA A CA 1
ATOM 2874 C C . ALA A 1 357 ? -8.235 -8.404 25.943 1.00 95.56 357 ALA A C 1
ATOM 2876 O O . ALA A 1 357 ? -8.883 -8.380 24.898 1.00 95.56 357 ALA A O 1
ATOM 2877 N N . ARG A 1 358 ? -6.943 -8.759 25.976 1.00 95.69 358 ARG A N 1
ATOM 2878 C CA . ARG A 1 358 ? -6.178 -9.179 24.790 1.00 95.69 358 ARG A CA 1
ATOM 2879 C C . ARG A 1 358 ? -6.723 -10.464 24.175 1.00 95.69 358 ARG A C 1
ATOM 2881 O O . ARG A 1 358 ? -6.772 -10.562 22.957 1.00 95.69 358 ARG A O 1
ATOM 2888 N N . SER A 1 359 ? -7.171 -11.411 24.998 1.00 96.06 359 SER A N 1
ATOM 2889 C CA . SER A 1 359 ? -7.796 -12.661 24.548 1.00 96.06 359 SER A CA 1
ATOM 2890 C C . SER A 1 359 ? -9.153 -12.417 23.876 1.00 96.06 359 SER A C 1
ATOM 2892 O O . SER A 1 359 ? -9.412 -12.925 22.791 1.00 96.06 359 SER A O 1
ATOM 2894 N N . ILE A 1 360 ? -9.999 -11.561 24.460 1.00 96.19 360 ILE A N 1
ATOM 2895 C CA . ILE A 1 360 ? -11.314 -11.205 23.899 1.00 96.19 360 ILE A CA 1
ATOM 2896 C C . ILE A 1 360 ? -11.182 -10.454 22.569 1.00 96.19 360 ILE A C 1
ATOM 2898 O O . ILE A 1 360 ? -11.934 -10.716 21.628 1.00 96.19 360 ILE A O 1
ATOM 2902 N N . LEU A 1 361 ? -10.251 -9.499 22.502 1.00 95.38 361 LEU A N 1
ATOM 2903 C CA . LEU A 1 361 ? -9.951 -8.760 21.276 1.00 95.38 361 LEU A CA 1
ATOM 2904 C C . LEU A 1 361 ? -9.151 -9.595 20.280 1.00 95.38 361 LEU A C 1
ATOM 2906 O O . LEU A 1 361 ? -9.113 -9.232 19.107 1.00 95.38 361 LEU A O 1
ATOM 2910 N N . ASP A 1 362 ? -8.518 -10.675 20.742 1.00 94.94 362 ASP A N 1
ATOM 2911 C CA . ASP A 1 362 ? -7.573 -11.486 19.980 1.00 94.94 362 ASP A CA 1
ATOM 2912 C C . ASP A 1 362 ? -6.492 -10.587 19.333 1.00 94.94 362 ASP A C 1
ATOM 2914 O O . ASP A 1 362 ? -6.239 -10.575 18.126 1.00 94.94 362 ASP A O 1
ATOM 2918 N N . MET A 1 363 ? -5.928 -9.714 20.177 1.00 94.50 363 MET A N 1
ATOM 2919 C CA . MET A 1 363 ? -4.907 -8.721 19.839 1.00 94.50 363 MET A CA 1
ATOM 2920 C C . MET A 1 363 ? -3.991 -8.466 21.036 1.00 94.50 363 MET A C 1
ATOM 2922 O O . MET A 1 363 ? -4.448 -8.283 22.163 1.00 94.50 363 MET A O 1
ATOM 2926 N N . HIS A 1 364 ? -2.694 -8.314 20.785 1.00 91.25 364 HIS A N 1
ATOM 2927 C CA . HIS A 1 364 ? -1.702 -7.903 21.785 1.00 91.25 364 HIS A CA 1
ATOM 2928 C C . HIS A 1 364 ? -1.611 -6.374 21.932 1.00 91.25 364 HIS A C 1
ATOM 2930 O O . HIS A 1 364 ? -0.532 -5.793 21.821 1.00 91.25 364 HIS A O 1
ATOM 2936 N N . VAL A 1 365 ? -2.746 -5.707 22.151 1.00 91.94 365 VAL A N 1
ATOM 2937 C CA . VAL A 1 365 ? -2.787 -4.249 22.350 1.00 91.94 365 VAL A CA 1
ATOM 2938 C C . VAL A 1 365 ? -2.236 -3.845 23.721 1.00 91.94 365 VAL A C 1
ATOM 2940 O O . VAL A 1 365 ? -2.377 -4.563 24.722 1.00 91.94 365 VAL A O 1
ATOM 2943 N N . ALA A 1 366 ? -1.601 -2.672 23.771 1.00 88.94 366 ALA A N 1
ATOM 2944 C CA . ALA A 1 366 ? -1.182 -2.049 25.019 1.00 88.94 366 ALA A CA 1
ATOM 2945 C C . ALA A 1 366 ? -2.395 -1.423 25.723 1.00 88.94 366 ALA A C 1
ATOM 2947 O O . ALA A 1 366 ? -3.201 -0.740 25.092 1.00 88.94 366 ALA A O 1
ATOM 2948 N N . ILE A 1 367 ? -2.513 -1.644 27.034 1.00 92.75 367 ILE A N 1
ATOM 2949 C CA . ILE A 1 367 ? -3.562 -1.043 27.861 1.00 92.75 367 ILE A CA 1
ATOM 2950 C C . ILE A 1 367 ? -2.913 0.023 28.753 1.00 92.75 367 ILE A C 1
ATOM 2952 O O . ILE A 1 367 ? -1.937 -0.284 29.445 1.00 92.75 367 ILE A O 1
ATOM 2956 N N . PRO A 1 368 ? -3.393 1.280 28.744 1.00 92.31 368 PRO A N 1
ATOM 2957 C CA . PRO A 1 368 ? -2.790 2.345 29.535 1.00 92.31 368 PRO A CA 1
ATOM 2958 C C . PRO A 1 368 ? -2.865 2.070 31.044 1.00 92.31 368 PRO A C 1
ATOM 2960 O O . PRO A 1 368 ? -3.950 1.989 31.618 1.00 92.31 368 PRO A O 1
ATOM 2963 N N . LYS A 1 369 ? -1.709 2.016 31.722 1.00 90.69 369 LYS A N 1
ATOM 2964 C CA . LYS A 1 369 ? -1.641 1.785 33.180 1.00 90.69 369 LYS A CA 1
ATOM 2965 C C . LYS A 1 369 ? -2.435 2.811 33.986 1.00 90.69 369 LYS A C 1
ATOM 2967 O O . LYS A 1 369 ? -3.144 2.442 34.912 1.00 90.69 369 LYS A O 1
ATOM 2972 N N . LEU A 1 370 ? -2.341 4.093 33.621 1.00 88.31 370 LEU A N 1
ATOM 2973 C CA . LEU A 1 370 ? -3.095 5.157 34.290 1.00 88.31 370 LEU A CA 1
ATOM 2974 C C . LEU A 1 370 ? -4.604 4.892 34.226 1.00 88.31 370 LEU A C 1
ATOM 2976 O O . LEU A 1 370 ? -5.295 5.010 35.231 1.00 88.31 370 LEU A O 1
ATOM 2980 N N . GLY A 1 371 ? -5.100 4.481 33.060 1.00 87.62 371 GLY A N 1
ATOM 2981 C CA . GLY A 1 371 ? -6.509 4.164 32.893 1.00 87.62 371 GLY A CA 1
ATOM 2982 C C . GLY A 1 371 ? -6.940 2.909 33.663 1.00 87.62 371 GLY A C 1
ATOM 2983 O O . GLY A 1 371 ? -8.050 2.886 34.186 1.00 87.62 371 GLY A O 1
ATOM 2984 N N . LEU A 1 372 ? -6.057 1.916 33.839 1.00 90.50 372 LEU A N 1
ATOM 2985 C CA . LEU A 1 372 ? -6.309 0.775 34.733 1.00 90.50 372 LEU A CA 1
ATOM 2986 C C . LEU A 1 372 ? -6.457 1.201 36.200 1.00 90.50 372 LEU A C 1
ATOM 2988 O O . LEU A 1 372 ? -7.386 0.745 36.864 1.00 90.50 372 LEU A O 1
ATOM 2992 N N . PHE A 1 373 ? -5.597 2.093 36.699 1.00 90.00 373 PHE A N 1
ATOM 2993 C CA . PHE A 1 373 ? -5.720 2.614 38.066 1.00 90.00 373 PHE A CA 1
ATOM 2994 C C . PHE A 1 373 ? -7.018 3.402 38.271 1.00 90.00 373 PHE A C 1
ATOM 2996 O O . PHE A 1 373 ? -7.671 3.272 39.304 1.00 90.00 373 PHE A O 1
ATOM 3003 N N . GLU A 1 374 ? -7.433 4.197 37.286 1.00 86.19 374 GLU A N 1
ATOM 3004 C CA . GLU A 1 374 ? -8.707 4.917 37.372 1.00 86.19 374 GLU A CA 1
ATOM 3005 C C . GLU A 1 374 ? -9.912 3.966 37.309 1.00 86.19 374 GLU A C 1
ATOM 3007 O O . GLU A 1 374 ? -10.872 4.138 38.061 1.00 86.19 374 GLU A O 1
ATOM 3012 N N . MET A 1 375 ? -9.849 2.912 36.489 1.00 88.81 375 MET A N 1
ATOM 3013 C CA . MET A 1 375 ? -10.865 1.855 36.473 1.00 88.81 375 MET A CA 1
ATOM 3014 C C . MET A 1 375 ? -10.961 1.132 37.821 1.00 88.81 375 MET A C 1
ATOM 3016 O O . MET A 1 375 ? -12.066 0.917 38.314 1.00 88.81 375 MET A O 1
ATOM 3020 N N . GLN A 1 376 ? -9.828 0.824 38.458 1.00 91.19 376 GLN A N 1
ATOM 3021 C CA . GLN A 1 376 ? -9.791 0.221 39.792 1.00 91.19 376 GLN A CA 1
ATOM 3022 C C . GLN A 1 376 ? -10.521 1.086 40.829 1.00 91.19 376 GLN A C 1
ATOM 3024 O O . GLN A 1 376 ? -11.373 0.584 41.566 1.00 91.19 376 GLN A O 1
ATOM 3029 N N . LYS A 1 377 ? -10.241 2.397 40.854 1.00 88.12 377 LYS A N 1
ATOM 3030 C CA . LYS A 1 377 ? -10.918 3.351 41.751 1.00 88.12 377 LYS A CA 1
ATOM 3031 C C . LYS A 1 377 ? -12.428 3.385 41.512 1.00 88.12 377 LYS A C 1
ATOM 3033 O O . LYS A 1 377 ? -13.197 3.417 42.472 1.00 88.12 377 LYS A O 1
ATOM 3038 N N . LEU A 1 378 ? -12.859 3.354 40.248 1.00 87.12 378 LEU A N 1
ATOM 3039 C CA . LEU A 1 378 ? -14.281 3.321 39.900 1.00 87.12 378 LEU A CA 1
ATOM 3040 C C . LEU A 1 378 ? -14.963 2.055 40.429 1.00 87.12 378 LEU A C 1
ATOM 3042 O O . LEU A 1 378 ? -15.988 2.167 41.097 1.00 87.12 378 LEU A O 1
ATOM 3046 N N . PHE A 1 379 ? -14.387 0.872 40.204 1.00 86.25 379 PHE A N 1
ATOM 3047 C CA . PHE A 1 379 ? -14.938 -0.382 40.734 1.00 86.25 379 PHE A CA 1
ATOM 3048 C C . PHE A 1 379 ? -15.014 -0.389 42.268 1.00 86.25 379 PHE A C 1
ATOM 3050 O O . PHE A 1 379 ? -16.039 -0.791 42.816 1.00 86.25 379 PHE A O 1
ATOM 3057 N N . ALA A 1 380 ? -13.994 0.131 42.958 1.00 85.75 380 ALA A N 1
ATOM 3058 C CA . ALA A 1 380 ? -14.019 0.275 44.414 1.00 85.75 380 ALA A CA 1
ATOM 3059 C C . ALA A 1 380 ? -15.152 1.207 44.889 1.00 85.75 380 ALA A C 1
ATOM 3061 O O . ALA A 1 380 ? -15.796 0.941 45.901 1.00 85.75 380 ALA A O 1
ATOM 3062 N N . SER A 1 381 ? -15.430 2.287 44.149 1.00 84.75 381 SER A N 1
ATOM 3063 C CA . SER A 1 381 ? -16.518 3.218 44.480 1.00 84.75 381 SER A CA 1
ATOM 3064 C C . SER A 1 381 ? -17.915 2.622 44.282 1.00 84.75 381 SER A C 1
ATOM 3066 O O . SER A 1 381 ? -18.807 2.921 45.066 1.00 84.75 381 SER A O 1
ATOM 3068 N N . ILE A 1 382 ? -18.099 1.756 43.278 1.00 83.25 382 ILE A N 1
ATOM 3069 C CA . ILE A 1 382 ? -19.391 1.120 42.970 1.00 83.25 382 ILE A CA 1
ATOM 3070 C C . ILE A 1 382 ? -19.788 0.111 44.048 1.00 83.25 382 ILE A C 1
ATOM 3072 O O . ILE A 1 382 ? -20.967 -0.053 44.315 1.00 83.25 382 ILE A O 1
ATOM 3076 N N . GLN A 1 383 ? -18.820 -0.564 44.664 1.00 69.88 383 GLN A N 1
ATOM 3077 C CA . GLN A 1 383 ? -19.086 -1.520 45.738 1.00 69.88 383 GLN A CA 1
ATOM 3078 C C . GLN A 1 383 ? -19.489 -0.840 47.056 1.00 69.88 383 GLN A C 1
ATOM 3080 O O . GLN A 1 383 ? -20.211 -1.425 47.858 1.00 69.88 383 GLN A O 1
ATOM 3085 N N . ASN A 1 384 ? -18.988 0.375 47.288 1.00 60.62 384 ASN A N 1
ATOM 3086 C CA . ASN A 1 384 ? -19.266 1.157 48.494 1.00 60.62 384 ASN A CA 1
ATOM 3087 C C . ASN A 1 384 ? -20.544 2.011 48.381 1.00 60.62 384 ASN A C 1
ATOM 3089 O O . ASN A 1 384 ? -20.867 2.731 49.327 1.00 60.62 384 ASN A O 1
ATOM 3093 N N . ALA A 1 385 ? -21.219 1.971 47.228 1.00 57.41 385 ALA A N 1
ATOM 3094 C CA . ALA A 1 385 ? -22.473 2.660 46.932 1.00 57.41 385 ALA A CA 1
ATOM 3095 C C . ALA A 1 385 ? -23.627 1.654 46.904 1.00 57.41 385 ALA A C 1
ATOM 3097 O O . ALA A 1 385 ? -24.724 2.032 47.372 1.00 57.41 385 ALA A O 1
#

Nearest PDB structures (foldseek):
  4wnd-assembly1_A  TM=2.584E-01  e=5.995E-01  Homo sapiens
  8v3b-assembly1_a  TM=1.647E-01  e=1.322E-01  synthetic construct
  5cwq-assembly1_A  TM=2.264E-01  e=4.229E-01  synthetic construct

InterPro domains:
  IPR029321 Integrator complex subunit 2 [PF14750] (122-380)
  IPR029321 Integrator complex subunit 2 [PTHR28608] (120-379)

Organism: NCBI:txid688394

Radius of gyration: 29.29 Å; Cα contacts (8 Å, |Δi|>4): 424; chains: 1; bounding box: 63×34×93 Å

Secondary structure (DSSP, 8-state):
-------HHHHHHHHHHHHHHHHHHHH-HHHHHHHHHHS--GGGGGGHHHHHHHHHHHHHHHHHHHSTT-HHHHHHHHHHH-SSTT-HHHHHHTHHHHHHHHHHHHHHHHT-TT---SSHHHHHHHTTSTTHHHHHHHHHHH-GGGHHHHHHHHHHHTTT--SHHHHHHHHHHHHHHHHH-GGGHHHHHHHHHHTT--HHHHHHHHHHT-S-HHHHHHHHHHH-HHHHHHT-GGGHHHHHHHHHHHHHHHHHHHHTT-HHHHHHHHHHHHHHHHTT-PPPPHHHHHHHHHHHHH--SHHHHHHHHHHHHHTHHHHGGGHHHHHHHHHHHHHH-S-SHHHHHHHHHHTT-HHHHHHHHHHHHTS-----HHHHHHHHHHHHHHHT-

Mean predicted aligned error: 6.54 Å